Protein AF-0000000074450959 (afdb_homodimer)

InterPro domains:
  IPR026508 Transmembrane protein 164 [PTHR20948] (7-266)
  IPR059250 TMEM164-like [PF14808] (59-256)

Nearest PDB structures (foldseek):
  8gka-assembly1_A  TM=1.812E-01  e=6.141E+00  Homo sapiens
  8gka-assembly1_A  TM=1.912E-01  e=5.404E+00  Homo sapiens
  9bru-assembly1_k  TM=1.824E-01  e=9.037E+00  Mus musculus

Structure (mmCIF, N/CA/C/O backbone):
data_AF-0000000074450959-model_v1
#
loop_
_entity.id
_entity.type
_entity.pdbx_description
1 polymer 'Transmembrane protein 164'
#
loop_
_atom_site.group_PDB
_atom_site.id
_atom_site.type_symbol
_atom_site.label_atom_id
_atom_site.label_alt_id
_atom_site.label_comp_id
_atom_site.label_asym_id
_atom_site.label_entity_id
_atom_site.label_seq_id
_atom_site.pdbx_PDB_ins_code
_atom_site.Cartn_x
_atom_site.Cartn_y
_atom_site.Cartn_z
_atom_site.occupancy
_atom_site.B_iso_or_equiv
_atom_site.auth_seq_id
_atom_site.auth_comp_id
_atom_site.auth_asym_id
_atom_site.auth_atom_id
_atom_site.pdbx_PDB_model_num
ATOM 1 N N . MET A 1 1 ? -13.405 -15.545 24.612 1 40.08 1 MET A N 1
ATOM 2 C CA . MET A 1 1 ? -12.708 -14.474 23.904 1 40.08 1 MET A CA 1
ATOM 3 C C . MET A 1 1 ? -11.838 -15.037 22.785 1 40.08 1 MET A C 1
ATOM 5 O O . MET A 1 1 ? -11.848 -14.522 21.666 1 40.08 1 MET A O 1
ATOM 9 N N . ARG A 1 2 ? -11.188 -16.207 23.104 1 47.59 2 ARG A N 1
ATOM 10 C CA . ARG A 1 2 ? -10.334 -16.856 22.115 1 47.59 2 ARG A CA 1
ATOM 11 C C . ARG A 1 2 ? -11.163 -17.441 20.976 1 47.59 2 ARG A C 1
ATOM 13 O O . ARG A 1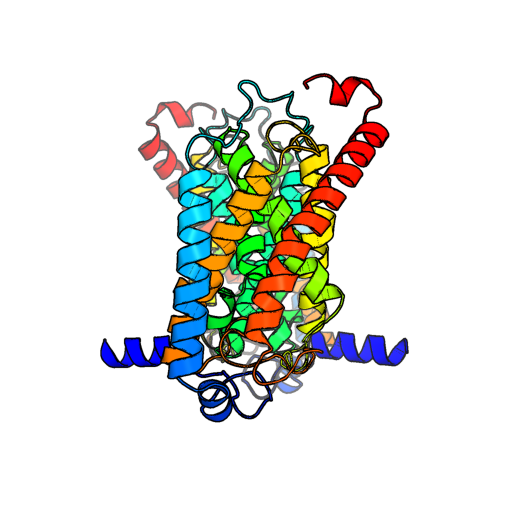 2 ? -10.798 -17.311 19.806 1 47.59 2 ARG A O 1
ATOM 20 N N . THR A 1 3 ? -12.193 -18.106 21.33 1 54.82 3 THR A N 1
ATOM 21 C CA . THR A 1 3 ? -13.045 -18.7 20.307 1 54.82 3 THR A CA 1
ATOM 22 C C . THR A 1 3 ? -13.685 -17.618 19.442 1 54.82 3 THR A C 1
ATOM 24 O O . THR A 1 3 ? -13.849 -17.798 18.233 1 54.82 3 THR A O 1
ATOM 27 N N . MET A 1 4 ? -14.139 -16.534 20.018 1 55.94 4 MET A N 1
ATOM 28 C CA . MET A 1 4 ? -14.673 -15.383 19.296 1 55.94 4 MET A CA 1
ATOM 29 C C . MET A 1 4 ? -13.623 -14.792 18.361 1 55.94 4 MET A C 1
ATOM 31 O O . MET A 1 4 ? -13.937 -14.399 17.236 1 55.94 4 MET A O 1
ATOM 35 N N . ASP A 1 5 ? -12.393 -15.114 18.815 1 76.28 5 ASP A N 1
ATOM 36 C CA . ASP A 1 5 ? -11.268 -14.566 18.064 1 76.28 5 ASP A CA 1
ATOM 37 C C . ASP A 1 5 ? -10.969 -15.411 16.828 1 76.28 5 ASP A C 1
ATOM 39 O O . ASP A 1 5 ? -10.797 -14.877 15.731 1 76.28 5 ASP A O 1
ATOM 43 N N . MET A 1 6 ? -11.225 -16.771 17.031 1 79.12 6 MET A N 1
ATOM 44 C CA . MET A 1 6 ? -10.917 -17.626 15.888 1 79.12 6 MET A CA 1
ATOM 45 C C . MET A 1 6 ? -12.031 -17.566 14.848 1 79.12 6 MET A C 1
ATOM 47 O O . MET A 1 6 ? -11.766 -17.606 13.645 1 79.12 6 MET A O 1
ATOM 51 N N . ASN A 1 7 ? -13.221 -17.429 15.314 1 85 7 ASN A N 1
ATOM 52 C CA . ASN A 1 7 ? -14.356 -17.323 14.404 1 85 7 ASN A CA 1
ATOM 53 C C . ASN A 1 7 ? -14.292 -16.042 13.576 1 85 7 ASN A C 1
ATOM 55 O O . ASN A 1 7 ? -14.625 -16.047 12.39 1 85 7 ASN A O 1
ATOM 59 N N . TYR A 1 8 ? -13.852 -15.077 14.252 1 86.65 8 TYR A N 1
ATOM 60 C CA . TYR A 1 8 ? -13.721 -13.81 13.541 1 86.65 8 TYR A CA 1
ATOM 61 C C . TYR A 1 8 ? -12.634 -13.892 12.476 1 86.65 8 TYR A C 1
ATOM 63 O O . TYR A 1 8 ? -12.831 -13.448 11.343 1 86.65 8 TYR A O 1
ATOM 71 N N . ILE A 1 9 ? -11.615 -14.541 12.848 1 85.76 9 ILE A N 1
ATOM 72 C CA . ILE A 1 9 ? -10.49 -14.665 11.927 1 85.76 9 ILE A CA 1
ATOM 73 C C . ILE A 1 9 ? -10.9 -15.509 10.722 1 85.76 9 ILE A C 1
ATOM 75 O O . ILE A 1 9 ? -10.63 -15.139 9.577 1 85.76 9 ILE A O 1
ATOM 79 N N . THR A 1 10 ? -11.512 -16.544 10.987 1 90 10 THR A N 1
ATOM 80 C CA . THR A 1 10 ? -11.964 -17.414 9.906 1 90 10 THR A CA 1
ATOM 81 C C . THR A 1 10 ? -12.976 -16.695 9.02 1 90 10 THR A C 1
ATOM 83 O O . THR A 1 10 ? -12.964 -16.856 7.798 1 90 10 THR A O 1
ATOM 86 N N . ASP A 1 11 ? -13.738 -15.952 9.619 1 93.22 11 ASP A N 1
ATOM 87 C CA . ASP A 1 11 ? -14.737 -15.198 8.868 1 93.22 11 ASP A CA 1
ATOM 88 C C . ASP A 1 11 ? -14.075 -14.181 7.942 1 93.22 11 ASP A C 1
ATOM 90 O O . ASP A 1 11 ? -14.465 -14.045 6.78 1 93.22 11 ASP A O 1
ATOM 94 N N . VAL A 1 12 ? -13.095 -13.54 8.413 1 91.02 12 VAL A N 1
ATOM 95 C CA . VAL A 1 12 ? -12.391 -12.535 7.623 1 91.02 12 VAL A CA 1
ATOM 96 C C . VAL A 1 12 ? -11.598 -13.216 6.51 1 91.02 12 VAL A C 1
ATOM 98 O O . VAL A 1 12 ? -11.487 -12.683 5.403 1 91.02 12 VAL A O 1
ATOM 101 N N . LEU A 1 13 ? -11.163 -14.37 6.799 1 93.05 13 LEU A N 1
ATOM 102 C CA . LEU A 1 13 ? -10.307 -15.078 5.852 1 93.05 13 LEU A CA 1
ATOM 103 C C . LEU A 1 13 ? -11.105 -15.537 4.636 1 93.05 13 LEU A C 1
ATOM 105 O O . LEU A 1 13 ? -10.678 -15.338 3.497 1 93.05 13 LEU A O 1
ATOM 109 N N . TYR A 1 14 ? -12.273 -16.106 4.873 1 93.44 14 TYR A N 1
ATOM 110 C CA . TYR A 1 14 ? -12.949 -16.639 3.695 1 93.44 14 TYR A CA 1
ATOM 111 C C . TYR A 1 14 ? -14.462 -16.624 3.881 1 93.44 14 TYR A C 1
ATOM 113 O O . TYR A 1 14 ? -15.196 -17.228 3.096 1 93.44 14 TYR A O 1
ATOM 121 N N . GLY A 1 15 ? -14.971 -15.926 4.863 1 92.94 15 GLY A N 1
ATOM 122 C CA . GLY A 1 15 ? -16.399 -15.837 5.123 1 92.94 15 GLY A CA 1
ATOM 123 C C . GLY A 1 15 ? -17.158 -15.098 4.037 1 92.94 15 GLY A C 1
ATOM 124 O O . GLY A 1 15 ? -18.374 -15.254 3.907 1 92.94 15 GLY A O 1
ATOM 125 N N . GLY A 1 16 ? -16.446 -14.278 3.272 1 92.92 16 GLY A N 1
ATOM 126 C CA . GLY A 1 16 ? -17.09 -13.488 2.235 1 92.92 16 GLY A CA 1
ATOM 127 C C . GLY A 1 16 ? -17.056 -14.152 0.871 1 92.92 16 GLY A C 1
ATOM 128 O O . GLY A 1 16 ? -17.511 -13.574 -0.118 1 92.92 16 GLY A O 1
ATOM 129 N N . VAL A 1 17 ? -16.572 -15.336 0.808 1 93.14 17 VAL A N 1
ATOM 130 C CA . VAL A 1 17 ? -16.515 -16.047 -0.465 1 93.14 17 VAL A CA 1
ATOM 131 C C . VAL A 1 17 ? -17.923 -16.453 -0.894 1 93.14 17 VAL A C 1
ATOM 133 O O . VAL A 1 17 ? -18.607 -17.192 -0.182 1 93.14 17 VAL A O 1
ATOM 136 N N . ASP A 1 18 ? -18.358 -15.922 -1.973 1 92 18 ASP A N 1
ATOM 137 C CA . ASP A 1 18 ? -19.69 -16.192 -2.507 1 92 18 ASP A CA 1
ATOM 138 C C . ASP A 1 18 ? -19.694 -17.459 -3.359 1 92 18 ASP A C 1
ATOM 140 O O . ASP A 1 18 ? -19.29 -17.431 -4.524 1 92 18 ASP A O 1
ATOM 144 N N . PHE A 1 19 ? -20.245 -18.465 -2.895 1 91.87 19 PHE A N 1
ATOM 145 C CA . PHE A 1 19 ? -20.212 -19.772 -3.54 1 91.87 19 PHE A CA 1
ATOM 146 C C . PHE A 1 19 ? -21.299 -19.878 -4.603 1 91.87 19 PHE A C 1
ATOM 148 O O . PHE A 1 19 ? -21.342 -20.85 -5.361 1 91.87 19 PHE A O 1
ATOM 155 N N . THR A 1 20 ? -22.08 -18.837 -4.762 1 89.63 20 THR A N 1
ATOM 156 C CA . THR A 1 20 ? -23.093 -18.823 -5.811 1 89.63 20 THR A CA 1
ATOM 157 C C . THR A 1 20 ? -22.487 -18.394 -7.144 1 89.63 20 THR A C 1
ATOM 159 O O . THR A 1 20 ? -23.078 -18.619 -8.202 1 89.63 20 THR A O 1
ATOM 162 N N . LEU A 1 21 ? -21.397 -17.759 -7.024 1 88.23 21 LEU A N 1
ATOM 163 C CA . LEU A 1 21 ? -20.701 -17.362 -8.243 1 88.23 21 LEU A CA 1
ATOM 164 C C . LEU A 1 21 ? -19.955 -18.545 -8.852 1 88.23 21 LEU A C 1
ATOM 166 O O . LEU A 1 21 ? -19.182 -19.217 -8.166 1 88.23 21 LEU A O 1
ATOM 170 N N . PRO A 1 22 ? -20.185 -18.711 -10.021 1 85.76 22 PRO A N 1
ATOM 171 C CA . PRO A 1 22 ? -19.535 -19.853 -10.668 1 85.76 22 PRO A CA 1
ATOM 172 C C . PRO A 1 22 ? -18.012 -19.787 -10.589 1 85.76 22 PRO A C 1
ATOM 174 O O . PRO A 1 22 ? -17.423 -18.73 -10.828 1 85.76 22 PRO A O 1
ATOM 177 N N . GLY A 1 23 ? -17.383 -20.944 -10.149 1 87.04 23 GLY A N 1
ATOM 178 C CA . GLY A 1 23 ? -15.934 -21.058 -10.144 1 87.04 23 GLY A CA 1
ATOM 179 C C . GLY A 1 23 ? -15.294 -20.485 -8.893 1 87.04 23 GLY A C 1
ATOM 180 O O . GLY A 1 23 ? -14.074 -20.547 -8.729 1 87.04 23 GLY A O 1
ATOM 181 N N . ASN A 1 24 ? -16.101 -19.983 -8.043 1 90.6 24 ASN A N 1
ATOM 182 C CA . ASN A 1 24 ? -15.555 -19.325 -6.861 1 90.6 24 ASN A CA 1
ATOM 183 C C . ASN A 1 24 ? -15.294 -20.322 -5.735 1 90.6 24 ASN A C 1
ATOM 185 O O . ASN A 1 24 ? -14.434 -20.092 -4.883 1 90.6 24 ASN A O 1
ATOM 189 N N . GLY A 1 25 ? -16.034 -21.448 -5.757 1 93.25 25 GLY A N 1
ATOM 190 C CA . GLY A 1 25 ? -15.912 -22.459 -4.719 1 93.25 25 GLY A CA 1
ATOM 191 C C . GLY A 1 25 ? -17.227 -23.142 -4.394 1 93.25 25 GLY A C 1
ATOM 192 O O . GLY A 1 25 ? -18.112 -23.235 -5.247 1 93.25 25 GLY A O 1
ATOM 193 N N . GLY A 1 26 ? -17.229 -23.816 -3.202 1 94.32 26 GLY A N 1
ATOM 194 C CA . GLY A 1 26 ? -18.434 -24.508 -2.772 1 94.32 26 GLY A CA 1
ATOM 195 C C . GLY A 1 26 ? -18.38 -26.005 -3.012 1 94.32 26 GLY A C 1
ATOM 196 O O . GLY A 1 26 ? -17.373 -26.525 -3.498 1 94.32 26 GLY A O 1
ATOM 197 N N . LYS A 1 27 ? -19.495 -26.571 -2.667 1 93.84 27 LYS A N 1
ATOM 198 C CA . LYS A 1 27 ? -19.587 -28.026 -2.749 1 93.84 27 LYS A CA 1
ATOM 199 C C . LYS A 1 27 ? -19.516 -28.501 -4.197 1 93.84 27 LYS A C 1
ATOM 201 O O . LYS A 1 27 ? -18.825 -29.474 -4.504 1 93.84 27 LYS A O 1
ATOM 206 N N . GLU A 1 28 ? -20.207 -27.806 -5.063 1 92.98 28 GLU A N 1
ATOM 207 C CA . GLU A 1 28 ? -20.199 -28.176 -6.475 1 92.98 28 GLU A CA 1
ATOM 208 C C . GLU A 1 28 ? -18.792 -28.09 -7.06 1 92.98 28 GLU A C 1
ATOM 210 O O . GLU A 1 28 ? -18.388 -28.948 -7.848 1 92.98 28 GLU A O 1
ATOM 215 N N . CYS A 1 29 ? -18.157 -27.081 -6.634 1 93.66 29 CYS A N 1
ATOM 216 C CA . CYS A 1 29 ? -16.774 -26.904 -7.061 1 93.66 29 CYS A CA 1
ATOM 217 C C . CYS A 1 29 ? -15.885 -28.01 -6.506 1 93.66 29 CYS A C 1
ATOM 219 O O . CYS A 1 29 ? -15.067 -28.579 -7.232 1 93.66 29 CYS A O 1
ATOM 221 N N . ALA A 1 30 ? -16.018 -28.352 -5.262 1 94.03 30 ALA A N 1
ATOM 222 C CA . ALA A 1 30 ? -15.199 -29.357 -4.589 1 94.03 30 ALA A CA 1
ATOM 223 C C . ALA A 1 30 ? -15.464 -30.749 -5.156 1 94.03 30 ALA A C 1
ATOM 225 O O . ALA A 1 30 ? -14.567 -31.595 -5.185 1 94.03 30 ALA A O 1
ATOM 226 N N . GLU A 1 31 ? -16.657 -30.904 -5.659 1 95.05 31 GLU A N 1
ATOM 227 C CA . GLU A 1 31 ? -17.046 -32.219 -6.161 1 95.05 31 GLU A CA 1
ATOM 228 C C . GLU A 1 31 ? -16.942 -32.282 -7.682 1 95.05 31 GLU A C 1
ATOM 230 O O . GLU A 1 31 ? -17.406 -33.242 -8.302 1 95.05 31 GLU A O 1
ATOM 235 N N . PHE A 1 32 ? -16.447 -31.31 -8.21 1 95.17 32 PHE A N 1
ATOM 236 C CA . PHE A 1 32 ? -16.327 -31.268 -9.662 1 95.17 32 PHE A CA 1
ATOM 237 C C . PHE A 1 32 ? -15.569 -32.485 -10.179 1 95.17 32 PHE A C 1
ATOM 239 O O . PHE A 1 32 ? -15.936 -33.062 -11.204 1 95.17 32 PHE A O 1
ATOM 246 N N . LEU A 1 33 ? -14.485 -32.858 -9.513 1 95.41 33 LEU A N 1
ATOM 247 C CA . LEU A 1 33 ? -13.73 -34.072 -9.801 1 95.41 33 LEU A CA 1
ATOM 248 C C . LEU A 1 33 ? -13.894 -35.093 -8.68 1 95.41 33 LEU A C 1
ATOM 250 O O . LEU A 1 33 ? -14.064 -34.722 -7.517 1 95.41 33 LEU A O 1
ATOM 254 N N . THR A 1 34 ? -13.773 -36.326 -9.05 1 95.74 34 THR A N 1
ATOM 255 C CA . THR A 1 34 ? -13.807 -37.36 -8.022 1 95.74 34 THR A CA 1
ATOM 256 C C . THR A 1 34 ? -12.528 -37.338 -7.191 1 95.74 34 THR A C 1
ATOM 258 O O . THR A 1 34 ? -11.455 -37.008 -7.701 1 95.74 34 THR A O 1
ATOM 261 N N . PRO A 1 35 ? -12.659 -37.626 -5.912 1 95.13 35 PRO A N 1
ATOM 262 C CA . PRO A 1 35 ? -11.466 -37.66 -5.062 1 95.13 35 PRO A CA 1
ATOM 263 C C . PRO A 1 35 ? -10.384 -38.594 -5.6 1 95.13 35 PRO A C 1
ATOM 265 O O . PRO A 1 35 ? -9.193 -38.296 -5.484 1 95.13 35 PRO A O 1
ATOM 268 N N . LYS A 1 36 ? -10.782 -39.668 -6.164 1 96.95 36 LYS A N 1
ATOM 269 C CA . LYS A 1 36 ? -9.824 -40.615 -6.726 1 96.95 36 LYS A CA 1
ATOM 270 C C . LYS A 1 36 ? -9.046 -39.991 -7.881 1 96.95 36 LYS A C 1
ATOM 272 O O . LYS A 1 36 ? -7.819 -40.094 -7.936 1 96.95 36 LYS A O 1
ATOM 277 N N . GLN A 1 37 ? -9.76 -39.386 -8.752 1 96.94 37 GLN A N 1
ATOM 278 C CA . GLN A 1 37 ? -9.105 -38.745 -9.888 1 96.94 37 GLN A CA 1
ATOM 279 C C . GLN A 1 37 ? -8.148 -37.651 -9.424 1 96.94 37 GLN A C 1
ATOM 281 O O . GLN A 1 37 ? -7.01 -37.574 -9.893 1 96.94 37 GLN A O 1
ATOM 286 N N . ARG A 1 38 ? -8.588 -36.873 -8.482 1 96.67 38 ARG A N 1
ATOM 287 C CA . ARG A 1 38 ? -7.778 -35.771 -7.973 1 96.67 38 ARG A CA 1
ATOM 288 C C . ARG A 1 38 ? -6.489 -36.286 -7.341 1 96.67 38 ARG A C 1
ATOM 290 O O . ARG A 1 38 ? -5.412 -35.736 -7.577 1 96.67 38 ARG A O 1
ATOM 297 N N . VAL A 1 39 ? -6.603 -37.286 -6.543 1 97.27 39 VAL A N 1
ATOM 298 C CA . VAL A 1 39 ? -5.451 -37.838 -5.837 1 97.27 39 VAL A CA 1
ATOM 299 C C . VAL A 1 39 ? -4.484 -38.466 -6.838 1 97.27 39 VAL A C 1
ATOM 301 O O . VAL A 1 39 ? -3.271 -38.257 -6.753 1 97.27 39 VAL A O 1
ATOM 304 N N . VAL A 1 40 ? -5.018 -39.181 -7.81 1 97.67 40 VAL A N 1
ATOM 305 C CA . VAL A 1 40 ? -4.177 -39.851 -8.797 1 97.67 40 VAL A CA 1
ATOM 306 C C . VAL A 1 40 ? -3.442 -38.812 -9.64 1 97.67 40 VAL A C 1
ATOM 308 O O . VAL A 1 40 ? -2.233 -38.924 -9.859 1 97.67 40 VAL A O 1
ATOM 311 N N . GLU A 1 41 ? -4.215 -37.844 -10.114 1 97.36 41 GLU A N 1
ATOM 312 C CA . GLU A 1 41 ? -3.593 -36.786 -10.905 1 97.36 41 GLU A CA 1
ATOM 313 C C . GLU A 1 41 ? -2.496 -36.079 -10.114 1 97.36 41 GLU A C 1
ATOM 315 O O . GLU A 1 41 ? -1.415 -35.812 -10.643 1 97.36 41 GLU A O 1
ATOM 320 N N . THR A 1 42 ? -2.714 -35.808 -8.825 1 97.94 42 THR A N 1
ATOM 321 C CA . THR A 1 42 ? -1.761 -35.093 -7.982 1 97.94 42 THR A CA 1
ATOM 322 C C . THR A 1 42 ? -0.521 -35.944 -7.725 1 97.94 42 THR A C 1
ATOM 324 O O . THR A 1 42 ? 0.606 -35.471 -7.881 1 97.94 42 THR A O 1
ATOM 327 N N . VAL A 1 43 ? -0.707 -37.177 -7.386 1 98.31 43 VAL A N 1
ATOM 328 C CA . VAL A 1 43 ? 0.399 -38.056 -7.021 1 98.31 43 VAL A CA 1
ATOM 329 C C . VAL A 1 43 ? 1.282 -38.309 -8.241 1 98.31 43 VAL A C 1
ATOM 331 O O . VAL A 1 43 ? 2.508 -38.207 -8.16 1 98.31 43 VAL A O 1
ATOM 334 N N . VAL A 1 44 ? 0.66 -38.61 -9.402 1 98.12 44 VAL A N 1
ATOM 335 C CA . VAL A 1 44 ? 1.42 -38.898 -10.614 1 98.12 44 VAL A CA 1
ATOM 336 C C . VAL A 1 44 ? 2.212 -37.662 -11.034 1 98.12 44 VAL A C 1
ATOM 338 O O . VAL A 1 44 ? 3.411 -37.749 -11.309 1 98.12 44 VAL A O 1
ATOM 341 N N . TYR A 1 45 ? 1.553 -36.589 -11.054 1 98.02 45 TYR A N 1
ATOM 342 C CA . TYR A 1 45 ? 2.199 -35.358 -11.495 1 98.02 45 TYR A CA 1
ATOM 343 C C . TYR A 1 45 ? 3.278 -34.925 -10.509 1 98.02 45 TYR A C 1
ATOM 345 O O . TYR A 1 45 ? 4.359 -34.492 -10.914 1 98.02 45 TYR A O 1
ATOM 353 N N . GLU A 1 46 ? 3.075 -35.055 -9.225 1 98.23 46 GLU A N 1
ATOM 354 C CA . GLU A 1 46 ? 4.032 -34.585 -8.228 1 98.23 46 GLU A CA 1
ATOM 355 C C . GLU A 1 46 ? 5.22 -35.535 -8.113 1 98.23 46 GLU A C 1
ATOM 357 O O . GLU A 1 46 ? 6.342 -35.104 -7.839 1 98.23 46 GLU A O 1
ATOM 362 N N . LEU A 1 47 ? 5.007 -36.788 -8.323 1 98.3 47 LEU A N 1
ATOM 363 C CA . LEU A 1 47 ? 6.143 -37.702 -8.383 1 98.3 47 LEU A CA 1
ATOM 364 C C . LEU A 1 47 ? 7.074 -37.336 -9.534 1 98.3 47 LEU A C 1
ATOM 366 O O . LEU A 1 47 ? 8.296 -37.338 -9.374 1 98.3 47 LEU A O 1
ATOM 370 N N . PHE A 1 48 ? 6.412 -37.031 -10.629 1 97.88 48 PHE A N 1
ATOM 371 C CA . PHE A 1 48 ? 7.181 -36.588 -11.786 1 97.88 48 PHE A CA 1
ATOM 372 C C . PHE A 1 48 ? 7.96 -35.319 -11.465 1 97.88 48 PHE A C 1
ATOM 374 O O . PHE A 1 48 ? 9.161 -35.237 -11.732 1 97.88 48 PHE A O 1
ATOM 381 N N . THR A 1 49 ? 7.336 -34.319 -10.885 1 97.73 49 THR A N 1
ATOM 382 C CA . THR A 1 49 ? 7.975 -33.033 -10.629 1 97.73 49 THR A CA 1
ATOM 383 C C . THR A 1 49 ? 9.045 -33.166 -9.55 1 97.73 49 THR A C 1
ATOM 385 O O . THR A 1 49 ? 10.067 -32.478 -9.593 1 97.73 49 THR A O 1
ATOM 388 N N . ILE A 1 50 ? 8.816 -34.036 -8.553 1 98.11 50 ILE A N 1
ATOM 389 C CA . ILE A 1 50 ? 9.807 -34.285 -7.512 1 98.11 50 ILE A CA 1
ATOM 390 C C . ILE A 1 50 ? 11.051 -34.924 -8.125 1 98.11 50 ILE A C 1
ATOM 392 O O . ILE A 1 50 ? 12.178 -34.573 -7.768 1 98.11 50 ILE A O 1
ATOM 396 N N . LEU A 1 51 ? 10.875 -35.806 -9.039 1 97.94 51 LEU A N 1
ATOM 397 C CA . LEU A 1 51 ? 11.998 -36.432 -9.728 1 97.94 51 LEU A CA 1
ATOM 398 C C . LEU A 1 51 ? 12.769 -35.407 -10.553 1 97.94 51 LEU A C 1
ATOM 400 O O . LEU A 1 51 ? 14.002 -35.401 -10.549 1 97.94 51 LEU A O 1
ATOM 404 N N . VAL A 1 52 ? 11.988 -34.605 -11.238 1 97.16 52 VAL A N 1
ATOM 405 C CA . VAL A 1 52 ? 12.622 -33.556 -12.029 1 97.16 52 VAL A CA 1
ATOM 406 C C . VAL A 1 52 ? 13.416 -32.627 -11.113 1 97.16 52 VAL A C 1
ATOM 408 O O . VAL A 1 52 ? 14.552 -32.262 -11.422 1 97.16 52 VAL A O 1
ATOM 411 N N . PHE A 1 53 ? 12.841 -32.242 -9.99 1 96.96 53 PHE A N 1
ATOM 412 C CA . PHE A 1 53 ? 13.499 -31.377 -9.018 1 96.96 53 PHE A CA 1
ATOM 413 C C . PHE A 1 53 ? 14.778 -32.022 -8.498 1 96.96 53 PHE A C 1
ATOM 415 O O . PHE A 1 53 ? 15.816 -31.364 -8.4 1 96.96 53 PHE A O 1
ATOM 422 N N . TRP A 1 54 ? 14.711 -33.267 -8.217 1 96.53 54 TRP A N 1
ATOM 423 C CA . TRP A 1 54 ? 15.858 -34.009 -7.703 1 96.53 54 TRP A CA 1
ATOM 424 C C . TRP A 1 54 ? 16.993 -34.03 -8.721 1 96.53 54 TRP A C 1
ATOM 426 O O . TRP A 1 54 ? 18.163 -33.885 -8.359 1 96.53 54 TRP A O 1
ATOM 436 N N . LYS A 1 55 ? 16.669 -34.138 -9.951 1 95.19 55 LYS A N 1
ATOM 437 C CA . LYS A 1 55 ? 17.671 -34.19 -11.011 1 95.19 55 LYS A CA 1
ATOM 438 C C . LYS A 1 55 ? 18.281 -32.813 -11.259 1 95.19 55 LYS A C 1
ATOM 440 O O . LYS A 1 55 ? 19.394 -32.706 -11.777 1 95.19 55 LYS A O 1
ATOM 445 N N . LEU A 1 56 ? 17.51 -31.797 -10.918 1 93.94 56 LEU A N 1
ATOM 446 C CA . LEU A 1 56 ? 17.942 -30.424 -11.154 1 93.94 56 LEU A CA 1
ATOM 447 C C . LEU A 1 56 ? 18.871 -29.948 -10.042 1 93.94 56 LEU A C 1
ATOM 449 O O . LEU A 1 56 ? 19.66 -29.021 -10.241 1 93.94 56 LEU A O 1
ATOM 453 N N . LEU A 1 57 ? 18.797 -30.583 -8.886 1 87.74 57 LEU A N 1
ATOM 454 C CA . LEU A 1 57 ? 19.583 -30.173 -7.727 1 87.74 57 LEU A CA 1
ATOM 455 C C . LEU A 1 57 ? 21.069 -30.134 -8.065 1 87.74 57 LEU A C 1
ATOM 457 O O . LEU A 1 57 ? 21.622 -31.115 -8.569 1 87.74 57 LEU A O 1
ATOM 461 N N . GLY A 1 58 ? 21.738 -29.033 -7.915 1 86.75 58 GLY A N 1
ATOM 462 C CA . GLY A 1 58 ? 23.168 -28.881 -8.128 1 86.75 58 GLY A CA 1
ATOM 463 C C . GLY A 1 58 ? 23.518 -28.442 -9.537 1 86.75 58 GLY A C 1
ATOM 464 O O . GLY A 1 58 ? 24.692 -28.25 -9.86 1 86.75 58 GLY A O 1
ATOM 465 N N . LYS A 1 59 ? 22.496 -28.282 -10.354 1 91.11 59 LYS A N 1
ATOM 466 C CA . LYS A 1 59 ? 22.779 -27.954 -11.749 1 91.11 59 LYS A CA 1
ATOM 467 C C . LYS A 1 59 ? 22.409 -26.506 -12.059 1 91.11 59 LYS A C 1
ATOM 469 O O . LYS A 1 59 ? 22.705 -26.004 -13.145 1 91.11 59 LYS A O 1
ATOM 474 N N . VAL A 1 60 ? 21.82 -25.821 -11.09 1 89.41 60 VAL A N 1
ATOM 475 C CA . VAL A 1 60 ? 21.405 -24.441 -11.322 1 89.41 60 VAL A CA 1
ATOM 476 C C . VAL A 1 60 ? 22.631 -23.531 -11.357 1 89.41 60 VAL A C 1
ATOM 478 O O . VAL A 1 60 ? 23.468 -23.574 -10.453 1 89.41 60 VAL A O 1
ATOM 481 N N . SER A 1 61 ? 22.711 -22.808 -12.377 1 84.18 61 SER A N 1
ATOM 482 C CA . SER A 1 61 ? 23.89 -21.977 -12.6 1 84.18 61 SER A CA 1
ATOM 483 C C . SER A 1 61 ? 23.694 -20.576 -12.032 1 84.18 61 SER A C 1
ATOM 485 O O . SER A 1 61 ? 22.734 -19.886 -12.383 1 84.18 61 SER A O 1
ATOM 487 N N . VAL A 1 62 ? 24.574 -20.155 -11.174 1 88.5 62 VAL A N 1
ATOM 488 C CA . VAL A 1 62 ? 24.626 -18.795 -10.648 1 88.5 62 VAL A CA 1
ATOM 489 C C . VAL A 1 62 ? 25.97 -18.158 -10.995 1 88.5 62 VAL A C 1
ATOM 491 O O . VAL A 1 62 ? 27.026 -18.744 -10.741 1 88.5 62 VAL A O 1
ATOM 494 N N . PRO A 1 63 ? 25.825 -17.146 -11.641 1 87.8 63 PRO A N 1
ATOM 495 C CA . PRO A 1 63 ? 27.095 -16.521 -12.018 1 87.8 63 PRO A CA 1
ATOM 496 C C . PRO A 1 63 ? 27.953 -16.153 -10.81 1 87.8 63 PRO A C 1
ATOM 498 O O . PRO A 1 63 ? 27.421 -15.832 -9.744 1 87.8 63 PRO A O 1
ATOM 501 N N . GLU A 1 64 ? 29.159 -16.186 -10.975 1 87.97 64 GLU A N 1
ATOM 502 C CA . GLU A 1 64 ? 30.098 -15.859 -9.906 1 87.97 64 GLU A CA 1
ATOM 503 C C . GLU A 1 64 ? 30.097 -14.363 -9.608 1 87.97 64 GLU A C 1
ATOM 505 O O . GLU A 1 64 ? 30.09 -13.955 -8.445 1 87.97 64 GLU A O 1
ATOM 510 N N . ASP A 1 65 ? 30.101 -13.618 -10.679 1 91.17 65 ASP A N 1
ATOM 511 C CA . ASP A 1 65 ? 30.128 -12.169 -10.503 1 91.17 65 ASP A CA 1
ATOM 512 C C . ASP A 1 65 ? 28.894 -11.518 -11.124 1 91.17 65 ASP A C 1
ATOM 514 O O . ASP A 1 65 ? 28.416 -11.956 -12.173 1 91.17 65 ASP A O 1
ATOM 518 N N . LEU A 1 66 ? 28.452 -10.551 -10.436 1 90.4 66 LEU A N 1
ATOM 519 C CA . LEU A 1 66 ? 27.331 -9.774 -10.952 1 90.4 66 LEU A CA 1
ATOM 520 C C . LEU A 1 66 ? 27.824 -8.579 -11.762 1 90.4 66 LEU A C 1
ATOM 522 O O . LEU A 1 66 ? 28.823 -7.952 -11.405 1 90.4 66 LEU A O 1
ATOM 526 N N . PRO A 1 67 ? 27.152 -8.429 -12.839 1 88.91 67 PRO A N 1
ATOM 527 C CA . PRO A 1 67 ? 27.51 -7.211 -13.57 1 88.91 67 PRO A CA 1
ATOM 528 C C . PRO A 1 67 ? 27.281 -5.942 -12.751 1 88.91 67 PRO A C 1
ATOM 530 O O . PRO A 1 67 ? 26.756 -6.009 -11.637 1 88.91 67 PRO A O 1
ATOM 533 N N . ALA A 1 68 ? 27.672 -4.878 -13.361 1 91.7 68 ALA A N 1
ATOM 534 C CA . ALA A 1 68 ? 27.526 -3.587 -12.694 1 91.7 68 ALA A CA 1
ATOM 535 C C . ALA A 1 68 ? 26.055 -3.229 -12.505 1 91.7 68 ALA A C 1
ATOM 537 O O . ALA A 1 68 ? 25.246 -3.399 -13.421 1 91.7 68 ALA A O 1
ATOM 538 N N . TYR A 1 69 ? 25.725 -2.831 -11.289 1 93.46 69 TYR A N 1
ATOM 539 C CA . TYR A 1 69 ? 24.38 -2.387 -10.939 1 93.46 69 TYR A CA 1
ATOM 540 C C . TYR A 1 69 ? 24.159 -0.937 -11.355 1 93.46 69 TYR A C 1
ATOM 542 O O . TYR A 1 69 ? 24.904 -0.046 -10.942 1 93.46 69 TYR A O 1
ATOM 550 N N . ARG A 1 70 ? 23.186 -0.623 -12.171 1 92.43 70 ARG A N 1
ATOM 551 C CA . ARG A 1 70 ? 22.939 0.701 -12.733 1 92.43 70 ARG A CA 1
ATOM 552 C C . ARG A 1 70 ? 21.682 1.324 -12.135 1 92.43 70 ARG A C 1
ATOM 554 O O . ARG A 1 70 ? 20.696 1.545 -12.842 1 92.43 70 ARG A O 1
ATOM 561 N N . GLU A 1 71 ? 21.643 1.701 -11.008 1 91.79 71 GLU A N 1
ATOM 562 C CA . GLU A 1 71 ? 20.458 2.232 -10.34 1 91.79 71 GLU A CA 1
ATOM 563 C C . GLU A 1 71 ? 20.424 3.756 -10.406 1 91.79 71 GLU A C 1
ATOM 565 O O . GLU A 1 71 ? 19.384 4.371 -10.158 1 91.79 71 GLU A O 1
ATOM 570 N N . GLY A 1 72 ? 21.529 4.459 -10.787 1 88.85 72 GLY A N 1
ATOM 571 C CA . GLY A 1 72 ? 21.55 5.913 -10.804 1 88.85 72 GLY A CA 1
ATOM 572 C C . GLY A 1 72 ? 21.191 6.53 -9.465 1 88.85 72 GLY A C 1
ATOM 573 O O . GLY A 1 72 ? 21.789 6.195 -8.441 1 88.85 72 GLY A O 1
ATOM 574 N N . ARG A 1 73 ? 20.202 7.493 -9.483 1 86.69 73 ARG A N 1
ATOM 575 C CA . ARG A 1 73 ? 19.754 8.15 -8.259 1 86.69 73 ARG A CA 1
ATOM 576 C C . ARG A 1 73 ? 18.757 7.278 -7.503 1 86.69 73 ARG A C 1
ATOM 578 O O . ARG A 1 73 ? 18.376 7.597 -6.375 1 86.69 73 ARG A O 1
ATOM 585 N N . GLY A 1 74 ? 18.367 6.315 -8.128 1 91.9 74 GLY A N 1
ATOM 586 C CA . GLY A 1 74 ? 17.482 5.358 -7.482 1 91.9 74 GLY A CA 1
ATOM 587 C C . GLY A 1 74 ? 16.056 5.858 -7.354 1 91.9 74 GLY A C 1
ATOM 588 O O . GLY A 1 74 ? 15.239 5.247 -6.662 1 91.9 74 GLY A O 1
ATOM 589 N N . VAL A 1 75 ? 15.779 6.994 -7.906 1 93.65 75 VAL A N 1
ATOM 590 C CA . VAL A 1 75 ? 14.467 7.619 -7.781 1 93.65 75 VAL A CA 1
ATOM 591 C C . VAL A 1 75 ? 13.4 6.708 -8.384 1 93.65 75 VAL A C 1
ATOM 593 O O . VAL A 1 75 ? 12.324 6.534 -7.807 1 93.65 75 VAL A O 1
ATOM 596 N N . GLY A 1 76 ? 13.743 6.148 -9.544 1 95.55 76 GLY A N 1
ATOM 597 C CA . GLY A 1 76 ? 12.797 5.261 -10.2 1 95.55 76 GLY A CA 1
ATOM 598 C C . GLY A 1 76 ? 12.451 4.039 -9.371 1 95.55 76 GLY A C 1
ATOM 599 O O . GLY A 1 76 ? 11.282 3.661 -9.268 1 95.55 76 GLY A O 1
ATOM 600 N N . LYS A 1 77 ? 13.427 3.489 -8.792 1 96.6 77 LYS A N 1
ATOM 601 C CA . LYS A 1 77 ? 13.226 2.295 -7.977 1 96.6 77 LYS A CA 1
ATOM 602 C C . LYS A 1 77 ? 12.367 2.602 -6.754 1 96.6 77 LYS A C 1
ATOM 604 O O . LYS A 1 77 ? 11.457 1.84 -6.42 1 96.6 77 LYS A O 1
ATOM 609 N N . ARG A 1 78 ? 12.576 3.661 -6.1 1 96.44 78 ARG A N 1
ATOM 610 C CA . ARG A 1 78 ? 11.824 4.059 -4.915 1 96.44 78 ARG A CA 1
ATOM 611 C C . ARG A 1 78 ? 10.371 4.361 -5.264 1 96.44 78 ARG A C 1
ATOM 613 O O . ARG A 1 78 ? 9.456 3.954 -4.545 1 96.44 78 ARG A O 1
ATOM 620 N N . LEU A 1 79 ? 10.23 5.067 -6.352 1 97.26 79 LEU A N 1
ATOM 621 C CA . LEU A 1 79 ? 8.88 5.423 -6.777 1 97.26 79 LEU A CA 1
ATOM 622 C C . LEU A 1 79 ? 8.082 4.178 -7.152 1 97.26 79 LEU A C 1
ATOM 624 O O . LEU A 1 79 ? 6.91 4.055 -6.788 1 97.26 79 LEU A O 1
ATOM 628 N N . LEU A 1 80 ? 8.761 3.351 -7.87 1 98.2 80 LEU A N 1
ATOM 629 C CA . LEU A 1 80 ? 8.09 2.12 -8.275 1 98.2 80 LEU A CA 1
ATOM 630 C C . LEU A 1 80 ? 7.735 1.271 -7.059 1 98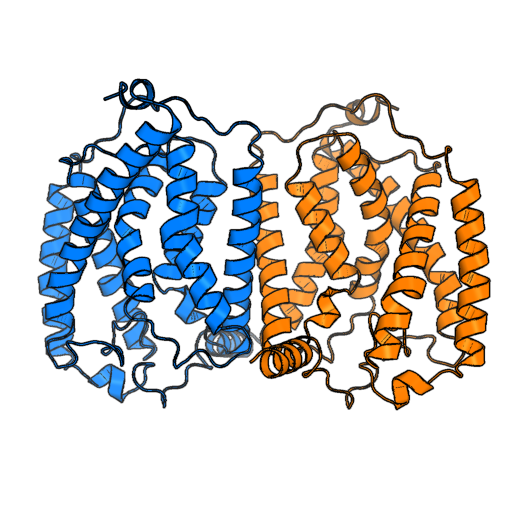.2 80 LEU A C 1
ATOM 632 O O . LEU A 1 80 ? 6.675 0.641 -7.025 1 98.2 80 LEU A O 1
ATOM 636 N N . LEU A 1 81 ? 8.643 1.247 -6.098 1 98.47 81 LEU A N 1
ATOM 637 C CA . LEU A 1 81 ? 8.372 0.533 -4.856 1 98.47 81 LEU A CA 1
ATOM 638 C C . LEU A 1 81 ? 7.127 1.086 -4.171 1 98.47 81 LEU A C 1
ATOM 640 O O . LEU A 1 81 ? 6.251 0.324 -3.756 1 98.47 81 LEU A O 1
ATOM 644 N N . VAL A 1 82 ? 6.977 2.367 -4.085 1 98.62 82 VAL A N 1
ATOM 645 C CA . VAL A 1 82 ? 5.847 3.014 -3.428 1 98.62 82 VAL A CA 1
ATOM 646 C C . VAL A 1 82 ? 4.556 2.681 -4.172 1 98.62 82 VAL A C 1
ATOM 648 O O . VAL A 1 82 ? 3.574 2.25 -3.563 1 98.62 82 VAL A O 1
ATOM 651 N N . VAL A 1 83 ? 4.615 2.809 -5.447 1 98.66 83 VAL A N 1
ATOM 652 C CA . VAL A 1 83 ? 3.427 2.566 -6.259 1 98.66 83 VAL A CA 1
ATOM 653 C C . VAL A 1 83 ? 3 1.106 -6.124 1 98.66 83 VAL A C 1
ATOM 655 O O . VAL A 1 83 ? 1.818 0.814 -5.924 1 98.66 83 VAL A O 1
ATOM 658 N N . HIS A 1 84 ? 3.943 0.258 -6.229 1 98.75 84 HIS A N 1
ATOM 659 C CA . HIS A 1 84 ? 3.661 -1.172 -6.175 1 98.75 84 HIS A CA 1
ATOM 660 C C . HIS A 1 84 ? 3.089 -1.57 -4.819 1 98.75 84 HIS A C 1
ATOM 662 O O . HIS A 1 84 ? 2.135 -2.348 -4.747 1 98.75 84 HIS A O 1
ATOM 668 N N . CYS A 1 85 ? 3.604 -1.015 -3.756 1 98.73 85 CYS A N 1
ATOM 669 C CA . CYS A 1 85 ? 3.107 -1.291 -2.413 1 98.73 85 CYS A CA 1
ATOM 670 C C . CYS A 1 85 ? 1.705 -0.725 -2.223 1 98.73 85 CYS A C 1
ATOM 672 O O . CYS A 1 85 ? 0.853 -1.362 -1.6 1 98.73 85 CYS A O 1
ATOM 674 N N . LEU A 1 86 ? 1.474 0.418 -2.761 1 98.76 86 LEU A N 1
ATOM 675 C CA . LEU A 1 86 ? 0.158 1.029 -2.615 1 98.76 86 LEU A CA 1
ATOM 676 C C . LEU A 1 86 ? -0.899 0.23 -3.37 1 98.76 86 LEU A C 1
ATOM 678 O O . LEU A 1 86 ? -1.981 -0.032 -2.84 1 98.76 86 LEU A O 1
ATOM 682 N N . VAL A 1 87 ? -0.543 -0.167 -4.558 1 98.72 87 VAL A N 1
ATOM 683 C CA . VAL A 1 87 ? -1.485 -0.941 -5.359 1 98.72 87 VAL A CA 1
ATOM 684 C C . VAL A 1 87 ? -1.778 -2.272 -4.67 1 98.72 87 VAL A C 1
ATOM 686 O O . VAL A 1 87 ? -2.933 -2.694 -4.586 1 98.72 87 VAL A O 1
ATOM 689 N N . PHE A 1 88 ? -0.73 -2.876 -4.204 1 98.72 88 PHE A N 1
ATOM 690 C CA . PHE A 1 88 ? -0.911 -4.133 -3.488 1 98.72 88 PHE A CA 1
ATOM 691 C C . PHE A 1 88 ? -1.706 -3.916 -2.206 1 98.72 88 PHE A C 1
ATOM 693 O O . PHE A 1 88 ? -2.55 -4.739 -1.847 1 98.72 88 PHE A O 1
ATOM 700 N N . GLY A 1 89 ? -1.468 -2.855 -1.515 1 98.68 89 GLY A N 1
ATOM 701 C CA . GLY A 1 89 ? -2.241 -2.514 -0.331 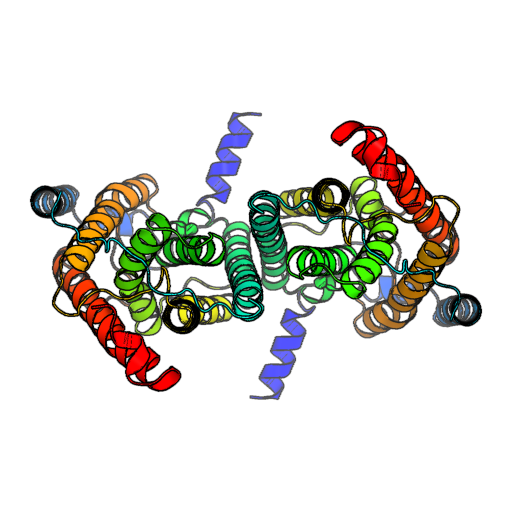1 98.68 89 GLY A CA 1
ATOM 702 C C . GLY A 1 89 ? -3.717 -2.314 -0.619 1 98.68 89 GLY A C 1
ATOM 703 O O . GLY A 1 89 ? -4.571 -2.754 0.153 1 98.68 89 GLY A O 1
ATOM 704 N N . ILE A 1 90 ? -3.98 -1.637 -1.666 1 98.61 90 ILE A N 1
ATOM 705 C CA . ILE A 1 90 ? -5.365 -1.442 -2.079 1 98.61 90 ILE A CA 1
ATOM 706 C C . ILE A 1 90 ? -6.04 -2.797 -2.279 1 98.61 90 ILE A C 1
ATOM 708 O O . ILE A 1 90 ? -7.162 -3.014 -1.814 1 98.61 90 ILE A O 1
ATOM 712 N N . GLU A 1 91 ? -5.334 -3.682 -2.928 1 98.14 91 GLU A N 1
ATOM 713 C CA . GLU A 1 91 ? -5.859 -5.026 -3.145 1 98.14 91 GLU A CA 1
ATOM 714 C C . GLU A 1 91 ? -6.124 -5.736 -1.821 1 98.14 91 GLU A C 1
ATOM 716 O O . GLU A 1 91 ? -7.16 -6.384 -1.654 1 98.14 91 GLU A O 1
ATOM 721 N N . ILE A 1 92 ? -5.233 -5.611 -0.948 1 98.24 92 ILE A N 1
ATOM 722 C CA . ILE A 1 92 ? -5.41 -6.211 0.37 1 98.24 92 ILE A CA 1
ATOM 723 C C . ILE A 1 92 ? -6.635 -5.605 1.052 1 98.24 92 ILE A C 1
ATOM 725 O O . ILE A 1 92 ? -7.423 -6.32 1.676 1 98.24 92 ILE A O 1
ATOM 729 N N . GLY A 1 93 ? -6.815 -4.313 0.895 1 98 93 GLY A N 1
ATOM 730 C CA . GLY A 1 93 ? -7.991 -3.654 1.441 1 98 93 GLY A CA 1
ATOM 731 C C . GLY A 1 93 ? -9.293 -4.205 0.891 1 98 93 GLY A C 1
ATOM 732 O O . GLY A 1 93 ? -10.254 -4.402 1.637 1 98 93 GLY A O 1
ATOM 733 N N . PHE A 1 94 ? -9.303 -4.422 -0.362 1 97.74 94 PHE A N 1
ATOM 734 C CA . PHE A 1 94 ? -10.492 -4.993 -0.982 1 97.74 94 PHE A CA 1
ATOM 735 C C . PHE A 1 94 ? -10.787 -6.377 -0.416 1 97.74 94 PHE A C 1
ATOM 737 O O . PHE A 1 94 ? -11.944 -6.717 -0.162 1 97.74 94 PHE A O 1
ATOM 744 N N . LYS A 1 95 ? -9.751 -7.163 -0.202 1 97.25 95 LYS A N 1
ATOM 745 C CA . LYS A 1 95 ? -9.939 -8.523 0.294 1 97.25 95 LYS A CA 1
ATOM 746 C C . LYS A 1 95 ? -10.415 -8.519 1.744 1 97.25 95 LYS A C 1
ATOM 748 O O . LYS A 1 95 ? -11.181 -9.394 2.154 1 97.25 95 LYS A O 1
ATOM 753 N N . PHE A 1 96 ? -9.99 -7.55 2.461 1 96.9 96 PHE A N 1
ATOM 754 C CA . PHE A 1 96 ? -10.509 -7.405 3.816 1 96.9 96 PHE A CA 1
ATOM 755 C C . PHE A 1 96 ? -11.966 -6.957 3.793 1 96.9 96 PHE A C 1
ATOM 757 O O . PHE A 1 96 ? -12.798 -7.494 4.527 1 96.9 96 PHE A O 1
ATOM 764 N N . ALA A 1 97 ? -12.213 -6.021 2.94 1 95.84 97 ALA A N 1
ATOM 765 C CA . ALA A 1 97 ? -13.552 -5.441 2.873 1 95.84 97 ALA A CA 1
ATOM 766 C C . ALA A 1 97 ? -14.591 -6.501 2.514 1 95.84 97 ALA A C 1
ATOM 768 O O . ALA A 1 97 ? -15.732 -6.442 2.977 1 95.84 97 ALA A O 1
ATOM 769 N N . THR A 1 98 ? -14.191 -7.468 1.722 1 95.78 98 THR A N 1
ATOM 770 C CA . THR A 1 98 ? -15.134 -8.474 1.248 1 95.78 98 THR A CA 1
ATOM 771 C C . THR A 1 98 ? -14.964 -9.781 2.018 1 95.78 98 THR A C 1
ATOM 773 O O . THR A 1 98 ? -15.598 -10.787 1.693 1 95.78 98 THR A O 1
ATOM 776 N N . LYS A 1 99 ? -14.038 -9.836 2.938 1 95.95 99 LYS A N 1
ATOM 777 C CA . LYS A 1 99 ? -13.762 -11.019 3.749 1 95.95 99 LYS A CA 1
ATOM 778 C C . LYS A 1 99 ? -13.304 -12.187 2.88 1 95.95 99 LYS A C 1
ATOM 780 O O . LYS A 1 99 ? -13.808 -13.303 3.017 1 95.95 99 LYS A O 1
ATOM 785 N N . GLN A 1 100 ? -12.392 -11.902 1.983 1 96.64 100 GLN A N 1
ATOM 786 C CA . GLN A 1 100 ? -11.838 -12.889 1.062 1 96.64 100 GLN A CA 1
ATOM 787 C C . GLN A 1 100 ? -10.313 -12.854 1.07 1 96.64 100 GLN A C 1
ATOM 789 O O . GLN A 1 100 ? -9.679 -12.912 0.014 1 96.64 100 GLN A O 1
ATOM 794 N N . VAL A 1 101 ? -9.814 -12.751 2.215 1 96.87 101 VAL A N 1
ATOM 795 C CA . VAL A 1 101 ? -8.381 -12.544 2.393 1 96.87 101 VAL A CA 1
ATOM 796 C C . VAL A 1 101 ? -7.615 -13.766 1.891 1 96.87 101 VAL A C 1
ATOM 798 O O . VAL A 1 101 ? -6.482 -13.646 1.42 1 96.87 101 VAL A O 1
ATOM 801 N N . ILE A 1 102 ? -8.207 -14.894 1.864 1 96.44 102 ILE A N 1
ATOM 802 C CA . ILE A 1 102 ? -7.565 -16.15 1.489 1 96.44 102 ILE A CA 1
ATOM 803 C C . ILE A 1 102 ? -7.093 -16.076 0.039 1 96.44 102 ILE A C 1
ATOM 805 O O . ILE A 1 102 ? -6.119 -16.731 -0.337 1 96.44 102 ILE A O 1
ATOM 809 N N . PHE A 1 103 ? -7.702 -15.263 -0.764 1 96.48 103 PHE A N 1
ATOM 810 C CA . PHE A 1 103 ? -7.363 -15.169 -2.179 1 96.48 103 PHE A CA 1
ATOM 811 C C . PHE A 1 103 ? -6.046 -14.427 -2.372 1 96.48 103 PHE A C 1
ATOM 813 O O . PHE A 1 103 ? -5.511 -14.38 -3.481 1 96.48 103 PHE A O 1
ATOM 820 N N . LEU A 1 104 ? -5.514 -13.881 -1.305 1 97.31 104 LEU A N 1
ATOM 821 C CA . LEU A 1 104 ? -4.188 -13.278 -1.382 1 97.31 104 LEU A CA 1
ATOM 822 C C . LEU A 1 104 ? -3.127 -14.333 -1.673 1 97.31 104 LEU A C 1
ATOM 824 O O . LEU A 1 104 ? -2.005 -14.001 -2.062 1 97.31 104 LEU A O 1
ATOM 828 N N . LEU A 1 105 ? -3.473 -15.556 -1.539 1 97.39 105 LEU A N 1
ATOM 829 C CA . LEU A 1 105 ? -2.54 -16.65 -1.785 1 97.39 105 LEU A CA 1
ATOM 830 C C . LEU A 1 105 ? -2.465 -16.976 -3.273 1 97.39 105 LEU A C 1
ATOM 832 O O . LEU A 1 105 ? -1.621 -17.769 -3.697 1 97.39 105 LEU A O 1
ATOM 836 N N . ASN A 1 106 ? -3.285 -16.302 -4.065 1 96.33 106 ASN A N 1
ATOM 837 C CA . ASN A 1 106 ? -3.186 -16.51 -5.506 1 96.33 106 ASN A CA 1
ATOM 838 C C . ASN A 1 106 ? -1.821 -16.088 -6.041 1 96.33 106 ASN A C 1
ATOM 840 O O . ASN A 1 106 ? -1.231 -15.121 -5.555 1 96.33 106 ASN A O 1
ATOM 844 N N . PRO A 1 107 ? -1.355 -16.725 -6.995 1 96.3 107 PRO A N 1
ATOM 845 C CA . PRO A 1 107 ? 0.026 -16.566 -7.455 1 96.3 107 PRO A CA 1
ATOM 846 C C . PRO A 1 107 ? 0.357 -15.127 -7.844 1 96.3 107 PRO A C 1
ATOM 848 O O . PRO A 1 107 ? 1.481 -14.668 -7.625 1 96.3 107 PRO A O 1
ATOM 851 N N . CYS A 1 108 ? -0.566 -14.36 -8.398 1 97.05 108 CYS A N 1
ATOM 852 C CA . CYS A 1 108 ? -0.249 -13.003 -8.831 1 97.05 108 CYS A CA 1
ATOM 853 C C . CYS A 1 108 ? 0.03 -12.1 -7.635 1 97.05 108 CYS A C 1
ATOM 855 O O . CYS A 1 108 ? 0.839 -11.176 -7.725 1 97.05 108 CYS A O 1
ATOM 857 N N . HIS A 1 109 ? -0.643 -12.372 -6.562 1 97.99 109 HIS A N 1
ATOM 858 C CA . HIS A 1 109 ? -0.34 -11.623 -5.347 1 97.99 109 HIS A CA 1
ATOM 859 C C . HIS A 1 109 ? 1.001 -12.046 -4.758 1 97.99 109 HIS A C 1
ATOM 861 O O . HIS A 1 109 ? 1.749 -11.212 -4.243 1 97.99 109 HIS A O 1
ATOM 867 N N . VAL A 1 110 ? 1.293 -13.292 -4.842 1 98.05 110 VAL A N 1
ATOM 868 C CA . VAL A 1 110 ? 2.585 -13.801 -4.394 1 98.05 110 VAL A CA 1
ATOM 869 C C . VAL A 1 110 ? 3.701 -13.192 -5.239 1 98.05 110 VAL A C 1
ATOM 871 O O . VAL A 1 110 ? 4.731 -12.77 -4.708 1 98.05 110 VAL A O 1
ATOM 874 N N . VAL A 1 111 ? 3.483 -13.127 -6.484 1 98.54 111 VAL A N 1
ATOM 875 C CA . VAL A 1 111 ? 4.469 -12.537 -7.383 1 98.54 111 VAL A CA 1
ATOM 876 C C . VAL A 1 111 ? 4.638 -11.054 -7.062 1 98.54 111 VAL A C 1
ATOM 878 O O . VAL A 1 111 ? 5.747 -10.518 -7.139 1 98.54 111 VAL A O 1
ATOM 881 N N . THR A 1 112 ? 3.573 -10.347 -6.714 1 98.71 112 THR A N 1
ATOM 882 C CA . THR A 1 112 ? 3.665 -8.954 -6.29 1 98.71 112 THR A CA 1
ATOM 883 C C . THR A 1 112 ? 4.557 -8.821 -5.059 1 98.71 112 THR A C 1
ATOM 885 O O . THR A 1 112 ? 5.409 -7.931 -4.996 1 98.71 112 THR A O 1
ATOM 888 N N . ALA A 1 113 ? 4.37 -9.692 -4.136 1 98.6 113 ALA A N 1
ATOM 889 C CA . ALA A 1 113 ? 5.204 -9.672 -2.937 1 98.6 113 ALA A CA 1
ATOM 890 C C . ALA A 1 113 ? 6.671 -9.911 -3.285 1 98.6 113 ALA A C 1
ATOM 892 O O . ALA A 1 113 ? 7.561 -9.269 -2.722 1 98.6 113 ALA A O 1
ATOM 893 N N . ILE A 1 114 ? 6.908 -10.821 -4.174 1 98.75 114 ILE A N 1
ATOM 894 C CA . ILE A 1 114 ? 8.267 -11.099 -4.623 1 98.75 114 ILE A CA 1
ATOM 895 C C . ILE A 1 114 ? 8.863 -9.85 -5.268 1 98.75 114 ILE A C 1
ATOM 897 O O . ILE A 1 114 ? 10.026 -9.516 -5.032 1 98.75 114 ILE A O 1
ATOM 901 N N . GLN A 1 115 ? 8.047 -9.208 -6.046 1 98.85 115 GLN A N 1
ATOM 902 C CA . GLN A 1 115 ? 8.539 -8.013 -6.723 1 98.85 115 GLN A CA 1
ATOM 903 C C . GLN A 1 115 ? 8.828 -6.895 -5.725 1 98.85 115 GLN A C 1
ATOM 905 O O . GLN A 1 115 ? 9.774 -6.126 -5.904 1 98.85 115 GLN A O 1
ATOM 910 N N . ILE A 1 116 ? 8.024 -6.765 -4.744 1 98.75 116 ILE A N 1
ATOM 911 C CA . ILE A 1 116 ? 8.309 -5.8 -3.688 1 98.75 116 ILE A CA 1
ATOM 912 C C . ILE A 1 116 ? 9.64 -6.143 -3.021 1 98.75 116 ILE A C 1
ATOM 914 O O . ILE A 1 116 ? 10.466 -5.26 -2.78 1 98.75 116 ILE A O 1
ATOM 918 N N . TYR A 1 117 ? 9.885 -7.404 -2.753 1 98.52 117 TYR A N 1
ATOM 919 C CA . TYR A 1 117 ? 11.155 -7.863 -2.2 1 98.52 117 TYR A CA 1
ATOM 920 C C . TYR A 1 117 ? 12.316 -7.482 -3.111 1 98.52 117 TYR A C 1
ATOM 922 O O . TYR A 1 117 ? 13.349 -7 -2.642 1 98.52 117 TYR A O 1
ATOM 930 N N . LEU A 1 118 ? 12.105 -7.656 -4.393 1 98.43 118 LEU A N 1
ATOM 931 C CA . LEU A 1 118 ? 13.16 -7.369 -5.359 1 98.43 118 LEU A CA 1
ATOM 932 C C . LEU A 1 118 ? 13.45 -5.874 -5.418 1 98.43 118 LEU A C 1
ATOM 934 O O . LEU A 1 118 ? 14.583 -5.467 -5.686 1 98.43 118 LEU A O 1
ATOM 938 N N . LEU A 1 119 ? 12.458 -5.076 -5.136 1 97.84 119 LEU A N 1
ATOM 939 C CA . LEU A 1 119 ? 12.625 -3.628 -5.194 1 97.84 119 LEU A CA 1
ATOM 940 C C . LEU A 1 119 ? 13.227 -3.098 -3.897 1 97.84 119 LEU A C 1
ATOM 942 O O . LEU A 1 119 ? 13.816 -2.014 -3.878 1 97.84 119 LEU A O 1
ATOM 946 N N . VAL A 1 120 ? 13.073 -3.86 -2.867 1 96.58 120 VAL A N 1
ATOM 947 C CA . VAL A 1 120 ? 13.475 -3.367 -1.553 1 96.58 120 VAL A CA 1
ATOM 948 C C . VAL A 1 120 ? 14.899 -3.823 -1.244 1 96.58 120 VAL A C 1
ATOM 950 O O . VAL A 1 120 ? 15.67 -3.092 -0.618 1 96.58 120 VAL A O 1
ATOM 953 N N . GLU A 1 121 ? 15.335 -4.985 -1.676 1 95.56 121 GLU A N 1
ATOM 954 C CA . GLU A 1 121 ? 16.578 -5.626 -1.256 1 95.56 121 GLU A CA 1
ATOM 955 C C . GLU A 1 121 ? 17.76 -5.137 -2.089 1 95.56 121 GLU A C 1
ATOM 957 O O . GLU A 1 121 ? 17.634 -4.941 -3.299 1 95.56 121 GLU A O 1
ATOM 962 N N . PRO A 1 122 ? 18.839 -4.869 -1.422 1 93.89 122 PRO A N 1
ATOM 963 C CA . PRO A 1 122 ? 20.049 -4.51 -2.164 1 93.89 122 PRO A CA 1
ATOM 964 C C . PRO A 1 122 ? 20.562 -5.649 -3.042 1 93.89 122 PRO A C 1
ATOM 966 O O . PRO A 1 122 ? 20.194 -6.808 -2.834 1 93.89 122 PRO A O 1
ATOM 969 N N . PRO A 1 123 ? 21.41 -5.295 -3.959 1 94.27 123 PRO A N 1
ATOM 970 C CA . PRO A 1 123 ? 21.929 -6.3 -4.89 1 94.27 123 PRO A CA 1
ATOM 971 C C . PRO A 1 123 ? 22.689 -7.421 -4.184 1 94.27 123 PRO A C 1
ATOM 973 O O . PRO A 1 123 ? 23.523 -7.154 -3.315 1 94.27 123 PRO A O 1
ATOM 976 N N . SER A 1 124 ? 22.402 -8.592 -4.484 1 95.51 124 SER A N 1
ATOM 977 C CA . SER A 1 124 ? 23.047 -9.788 -3.952 1 95.51 124 SER A CA 1
ATOM 978 C C . SER A 1 124 ? 22.742 -11.009 -4.813 1 95.51 124 SER A C 1
ATOM 980 O O . SER A 1 124 ? 21.906 -10.945 -5.717 1 95.51 124 SER A O 1
ATOM 982 N N . LYS A 1 125 ? 23.348 -12.107 -4.588 1 95.53 125 LYS A N 1
ATOM 983 C CA . LYS A 1 125 ? 23.107 -13.346 -5.324 1 95.53 125 LYS A CA 1
ATOM 984 C C . LYS A 1 125 ? 21.727 -13.914 -5.008 1 95.53 125 LYS A C 1
ATOM 986 O O . LYS A 1 125 ? 21.087 -14.52 -5.87 1 95.53 125 LYS A O 1
ATOM 991 N N . ARG A 1 126 ? 21.301 -13.7 -3.758 1 96.3 126 ARG A N 1
ATOM 992 C CA . ARG A 1 126 ? 19.955 -14.129 -3.393 1 96.3 126 ARG A CA 1
ATOM 993 C C . ARG A 1 126 ? 18.904 -13.404 -4.227 1 96.3 126 ARG A C 1
ATOM 995 O O . ARG A 1 126 ? 17.943 -14.018 -4.694 1 96.3 126 ARG A O 1
ATOM 1002 N N . VAL A 1 127 ? 19.155 -12.128 -4.361 1 97.74 127 VAL A N 1
ATOM 1003 C CA . VAL A 1 127 ? 18.233 -11.326 -5.157 1 97.74 127 VAL A CA 1
ATOM 1004 C C . VAL A 1 127 ? 18.234 -11.817 -6.602 1 97.74 127 VAL A C 1
ATOM 1006 O O . VAL A 1 127 ? 17.181 -11.894 -7.24 1 97.74 127 VAL A O 1
ATOM 1009 N N . LEU A 1 128 ? 19.372 -12.2 -7.104 1 97.73 128 LEU A N 1
ATOM 1010 C CA . LEU A 1 128 ? 19.477 -12.75 -8.452 1 97.73 128 LEU A CA 1
ATOM 1011 C C . LEU A 1 128 ? 18.642 -14.019 -8.588 1 97.73 128 LEU A C 1
ATOM 1013 O O . LEU A 1 128 ? 17.897 -14.175 -9.558 1 97.73 128 LEU A O 1
ATOM 1017 N N . CYS A 1 129 ? 18.736 -14.878 -7.618 1 96.64 129 CYS A N 1
ATOM 1018 C CA . CYS A 1 129 ? 18.017 -16.146 -7.668 1 96.64 129 CYS A CA 1
ATOM 1019 C C . CYS A 1 129 ? 16.51 -15.919 -7.665 1 96.64 129 CYS A C 1
ATOM 1021 O O . CYS A 1 129 ? 15.783 -16.537 -8.446 1 96.64 129 CYS A O 1
ATOM 1023 N N . VAL A 1 130 ? 16.075 -15.056 -6.789 1 98.13 130 VAL A N 1
ATOM 1024 C CA . VAL A 1 130 ? 14.649 -14.76 -6.697 1 98.13 130 VAL A CA 1
ATOM 1025 C C . VAL A 1 130 ? 14.173 -14.105 -7.991 1 98.13 130 VAL A C 1
ATOM 1027 O O . VAL A 1 130 ? 13.072 -14.39 -8.469 1 98.13 130 VAL A O 1
ATOM 1030 N N . PHE A 1 131 ? 15.043 -13.29 -8.535 1 98.3 131 PHE A N 1
ATOM 1031 C CA . PHE A 1 131 ? 14.71 -12.6 -9.776 1 98.3 131 PHE A CA 1
ATOM 1032 C C . PHE A 1 131 ? 14.547 -13.593 -10.921 1 98.3 131 PHE A C 1
ATOM 1034 O O . PHE A 1 131 ? 13.621 -13.473 -11.726 1 98.3 131 PHE A O 1
ATOM 1041 N N . ARG A 1 132 ? 15.352 -14.537 -11.033 1 96.74 132 ARG A N 1
ATOM 1042 C CA . ARG A 1 132 ? 15.291 -15.525 -12.105 1 96.74 132 ARG A CA 1
ATOM 1043 C C . ARG A 1 132 ? 14.036 -16.383 -11.988 1 96.74 132 ARG A C 1
ATOM 1045 O O . ARG A 1 132 ? 13.397 -16.699 -12.994 1 96.74 132 ARG A O 1
ATOM 1052 N N . ILE A 1 133 ? 13.717 -16.724 -10.788 1 97.47 133 ILE A N 1
ATOM 1053 C CA . ILE A 1 133 ? 12.482 -17.47 -10.574 1 97.47 133 ILE A CA 1
ATOM 1054 C C . ILE A 1 133 ? 11.283 -16.599 -10.941 1 97.47 133 ILE A C 1
ATOM 1056 O O . ILE A 1 133 ? 10.372 -17.048 -11.641 1 97.47 133 ILE A O 1
ATOM 1060 N N . HIS A 1 134 ? 11.302 -15.416 -10.502 1 98.29 134 HIS A N 1
ATOM 1061 C CA . HIS A 1 134 ? 10.262 -14.429 -10.767 1 98.29 134 HIS A CA 1
ATOM 1062 C C . HIS A 1 134 ? 10.004 -14.288 -12.263 1 98.29 134 HIS A C 1
ATOM 1064 O O . HIS A 1 134 ? 8.853 -14.174 -12.691 1 98.29 134 HIS A O 1
ATOM 1070 N N . ASN A 1 135 ? 11.009 -14.309 -13.067 1 97.69 135 ASN A N 1
ATOM 1071 C CA . ASN A 1 135 ? 10.885 -14.117 -14.508 1 97.69 135 ASN A CA 1
ATOM 1072 C C . ASN A 1 135 ? 10.004 -15.189 -15.143 1 97.69 135 ASN A C 1
ATOM 1074 O O . ASN A 1 135 ? 9.264 -14.911 -16.088 1 97.69 135 ASN A O 1
ATOM 1078 N N . TYR A 1 136 ? 10.055 -16.319 -14.604 1 97.91 136 TYR A N 1
ATOM 1079 C CA . TYR A 1 136 ? 9.318 -17.429 -15.198 1 97.91 136 TYR A CA 1
ATOM 1080 C C . TYR A 1 136 ? 7.917 -17.532 -14.607 1 97.91 136 TYR A C 1
ATOM 1082 O O . TYR A 1 136 ? 7.084 -18.299 -15.097 1 97.91 136 TYR A O 1
ATOM 1090 N N . LEU A 1 137 ? 7.676 -16.773 -13.588 1 98.17 137 LEU A N 1
ATOM 1091 C CA . LEU A 1 137 ? 6.336 -16.733 -13.012 1 98.17 137 LEU A CA 1
ATOM 1092 C C . LEU A 1 137 ? 5.49 -15.653 -13.679 1 98.17 137 LEU A C 1
ATOM 1094 O O . LEU A 1 137 ? 4.286 -15.56 -13.43 1 98.17 137 LEU A O 1
ATOM 1098 N N . LEU A 1 138 ? 6.068 -14.906 -14.572 1 97.97 138 LEU A N 1
ATOM 1099 C CA . LEU A 1 138 ? 5.377 -13.806 -15.236 1 97.97 138 LEU A CA 1
ATOM 1100 C C . LEU A 1 138 ? 4.276 -14.329 -16.152 1 97.97 138 LEU A C 1
ATOM 1102 O O . LEU A 1 138 ? 3.375 -13.581 -16.538 1 97.97 138 LEU A O 1
ATOM 1106 N N . PHE A 1 139 ? 4.347 -15.593 -16.509 1 97.39 139 PHE A N 1
ATOM 1107 C CA . PHE A 1 139 ? 3.346 -16.175 -17.396 1 97.39 139 PHE A CA 1
ATOM 1108 C C . PHE A 1 139 ? 1.952 -16.056 -16.79 1 97.39 139 PHE A C 1
ATOM 1110 O O . PHE A 1 139 ? 0.965 -15.915 -17.515 1 97.39 139 PHE A O 1
ATOM 1117 N N . GLY A 1 140 ? 1.895 -16.133 -15.5 1 95.48 140 GLY A N 1
ATOM 1118 C CA . GLY A 1 140 ? 0.611 -16.023 -14.825 1 95.48 140 GLY A CA 1
ATOM 1119 C C . GLY A 1 140 ? -0.071 -14.688 -15.057 1 95.48 140 GLY A C 1
ATOM 1120 O O . GLY A 1 140 ? -1.279 -14.636 -15.299 1 95.48 140 GLY A O 1
ATOM 1121 N N . ALA A 1 141 ? 0.716 -13.658 -14.908 1 95.89 141 ALA A N 1
ATOM 1122 C CA . ALA A 1 141 ? 0.165 -12.324 -15.129 1 95.89 141 ALA A CA 1
ATOM 1123 C C . ALA A 1 141 ? -0.268 -12.143 -16.582 1 95.89 141 ALA A C 1
ATOM 1125 O O . ALA A 1 141 ? -1.28 -11.495 -16.858 1 95.89 141 ALA A O 1
ATOM 1126 N N . LEU A 1 142 ? 0.505 -12.733 -17.455 1 94.78 142 LEU A N 1
ATOM 1127 C CA . LEU A 1 142 ? 0.135 -12.669 -18.865 1 94.78 142 LEU A CA 1
ATOM 1128 C C . LEU A 1 142 ? -1.171 -13.414 -19.119 1 94.78 142 LEU A C 1
ATOM 1130 O O . LEU A 1 142 ? -2.047 -12.916 -19.83 1 94.78 142 LEU A O 1
ATOM 1134 N N . GLN A 1 143 ? -1.288 -14.518 -18.539 1 93.38 143 GLN A N 1
ATOM 1135 C CA . GLN A 1 143 ? -2.516 -15.295 -18.675 1 93.38 143 GLN A CA 1
ATOM 1136 C C . GLN A 1 143 ? -3.71 -14.539 -18.099 1 93.38 143 GLN A C 1
ATOM 1138 O O . GLN A 1 143 ? -4.812 -14.597 -18.651 1 93.38 143 GLN A O 1
ATOM 1143 N N . ALA A 1 144 ? -3.483 -13.914 -17.014 1 92.98 144 ALA A N 1
ATOM 1144 C CA . ALA A 1 144 ? -4.557 -13.151 -16.384 1 92.98 144 ALA A CA 1
ATOM 1145 C C . ALA A 1 144 ? -4.997 -11.989 -17.269 1 92.98 144 ALA A C 1
ATOM 1147 O O . ALA A 1 144 ? -6.175 -11.624 -17.285 1 92.98 144 ALA A O 1
ATOM 1148 N N . ILE A 1 145 ? -4.086 -11.417 -17.989 1 93.98 145 ILE A N 1
ATOM 1149 C CA . ILE A 1 145 ? -4.398 -10.315 -18.892 1 93.98 145 ILE A CA 1
ATOM 1150 C C . ILE A 1 145 ? -5.163 -10.842 -20.105 1 93.98 145 ILE A C 1
ATOM 1152 O O . ILE A 1 145 ? -6.108 -10.205 -20.576 1 93.98 145 ILE A O 1
ATOM 1156 N N . LEU A 1 146 ? -4.85 -12.021 -20.549 1 91.62 146 LEU A N 1
ATOM 1157 C CA . LEU A 1 146 ? -5.456 -12.594 -21.746 1 91.62 146 LEU A CA 1
ATOM 1158 C C . LEU A 1 146 ? -6.818 -13.201 -21.427 1 91.62 146 LEU A C 1
ATOM 1160 O O . LEU A 1 146 ? -7.738 -13.138 -22.247 1 91.62 146 LEU A O 1
ATOM 1164 N N . LEU A 1 147 ? -6.894 -13.792 -20.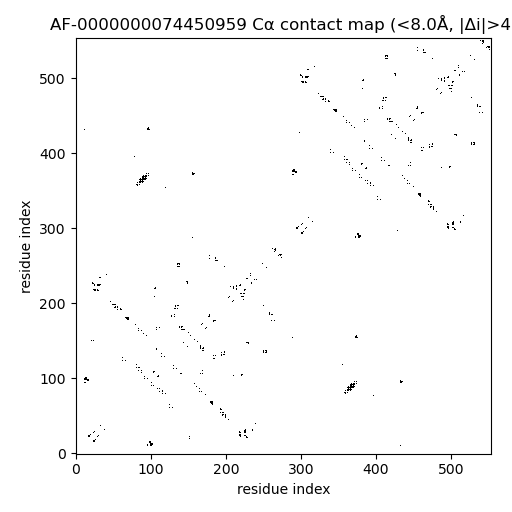24 1 90.17 147 LEU A N 1
ATOM 1165 C CA . LEU A 1 147 ? -8.127 -14.438 -19.805 1 90.17 147 LEU A CA 1
ATOM 1166 C C . LEU A 1 147 ? -8.549 -13.934 -18.429 1 90.17 147 LEU A C 1
ATOM 1168 O O . LEU A 1 147 ? -8.546 -14.693 -17.457 1 90.17 147 LEU A O 1
ATOM 1172 N N . PRO A 1 148 ? -8.978 -12.7 -18.41 1 88.77 148 PRO A N 1
ATOM 1173 C CA . PRO A 1 148 ? -9.277 -12.087 -17.114 1 88.77 148 PRO A CA 1
ATOM 1174 C C . PRO A 1 148 ? -10.516 -12.684 -16.45 1 88.77 148 PRO A C 1
ATOM 1176 O O . PRO A 1 148 ? -11.486 -13.02 -17.134 1 88.77 148 PRO A O 1
ATOM 1179 N N . VAL A 1 149 ? -10.417 -12.932 -15.223 1 86.09 149 VAL A N 1
ATOM 1180 C CA . VAL A 1 149 ? -11.553 -13.32 -14.394 1 86.09 149 VAL A CA 1
ATOM 1181 C C . VAL A 1 149 ? -11.906 -12.184 -13.437 1 86.09 149 VAL A C 1
ATOM 1183 O O . VAL A 1 149 ? -11.297 -12.048 -12.373 1 86.09 149 VAL A O 1
ATOM 1186 N N . VAL A 1 150 ? -12.888 -11.325 -13.799 1 88.04 150 VAL A N 1
ATOM 1187 C CA . VAL A 1 150 ? -13.179 -10.141 -12.997 1 88.04 150 VAL A CA 1
ATOM 1188 C C . VAL A 1 150 ? -14.638 -10.167 -12.547 1 88.04 150 VAL A C 1
ATOM 1190 O O . VAL A 1 150 ? -15.143 -9.183 -12.002 1 88.04 150 VAL A O 1
ATOM 1193 N N . ASN A 1 151 ? -15.282 -11.344 -12.709 1 86.13 151 ASN A N 1
ATOM 1194 C CA . ASN A 1 151 ? -16.703 -11.453 -12.395 1 86.13 151 ASN A CA 1
ATOM 1195 C C . ASN A 1 151 ? -16.955 -11.351 -10.894 1 86.13 151 ASN A C 1
ATOM 1197 O O . ASN A 1 151 ? -18.072 -11.053 -10.466 1 86.13 151 ASN A O 1
ATOM 1201 N N . THR A 1 152 ? -15.933 -11.576 -10.097 1 85.92 152 THR A N 1
ATOM 1202 C CA . THR A 1 152 ? -16.108 -11.549 -8.649 1 85.92 152 THR A CA 1
ATOM 1203 C C . THR A 1 152 ? -15.666 -10.206 -8.075 1 85.92 152 THR A C 1
ATOM 1205 O O . THR A 1 152 ? -15.712 -9.999 -6.861 1 85.92 152 THR A O 1
ATOM 1208 N N . ARG A 1 153 ? -15.191 -9.358 -8.888 1 90.12 153 ARG A N 1
ATOM 1209 C CA . ARG A 1 153 ? -14.754 -8.033 -8.458 1 90.12 153 ARG A CA 1
ATOM 1210 C C . ARG A 1 153 ? -15.89 -7.021 -8.567 1 90.12 153 ARG A C 1
ATOM 1212 O O . ARG A 1 153 ? -16.146 -6.481 -9.645 1 90.12 153 ARG A O 1
ATOM 1219 N N . LEU A 1 154 ? -16.492 -6.697 -7.47 1 90.66 154 LEU A N 1
ATOM 1220 C CA . LEU A 1 154 ? -17.744 -5.948 -7.501 1 90.66 154 LEU A CA 1
ATOM 1221 C C . LEU A 1 154 ? -17.582 -4.591 -6.824 1 90.66 154 LEU A C 1
ATOM 1223 O O . LEU A 1 154 ? -18.447 -3.721 -6.954 1 90.66 154 LEU A O 1
ATOM 1227 N N . LEU A 1 155 ? -16.486 -4.378 -6.139 1 93.27 155 LEU A N 1
ATOM 1228 C CA . LEU A 1 155 ? -16.278 -3.101 -5.465 1 93.27 155 LEU A CA 1
ATOM 1229 C C . LEU A 1 155 ? -15.83 -2.031 -6.454 1 93.27 155 LEU A C 1
ATOM 1231 O O . LEU A 1 155 ? -15.209 -2.341 -7.473 1 93.27 155 LEU A O 1
ATOM 1235 N N . PRO A 1 156 ? -16.153 -0.799 -6.131 1 93.03 156 PRO A N 1
ATOM 1236 C CA . PRO A 1 156 ? -15.671 0.287 -6.989 1 93.03 156 PRO A CA 1
ATOM 1237 C C . PRO A 1 156 ? -14.149 0.309 -7.113 1 93.03 156 PRO A C 1
ATOM 1239 O O . PRO A 1 156 ? -13.443 0.25 -6.103 1 93.03 156 PRO A O 1
ATOM 1242 N N . PHE A 1 157 ? -13.676 0.321 -8.314 1 93.83 157 PHE A N 1
ATOM 1243 C CA . PHE A 1 157 ? -12.261 0.468 -8.633 1 93.83 157 PHE A CA 1
ATOM 1244 C C . PHE A 1 157 ? -11.528 -0.858 -8.468 1 93.83 157 PHE A C 1
ATOM 1246 O O . PHE A 1 157 ? -10.302 -0.913 -8.58 1 93.83 157 PHE A O 1
ATOM 1253 N N . GLU A 1 158 ? -12.248 -1.831 -8.203 1 95.15 158 GLU A N 1
ATOM 1254 C CA . GLU A 1 158 ? -11.609 -3.13 -8.012 1 95.15 158 GLU A CA 1
ATOM 1255 C C . GLU A 1 158 ? -11.084 -3.686 -9.333 1 95.15 158 GLU A C 1
ATOM 1257 O O . GLU A 1 158 ? -9.975 -4.221 -9.39 1 95.15 158 GLU A O 1
ATOM 1262 N N . VAL A 1 159 ? -11.849 -3.577 -10.367 1 95.69 159 VAL A N 1
ATOM 1263 C CA . VAL A 1 159 ? -11.435 -4.061 -11.68 1 95.69 159 VAL A CA 1
ATOM 1264 C C . VAL A 1 159 ? -10.255 -3.235 -12.188 1 95.69 159 VAL A C 1
ATOM 1266 O O . VAL A 1 159 ? -9.318 -3.777 -12.778 1 95.69 159 VAL A O 1
ATOM 1269 N N . ALA A 1 160 ? -10.299 -1.932 -11.941 1 95.48 160 ALA A N 1
ATOM 1270 C CA . ALA A 1 160 ? -9.175 -1.084 -12.33 1 95.48 160 ALA A CA 1
ATOM 1271 C C . ALA A 1 160 ? -7.891 -1.519 -11.629 1 95.48 160 ALA A C 1
ATOM 1273 O O . ALA A 1 160 ? -6.825 -1.568 -12.247 1 95.48 160 ALA A O 1
ATOM 1274 N N . THR A 1 161 ? -8.014 -1.827 -10.399 1 96.72 161 THR A N 1
ATOM 1275 C CA . THR A 1 161 ? -6.853 -2.276 -9.638 1 96.72 161 THR A CA 1
ATOM 1276 C C . THR A 1 161 ? -6.312 -3.587 -10.201 1 96.72 161 THR A C 1
ATOM 1278 O O . THR A 1 161 ? -5.099 -3.807 -10.218 1 96.72 161 THR A O 1
ATOM 1281 N N . TYR A 1 162 ? -7.232 -4.476 -10.628 1 96.43 162 TYR A N 1
ATOM 1282 C CA . TYR A 1 162 ? -6.843 -5.721 -11.28 1 96.43 162 TYR A CA 1
ATOM 1283 C C . TYR A 1 162 ? -5.94 -5.45 -12.478 1 96.43 162 TYR A C 1
ATOM 1285 O O . TYR A 1 162 ? -4.847 -6.013 -12.579 1 96.43 162 TYR A O 1
ATOM 1293 N N . TRP A 1 163 ? -6.286 -4.559 -13.269 1 97.33 163 TRP A N 1
ATOM 1294 C CA . TRP A 1 163 ? -5.535 -4.262 -14.484 1 97.33 163 TRP A CA 1
ATOM 1295 C C . TRP A 1 163 ? -4.218 -3.568 -14.155 1 97.33 163 TRP A C 1
ATOM 1297 O O . TRP A 1 163 ? -3.172 -3.913 -14.71 1 97.33 163 TRP A O 1
ATOM 1307 N N . ILE A 1 164 ? -4.267 -2.64 -13.255 1 98.07 164 ILE A N 1
ATOM 1308 C CA . ILE A 1 164 ? -3.065 -1.902 -12.884 1 98.07 164 ILE A CA 1
ATOM 1309 C C . ILE A 1 164 ? -2.03 -2.861 -12.301 1 98.07 164 ILE A C 1
ATOM 1311 O O . ILE A 1 164 ? -0.862 -2.839 -12.695 1 98.07 164 ILE A O 1
ATOM 1315 N N . GLN A 1 165 ? -2.528 -3.678 -11.434 1 98.2 165 GLN A N 1
ATOM 1316 C CA . GLN A 1 165 ? -1.614 -4.611 -10.784 1 98.2 165 GLN A CA 1
ATOM 1317 C C . GLN A 1 165 ? -0.994 -5.569 -11.797 1 98.2 165 GLN A C 1
ATOM 1319 O O . GLN A 1 165 ? 0.212 -5.824 -11.762 1 98.2 165 GLN A O 1
ATOM 1324 N N . HIS A 1 166 ? -1.736 -6.103 -12.744 1 98.18 166 HIS A N 1
ATOM 1325 C CA . HIS A 1 166 ? -1.217 -7.086 -13.689 1 98.18 166 HIS A CA 1
ATOM 1326 C C . HIS A 1 166 ? -0.293 -6.434 -14.711 1 98.18 166 HIS A C 1
ATOM 1328 O O . HIS A 1 166 ? 0.675 -7.051 -15.163 1 98.18 166 HIS A O 1
ATOM 1334 N N . ILE A 1 167 ? -0.514 -5.216 -15.016 1 98.08 167 ILE A N 1
ATOM 1335 C CA . ILE A 1 167 ? 0.391 -4.482 -15.895 1 98.08 167 ILE A CA 1
ATOM 1336 C C . ILE A 1 167 ? 1.712 -4.223 -15.175 1 98.08 167 ILE A C 1
ATOM 1338 O O . ILE A 1 167 ? 2.786 -4.373 -15.762 1 98.08 167 ILE A O 1
ATOM 1342 N N . LEU A 1 168 ? 1.615 -3.848 -13.928 1 98.56 168 LEU A N 1
ATOM 1343 C CA . LEU A 1 168 ? 2.824 -3.648 -13.136 1 98.56 168 LEU A CA 1
ATOM 1344 C C . LEU A 1 168 ? 3.646 -4.931 -13.066 1 98.56 168 LEU A C 1
ATOM 1346 O O . LEU A 1 168 ? 4.862 -4.907 -13.274 1 98.56 168 LEU A O 1
ATOM 1350 N N . ILE A 1 169 ? 2.953 -6.043 -12.85 1 98.6 169 ILE A N 1
ATOM 1351 C CA . ILE A 1 169 ? 3.622 -7.327 -12.663 1 98.6 169 ILE A CA 1
ATOM 1352 C C . ILE A 1 169 ? 4.235 -7.787 -13.983 1 98.6 169 ILE A C 1
ATOM 1354 O O . ILE A 1 169 ? 5.385 -8.231 -14.02 1 98.6 169 ILE A O 1
ATOM 1358 N N . ALA A 1 170 ? 3.528 -7.644 -15.069 1 97.89 170 ALA A N 1
ATOM 1359 C CA . ALA A 1 170 ? 3.895 -8.295 -16.323 1 97.89 170 ALA A CA 1
ATOM 1360 C C . ALA A 1 170 ? 4.866 -7.433 -17.126 1 97.89 170 ALA A C 1
ATOM 1362 O O . ALA A 1 170 ? 5.697 -7.955 -17.873 1 97.89 170 ALA A O 1
ATOM 1363 N N . ILE A 1 171 ? 4.765 -6.125 -16.886 1 97.73 171 ILE A N 1
ATOM 1364 C CA . ILE A 1 171 ? 5.47 -5.273 -17.838 1 97.73 171 ILE A CA 1
ATOM 1365 C C . ILE A 1 171 ? 6.364 -4.29 -17.087 1 97.73 171 ILE A C 1
ATOM 1367 O O . ILE A 1 171 ? 7.592 -4.369 -17.17 1 97.73 171 ILE A O 1
ATOM 1371 N N . VAL A 1 172 ? 5.895 -3.496 -16.249 1 98.43 172 VAL A N 1
ATOM 1372 C CA . VAL A 1 172 ? 6.591 -2.321 -15.734 1 98.43 172 VAL A CA 1
ATOM 1373 C C . VAL A 1 172 ? 7.747 -2.758 -14.837 1 98.43 172 VAL A C 1
ATOM 1375 O O . VAL A 1 172 ? 8.899 -2.383 -15.071 1 98.43 172 VAL A O 1
ATOM 1378 N N . VAL A 1 173 ? 7.416 -3.574 -13.842 1 98.61 173 VAL A N 1
ATOM 1379 C CA . VAL A 1 173 ? 8.419 -3.914 -12.838 1 98.61 173 VAL A CA 1
ATOM 1380 C C . VAL A 1 173 ? 9.508 -4.779 -13.467 1 98.61 173 VAL A C 1
ATOM 1382 O O . VAL A 1 173 ? 10.699 -4.5 -13.31 1 98.61 173 VAL A O 1
ATOM 1385 N N . PRO A 1 174 ? 9.173 -5.774 -14.254 1 98.35 174 PRO A N 1
ATOM 1386 C CA . PRO A 1 174 ? 10.228 -6.629 -14.804 1 98.35 174 PRO A CA 1
ATOM 1387 C C . PRO A 1 174 ? 11.181 -5.871 -15.725 1 98.35 174 PRO A C 1
ATOM 1389 O O . PRO A 1 174 ? 12.4 -6.031 -15.625 1 98.35 174 PRO A O 1
ATOM 1392 N N . PHE A 1 175 ? 10.69 -5.037 -16.547 1 97.99 175 PHE A N 1
ATOM 1393 C CA . PHE A 1 175 ? 11.564 -4.329 -17.475 1 97.99 175 PHE A CA 1
ATOM 1394 C C . PHE A 1 175 ? 12.357 -3.246 -16.752 1 97.99 175 PHE A C 1
ATOM 1396 O O . PHE A 1 175 ? 13.494 -2.949 -17.124 1 97.99 175 PHE A O 1
ATOM 1403 N N . PHE A 1 176 ? 11.765 -2.664 -15.792 1 98.29 176 PHE A N 1
ATOM 1404 C CA . PHE A 1 176 ? 12.523 -1.724 -14.975 1 98.29 176 PHE A CA 1
ATOM 1405 C C . PHE A 1 176 ? 13.7 -2.42 -14.3 1 98.29 176 PHE A C 1
ATOM 1407 O O . PHE A 1 176 ? 14.82 -1.905 -14.309 1 98.29 176 PHE A O 1
ATOM 1414 N N . LEU A 1 177 ? 13.419 -3.614 -13.717 1 98.15 177 LEU A N 1
ATOM 1415 C CA . LEU A 1 177 ? 14.472 -4.354 -13.03 1 98.15 177 LEU A CA 1
ATOM 1416 C C . LEU A 1 177 ? 15.575 -4.759 -14.002 1 98.15 177 LEU A C 1
ATOM 1418 O O . LEU A 1 177 ? 16.76 -4.585 -13.709 1 98.15 177 LEU A O 1
ATOM 1422 N N . VAL A 1 178 ? 15.162 -5.203 -15.118 1 97.64 178 VAL A N 1
ATOM 1423 C CA . VAL A 1 178 ? 16.134 -5.615 -16.126 1 97.64 178 VAL A CA 1
ATOM 1424 C C . VAL A 1 178 ? 16.998 -4.422 -16.529 1 97.64 178 VAL A C 1
ATOM 1426 O O . VAL A 1 178 ? 18.196 -4.571 -16.778 1 97.64 178 VAL A O 1
ATOM 1429 N N . SER A 1 179 ? 16.446 -3.255 -16.569 1 96.67 179 SER A N 1
ATOM 1430 C CA . SER A 1 179 ? 17.171 -2.051 -16.964 1 96.67 179 SER A CA 1
ATOM 1431 C C . SER A 1 179 ? 18.237 -1.686 -15.936 1 96.67 179 SER A C 1
ATOM 1433 O O . SER A 1 179 ? 19.192 -0.974 -16.252 1 96.67 179 SER A O 1
ATOM 1435 N N . LEU A 1 180 ? 18.103 -2.181 -14.74 1 96.53 180 LEU A N 1
ATOM 1436 C CA . LEU A 1 180 ? 19.032 -1.835 -13.669 1 96.53 180 LEU A CA 1
ATOM 1437 C C . LEU A 1 180 ? 20.279 -2.71 -13.727 1 96.53 180 LEU A C 1
ATOM 1439 O O . LEU A 1 180 ? 21.291 -2.399 -13.095 1 96.53 180 LEU A O 1
ATOM 1443 N N . GLN A 1 181 ? 20.214 -3.884 -14.395 1 94.87 181 GLN A N 1
ATOM 1444 C CA . GLN A 1 181 ? 21.318 -4.833 -14.479 1 94.87 181 GLN A CA 1
ATOM 1445 C C . GLN A 1 181 ? 21.738 -5.314 -13.092 1 94.87 181 GLN A C 1
ATOM 1447 O O . GLN A 1 181 ? 20.89 -5.557 -12.231 1 94.87 181 GLN A O 1
ATOM 1452 N N . GLY A 1 182 ? 22.963 -5.68 -12.836 1 95.04 182 GLY A N 1
ATOM 1453 C CA . GLY A 1 182 ? 23.354 -6.214 -11.541 1 95.04 182 GLY A CA 1
ATOM 1454 C C . GLY A 1 182 ? 22.745 -7.572 -11.248 1 95.04 182 GLY A C 1
ATOM 1455 O O . GLY A 1 182 ? 22.961 -8.529 -11.994 1 95.04 182 GLY A O 1
ATOM 1456 N N . PRO A 1 183 ? 21.917 -7.549 -10.186 1 95.86 183 PRO A N 1
ATOM 1457 C CA . PRO A 1 183 ? 21.31 -8.844 -9.872 1 95.86 183 PRO A CA 1
ATOM 1458 C C . PRO A 1 183 ? 20.156 -9.197 -10.807 1 95.86 183 PRO A C 1
ATOM 1460 O O . PRO A 1 183 ? 19.646 -10.32 -10.769 1 95.86 183 PRO A O 1
ATOM 1463 N N . PHE A 1 184 ? 19.797 -8.256 -11.585 1 97.36 184 PHE A N 1
ATOM 1464 C CA . PHE A 1 184 ? 18.659 -8.447 -12.476 1 97.36 184 PHE A CA 1
ATOM 1465 C C . PHE A 1 184 ? 19.128 -8.77 -13.89 1 97.36 184 PHE A C 1
ATOM 1467 O O . PHE A 1 184 ? 18.622 -8.203 -14.862 1 97.36 184 PHE A O 1
ATOM 1474 N N . VAL A 1 185 ? 20.067 -9.613 -13.947 1 94.73 185 VAL A N 1
ATOM 1475 C CA . VAL A 1 185 ? 20.58 -10.053 -15.24 1 94.73 185 VAL A CA 1
ATOM 1476 C C . VAL A 1 185 ? 19.874 -11.339 -15.665 1 94.73 185 VAL A C 1
ATOM 1478 O O . VAL A 1 185 ? 19.615 -12.215 -14.837 1 94.73 185 VAL A O 1
ATOM 1481 N N . LEU A 1 186 ? 19.611 -11.469 -16.893 1 94.35 186 LEU A N 1
ATOM 1482 C CA . LEU A 1 186 ? 18.893 -12.608 -17.456 1 94.35 186 LEU A CA 1
ATOM 1483 C C . LEU A 1 186 ? 19.849 -13.757 -17.758 1 94.35 186 LEU A C 1
ATOM 1485 O O . LEU A 1 186 ? 21.027 -13.531 -18.044 1 94.35 186 LEU A O 1
ATOM 1489 N N . GLU A 1 187 ? 19.427 -14.906 -17.625 1 93 187 GLU A N 1
ATOM 1490 C CA . GLU A 1 187 ? 20.225 -16.087 -17.943 1 93 187 GLU A CA 1
ATOM 1491 C C . GLU A 1 187 ? 20.352 -16.276 -19.451 1 93 187 GLU A C 1
ATOM 1493 O O . GLU A 1 187 ? 19.577 -15.707 -20.222 1 93 187 GLU A O 1
ATOM 1498 N N . PRO A 1 188 ? 21.356 -17.094 -19.799 1 91.6 188 PRO A N 1
ATOM 1499 C CA . PRO A 1 188 ? 21.427 -17.432 -21.222 1 91.6 188 PRO A CA 1
ATOM 1500 C C . PRO A 1 188 ? 20.152 -18.098 -21.735 1 91.6 188 PRO A C 1
ATOM 1502 O O . PRO A 1 188 ? 19.54 -18.899 -21.023 1 91.6 188 PRO A O 1
ATOM 1505 N N . VAL A 1 189 ? 19.781 -17.792 -22.927 1 92.06 189 VAL A N 1
ATOM 1506 C CA . VAL A 1 189 ? 18.509 -18.212 -23.506 1 92.06 189 VAL A CA 1
ATOM 1507 C C . VAL A 1 189 ? 18.426 -19.736 -23.52 1 92.06 189 VAL A C 1
ATOM 1509 O O . VAL A 1 189 ? 17.348 -20.307 -23.338 1 92.06 189 VAL A O 1
ATOM 1512 N N . TRP A 1 190 ? 19.537 -20.418 -23.555 1 92.87 190 TRP A N 1
ATOM 1513 C CA . TRP A 1 190 ? 19.508 -21.868 -23.721 1 92.87 190 TRP A CA 1
ATOM 1514 C C . TRP A 1 190 ? 19.686 -22.573 -22.381 1 92.87 190 TRP A C 1
ATOM 1516 O O . TRP A 1 190 ? 19.719 -23.804 -22.32 1 92.87 190 TRP A O 1
ATOM 1526 N N . ASP A 1 191 ? 19.821 -21.78 -21.375 1 93.03 191 ASP A N 1
ATOM 1527 C CA . ASP A 1 191 ? 19.817 -22.356 -20.034 1 93.03 191 ASP A CA 1
ATOM 1528 C C . ASP A 1 191 ? 18.391 -22.584 -19.538 1 93.03 191 ASP A C 1
ATOM 1530 O O . ASP A 1 191 ? 17.681 -21.63 -19.213 1 93.03 191 ASP A O 1
ATOM 1534 N N . PHE A 1 192 ? 18.014 -23.808 -19.383 1 94.05 192 PHE A N 1
ATOM 1535 C CA . PHE A 1 192 ? 16.639 -24.124 -19.015 1 94.05 192 PHE A CA 1
ATOM 1536 C C . PHE A 1 192 ? 16.551 -24.533 -17.55 1 94.05 192 PHE A C 1
ATOM 1538 O O . PHE A 1 192 ? 15.499 -24.977 -17.086 1 94.05 192 PHE A O 1
ATOM 1545 N N . THR A 1 193 ? 17.594 -24.41 -16.789 1 95.52 193 THR A N 1
ATOM 1546 C CA . THR A 1 193 ? 17.625 -24.864 -15.404 1 95.52 193 THR A CA 1
ATOM 1547 C C . THR A 1 193 ? 16.699 -24.017 -14.536 1 95.52 193 THR A C 1
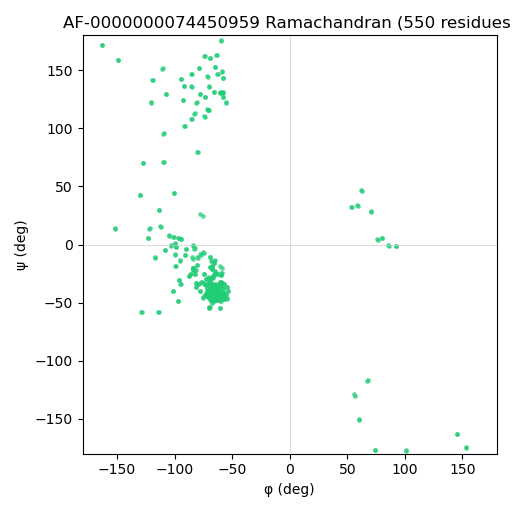ATOM 1549 O O . THR A 1 193 ? 15.965 -24.547 -13.699 1 95.52 193 THR A O 1
ATOM 1552 N N . TRP A 1 194 ? 16.688 -22.769 -14.772 1 95.66 194 TRP A N 1
ATOM 1553 C CA . TRP A 1 194 ? 15.844 -21.878 -13.983 1 95.66 194 TRP A CA 1
ATOM 1554 C C . TRP A 1 194 ? 14.371 -22.082 -14.322 1 95.66 194 TRP A C 1
ATOM 1556 O O . TRP A 1 194 ? 13.512 -22.036 -13.439 1 95.66 194 TRP A O 1
ATOM 1566 N N . ALA A 1 195 ? 14.115 -22.266 -15.596 1 95.89 195 ALA A N 1
ATOM 1567 C CA . ALA A 1 195 ? 12.745 -22.557 -16.011 1 95.89 195 ALA A CA 1
ATOM 1568 C C . ALA A 1 195 ? 12.233 -23.836 -15.354 1 95.89 195 ALA A C 1
ATOM 1570 O O . ALA A 1 195 ? 11.105 -23.877 -14.857 1 95.89 195 ALA A O 1
ATOM 1571 N N . THR A 1 196 ? 13.101 -24.834 -15.394 1 96.85 196 THR A N 1
ATOM 1572 C CA . THR A 1 196 ? 12.736 -26.123 -14.817 1 96.85 196 THR A CA 1
ATOM 1573 C C . THR A 1 196 ? 12.562 -26.009 -13.305 1 96.85 196 THR A C 1
ATOM 1575 O O . THR A 1 196 ? 11.629 -26.581 -12.738 1 96.85 196 THR A O 1
ATOM 1578 N N . LEU A 1 197 ? 13.417 -25.309 -12.714 1 96.87 197 LEU A N 1
ATOM 1579 C CA . LEU A 1 197 ? 13.31 -25.086 -11.276 1 96.87 197 LEU A CA 1
ATOM 1580 C C . LEU A 1 197 ? 12.004 -24.379 -10.931 1 96.87 197 LEU A C 1
ATOM 1582 O O . LEU A 1 197 ? 11.294 -24.791 -10.011 1 96.87 197 LEU A O 1
ATOM 1586 N N . THR A 1 198 ? 11.665 -23.362 -11.67 1 97.07 198 THR A N 1
ATOM 1587 C CA . THR A 1 198 ? 10.454 -22.591 -11.413 1 97.07 198 THR A CA 1
ATOM 1588 C C . THR A 1 198 ? 9.21 -23.449 -11.63 1 97.07 198 THR A C 1
ATOM 1590 O O . THR A 1 198 ? 8.254 -23.371 -10.856 1 97.07 198 THR A O 1
ATOM 1593 N N . PHE A 1 199 ? 9.313 -24.214 -12.644 1 96.89 199 PHE A N 1
ATOM 1594 C CA . PHE A 1 199 ? 8.221 -25.13 -12.949 1 96.89 199 PHE A CA 1
ATOM 1595 C C . PHE A 1 199 ? 7.952 -26.062 -11.773 1 96.89 199 PHE A C 1
ATOM 1597 O O . PHE A 1 199 ? 6.798 -26.28 -11.398 1 96.89 199 PHE A O 1
ATOM 1604 N N . THR A 1 200 ? 8.961 -26.613 -11.193 1 97.75 200 THR A N 1
ATOM 1605 C CA . THR A 1 200 ? 8.793 -27.541 -10.081 1 97.75 200 THR A CA 1
ATOM 1606 C C . THR A 1 200 ? 8.271 -26.815 -8.844 1 97.75 200 THR A C 1
ATOM 1608 O O . THR A 1 200 ? 7.354 -27.296 -8.176 1 97.75 200 THR A O 1
ATOM 1611 N N . PHE A 1 201 ? 8.766 -25.598 -8.574 1 97.75 201 PHE A N 1
ATOM 1612 C CA . PHE A 1 201 ? 8.297 -24.815 -7.437 1 97.75 201 PHE A CA 1
ATOM 1613 C C . PHE A 1 201 ? 6.832 -24.432 -7.611 1 97.75 201 PHE A C 1
ATOM 1615 O O . PHE A 1 201 ? 6.06 -24.459 -6.651 1 97.75 201 PHE A O 1
ATOM 1622 N N . PHE A 1 202 ? 6.526 -24.086 -8.816 1 98.11 202 PHE A N 1
ATOM 1623 C CA . PHE A 1 202 ? 5.153 -23.697 -9.117 1 98.11 202 PHE A CA 1
ATOM 1624 C C . PHE A 1 202 ? 4.202 -24.87 -8.916 1 98.11 202 PHE A C 1
ATOM 1626 O O . PHE A 1 202 ? 3.117 -24.707 -8.353 1 98.11 202 PHE A O 1
ATOM 1633 N N . SER A 1 203 ? 4.637 -26.047 -9.359 1 97.9 203 SER A N 1
ATOM 1634 C CA . SER A 1 203 ? 3.828 -27.247 -9.178 1 97.9 203 SER A CA 1
ATOM 1635 C C . SER A 1 203 ? 3.62 -27.555 -7.699 1 97.9 203 SER A C 1
ATOM 1637 O O . SER A 1 203 ? 2.503 -27.86 -7.274 1 97.9 203 SER A O 1
ATOM 1639 N N . PHE A 1 204 ? 4.684 -27.455 -6.918 1 98.34 204 PHE A N 1
ATOM 1640 C CA . PHE A 1 204 ? 4.581 -27.693 -5.483 1 98.34 204 PHE A CA 1
ATOM 1641 C C . PHE A 1 204 ? 3.606 -26.714 -4.84 1 98.34 204 PHE A C 1
ATOM 1643 O O . PHE A 1 204 ? 2.778 -27.106 -4.016 1 98.34 204 PHE A O 1
ATOM 1650 N N . TYR A 1 205 ? 3.701 -25.515 -5.273 1 98.28 205 TYR A N 1
ATOM 1651 C CA . TYR A 1 205 ? 2.849 -24.475 -4.706 1 98.28 205 TYR A CA 1
ATOM 1652 C C . TYR A 1 205 ? 1.386 -24.72 -5.054 1 98.28 205 TYR A C 1
ATOM 1654 O O . TYR A 1 205 ? 0.513 -24.635 -4.186 1 98.28 205 TYR A O 1
ATOM 1662 N N . MET A 1 206 ? 1.092 -25.097 -6.285 1 97.69 206 MET A N 1
ATOM 1663 C CA . MET A 1 206 ? -0.278 -25.255 -6.765 1 97.69 206 MET A CA 1
ATOM 1664 C C . MET A 1 206 ? -0.905 -26.53 -6.212 1 97.69 206 MET A C 1
ATOM 1666 O O . MET A 1 206 ? -1.994 -26.492 -5.636 1 97.69 206 MET A O 1
ATOM 1670 N N . LEU A 1 207 ? -0.177 -27.593 -6.257 1 97.88 207 LEU A N 1
ATOM 1671 C CA . LEU A 1 207 ? -0.801 -28.888 -6.008 1 97.88 207 LEU A CA 1
ATOM 1672 C C . LEU A 1 207 ? -0.615 -29.31 -4.554 1 97.88 207 LEU A C 1
ATOM 1674 O O . LEU A 1 207 ? -1.48 -29.976 -3.981 1 97.88 207 LEU A O 1
ATOM 1678 N N . LEU A 1 208 ? 0.458 -28.897 -3.951 1 98.01 208 LEU A N 1
ATOM 1679 C CA . LEU A 1 208 ? 0.73 -29.371 -2.599 1 98.01 208 LEU A CA 1
ATOM 1680 C C . LEU A 1 208 ? 0.311 -28.332 -1.564 1 98.01 208 LEU A C 1
ATOM 1682 O O . LEU A 1 208 ? 0.147 -28.654 -0.385 1 98.01 208 LEU A O 1
ATOM 1686 N N . PHE A 1 209 ? 0.159 -27.183 -1.996 1 98.29 209 PHE A N 1
ATOM 1687 C CA . PHE A 1 209 ? -0.197 -26.15 -1.031 1 98.29 209 PHE A CA 1
ATOM 1688 C C . PHE A 1 209 ? -1.597 -25.614 -1.302 1 98.29 209 PHE A C 1
ATOM 1690 O O . PHE A 1 209 ? -2.494 -25.755 -0.468 1 98.29 209 PHE A O 1
ATOM 1697 N N . LEU A 1 210 ? -1.9 -25.072 -2.492 1 98.16 210 LEU A N 1
ATOM 1698 C CA . LEU A 1 210 ? -3.165 -24.409 -2.788 1 98.16 210 LEU A CA 1
ATOM 1699 C C . LEU A 1 210 ? -4.296 -25.425 -2.91 1 98.16 210 LEU A C 1
ATOM 1701 O O . LEU A 1 210 ? -5.405 -25.186 -2.427 1 98.16 210 LEU A O 1
ATOM 1705 N N . GLN A 1 211 ? -4.029 -26.53 -3.566 1 97.61 211 GLN A N 1
ATOM 1706 C CA . GLN A 1 211 ? -5.069 -27.532 -3.775 1 97.61 211 GLN A CA 1
ATOM 1707 C C . GLN A 1 211 ? -5.604 -28.056 -2.445 1 97.61 211 GLN A C 1
ATOM 1709 O O . GLN A 1 211 ? -6.809 -28.005 -2.191 1 97.61 211 GLN A O 1
ATOM 1714 N N . PRO A 1 212 ? -4.766 -28.564 -1.522 1 97.46 212 PRO A N 1
ATOM 1715 C CA . PRO A 1 212 ? -5.323 -29.051 -0.258 1 97.46 212 PRO A CA 1
ATOM 1716 C C . PRO A 1 212 ? -6.025 -27.954 0.54 1 97.46 212 PRO A C 1
ATOM 1718 O O . PRO A 1 212 ? -7.077 -28.197 1.137 1 97.46 212 PRO A O 1
ATOM 1721 N N . LEU A 1 213 ? -5.452 -26.818 0.515 1 97.23 213 LEU A N 1
ATOM 1722 C CA . LEU A 1 213 ? -6.076 -25.707 1.226 1 97.23 213 LEU A CA 1
ATOM 1723 C C . LEU A 1 213 ? -7.433 -25.368 0.62 1 97.23 213 LEU A C 1
ATOM 1725 O O . LEU A 1 213 ? -8.412 -25.18 1.347 1 97.23 213 LEU A O 1
ATOM 1729 N N . GLY A 1 214 ? -7.47 -25.272 -0.681 1 96.92 214 GLY A N 1
ATOM 1730 C CA . GLY A 1 214 ? -8.723 -25.017 -1.373 1 96.92 214 GLY A CA 1
ATOM 1731 C C . GLY A 1 214 ? -9.768 -26.089 -1.129 1 96.92 214 GLY A C 1
ATOM 1732 O O . GLY A 1 214 ? -10.952 -25.784 -0.97 1 96.92 214 GLY A O 1
ATOM 1733 N N . MET A 1 215 ? -9.339 -27.318 -1.019 1 96.5 215 MET A N 1
ATOM 1734 C CA . MET A 1 215 ? -10.254 -28.436 -0.806 1 96.5 215 MET A CA 1
ATOM 1735 C C . MET A 1 215 ? -10.819 -28.413 0.61 1 96.5 215 MET A C 1
ATOM 1737 O O . MET A 1 215 ? -12.009 -28.662 0.812 1 96.5 215 MET A O 1
ATOM 1741 N N . ILE A 1 216 ? -9.981 -28.098 1.554 1 95.75 216 ILE A N 1
ATOM 1742 C CA . ILE A 1 216 ? -10.393 -28.083 2.953 1 95.75 216 ILE A CA 1
ATOM 1743 C C . ILE A 1 216 ? -11.398 -26.957 3.184 1 95.75 216 ILE A C 1
ATOM 1745 O O . ILE A 1 216 ? -12.412 -27.149 3.859 1 95.75 216 ILE A O 1
ATOM 1749 N N . LEU A 1 217 ? -11.205 -25.847 2.497 1 95.21 217 LEU A N 1
ATOM 1750 C CA . LEU A 1 217 ? -12.028 -24.667 2.737 1 95.21 217 LEU A CA 1
ATOM 1751 C C . LEU A 1 217 ? -13.129 -24.549 1.688 1 95.21 217 LEU A C 1
ATOM 1753 O O . LEU A 1 217 ? -13.989 -23.671 1.781 1 95.21 217 LEU A O 1
ATOM 1757 N N . GLN A 1 218 ? -13.045 -25.378 0.692 1 95.56 218 GLN A N 1
ATOM 1758 C CA . GLN A 1 218 ? -13.96 -25.352 -0.445 1 95.56 218 GLN A CA 1
ATOM 1759 C C . GLN A 1 218 ? -13.918 -24.002 -1.154 1 95.56 218 GLN A C 1
ATOM 1761 O O . GLN A 1 218 ? -14.96 -23.456 -1.523 1 95.56 218 GLN A O 1
ATOM 1766 N N . VAL A 1 219 ? -12.782 -23.441 -1.145 1 96.29 219 VAL A N 1
ATOM 1767 C CA . VAL A 1 219 ? -12.52 -22.2 -1.867 1 96.29 219 VAL A CA 1
ATOM 1768 C C . VAL A 1 219 ? -11.653 -22.487 -3.091 1 96.29 219 VAL A C 1
ATOM 1770 O O . VAL A 1 219 ? -10.632 -23.17 -2.989 1 96.29 219 VAL A O 1
ATOM 1773 N N . ASN A 1 220 ? -12.065 -22.026 -4.192 1 96.22 220 ASN A N 1
ATOM 1774 C CA . ASN A 1 220 ? -11.348 -22.303 -5.432 1 96.22 220 ASN A CA 1
ATOM 1775 C C . ASN A 1 220 ? -10.128 -21.401 -5.588 1 96.22 220 ASN A C 1
ATOM 1777 O O . ASN A 1 220 ? -10.131 -20.481 -6.408 1 96.22 220 ASN A O 1
ATOM 1781 N N . LEU A 1 221 ? -9.099 -21.744 -4.932 1 95.98 221 LEU A N 1
ATOM 1782 C CA . LEU A 1 221 ? -7.859 -20.979 -5.004 1 95.98 221 LEU A CA 1
ATOM 1783 C C . LEU A 1 221 ? -7.15 -21.217 -6.333 1 95.98 221 LEU A C 1
ATOM 1785 O O . LEU A 1 221 ? -6.655 -22.317 -6.589 1 95.98 221 LEU A O 1
ATOM 1789 N N . ASN A 1 222 ? -7.123 -20.248 -7.141 1 94.39 222 ASN A N 1
ATOM 1790 C CA . ASN A 1 222 ? -6.474 -20.275 -8.448 1 94.39 222 ASN A CA 1
ATOM 1791 C C . ASN A 1 222 ? -6.953 -21.456 -9.288 1 94.39 222 ASN A C 1
ATOM 1793 O O . ASN A 1 222 ? -6.145 -22.15 -9.907 1 94.39 222 ASN A O 1
ATOM 1797 N N . ASN A 1 223 ? -8.185 -21.827 -9.104 1 93.56 223 ASN A N 1
ATOM 1798 C CA . ASN A 1 223 ? -8.857 -22.824 -9.93 1 93.56 223 ASN A CA 1
ATOM 1799 C C . ASN A 1 223 ? -8.304 -24.224 -9.679 1 93.56 223 ASN A C 1
ATOM 1801 O O . ASN A 1 223 ? -8.277 -25.057 -10.587 1 93.56 223 ASN A O 1
ATOM 1805 N N . MET A 1 224 ? -7.836 -24.433 -8.523 1 95.16 224 MET A N 1
ATOM 1806 C CA . MET A 1 224 ? -7.271 -25.734 -8.173 1 95.16 224 MET A CA 1
ATOM 1807 C C . MET A 1 224 ? -8.372 -26.726 -7.814 1 95.16 224 MET A C 1
ATOM 1809 O O . MET A 1 224 ? -8.152 -27.938 -7.835 1 95.16 224 MET A O 1
ATOM 1813 N N . VAL A 1 225 ? -9.558 -26.148 -7.525 1 95.77 225 VAL A N 1
ATOM 1814 C CA . VAL A 1 225 ? -10.637 -27.005 -7.047 1 95.77 225 VAL A CA 1
ATOM 1815 C C . VAL A 1 225 ? -11.61 -27.295 -8.188 1 95.77 225 VAL A C 1
ATOM 1817 O O . VAL A 1 225 ? -12.054 -28.433 -8.36 1 95.77 225 VAL A O 1
ATOM 1820 N N . CYS A 1 226 ? -11.899 -26.333 -8.984 1 95.34 226 CYS A N 1
ATOM 1821 C CA . CYS A 1 226 ? -12.736 -26.451 -10.174 1 95.34 226 CYS A CA 1
ATOM 1822 C C . CYS A 1 226 ? -12.301 -25.46 -11.246 1 95.34 226 CYS A C 1
ATOM 1824 O O . CYS A 1 226 ? -11.519 -24.547 -10.974 1 95.34 226 CYS A O 1
ATOM 1826 N N . PRO A 1 227 ? -12.63 -25.695 -12.445 1 93.67 227 PRO A N 1
ATOM 1827 C CA . PRO A 1 227 ? -12.174 -24.809 -13.519 1 93.67 227 PRO A CA 1
ATOM 1828 C C . PRO A 1 227 ? -12.756 -23.401 -13.409 1 93.67 227 PRO A C 1
ATOM 1830 O O . PRO A 1 227 ? -13.866 -23.226 -12.9 1 93.67 227 PRO A O 1
ATOM 1833 N N . ALA A 1 228 ? -12.006 -22.493 -13.941 1 88.73 228 ALA A N 1
ATOM 1834 C CA . ALA A 1 228 ? -12.499 -21.12 -14.021 1 88.73 228 ALA A CA 1
ATOM 1835 C C . ALA A 1 228 ? -13.642 -21.005 -15.025 1 88.73 228 ALA A C 1
ATOM 1837 O O . ALA A 1 228 ? -13.765 -21.832 -15.932 1 88.73 228 ALA A O 1
ATOM 1838 N N . VAL A 1 229 ? -14.378 -19.986 -14.897 1 86.8 229 VAL A N 1
ATOM 1839 C CA . VAL A 1 229 ? -15.5 -19.752 -15.801 1 86.8 229 VAL A CA 1
ATOM 1840 C C . VAL A 1 229 ? -14.979 -19.465 -17.208 1 86.8 229 VAL A C 1
ATOM 1842 O O . VAL A 1 229 ? -15.621 -19.82 -18.199 1 86.8 229 VAL A O 1
ATOM 1845 N N . SER A 1 230 ? -13.817 -18.921 -17.3 1 85.3 230 SER A N 1
ATOM 1846 C CA . SER A 1 230 ? -13.245 -18.548 -18.59 1 85.3 230 SER A CA 1
ATOM 1847 C C . SER A 1 230 ? -12.304 -19.629 -19.111 1 85.3 230 SER A C 1
ATOM 1849 O O . SER A 1 230 ? -11.645 -19.444 -20.137 1 85.3 230 SER A O 1
ATOM 1851 N N . ASP A 1 231 ? -12.232 -20.724 -18.447 1 87.87 231 ASP A N 1
ATOM 1852 C CA . ASP A 1 231 ? -11.316 -21.787 -18.847 1 87.87 231 ASP A CA 1
ATOM 1853 C C . ASP A 1 231 ? -11.786 -22.462 -20.133 1 87.87 231 ASP A C 1
ATOM 1855 O O . ASP A 1 231 ? -12.853 -23.079 -20.163 1 87.87 231 ASP A O 1
ATOM 1859 N N . PRO A 1 232 ? -11.063 -22.378 -21.192 1 89.88 232 PRO A N 1
ATOM 1860 C CA . PRO A 1 232 ? -11.467 -23.003 -22.454 1 89.88 232 PRO A CA 1
ATOM 1861 C C . PRO A 1 232 ? -11.422 -24.528 -22.398 1 89.88 232 PRO A C 1
ATOM 1863 O O . PRO A 1 232 ? -11.989 -25.198 -23.265 1 89.88 232 PRO A O 1
ATOM 1866 N N . PHE A 1 233 ? -10.845 -25.08 -21.373 1 91.27 233 PHE A N 1
ATOM 1867 C CA . PHE A 1 233 ? -10.715 -26.528 -21.265 1 91.27 233 PHE A CA 1
ATOM 1868 C C . PHE A 1 233 ? -11.554 -27.063 -20.111 1 91.27 233 PHE A C 1
ATOM 1870 O O . PHE A 1 233 ? -11.193 -28.061 -19.484 1 91.27 233 PHE A O 1
ATOM 1877 N N . SER A 1 234 ? -12.578 -26.34 -19.903 1 90.89 234 SER A N 1
ATOM 1878 C CA . SER A 1 234 ? -13.452 -26.765 -18.815 1 90.89 234 SER A CA 1
ATOM 1879 C C . SER A 1 234 ? -13.963 -28.185 -19.038 1 90.89 234 SER A C 1
ATOM 1881 O O . SER A 1 234 ? -14.291 -28.562 -20.165 1 90.89 234 SER A O 1
ATOM 1883 N N . GLY A 1 235 ? -13.859 -29.017 -18.049 1 92.18 235 GLY A N 1
ATOM 1884 C CA . GLY A 1 235 ? -14.245 -30.418 -18.1 1 92.18 235 GLY A CA 1
ATOM 1885 C C . GLY A 1 235 ? -13.467 -31.288 -17.131 1 92.18 235 GLY A C 1
ATOM 1886 O O . GLY A 1 235 ? -12.685 -30.78 -16.324 1 92.18 235 GLY A O 1
ATOM 1887 N N . PRO A 1 236 ? -13.672 -32.497 -17.187 1 92.67 236 PRO A N 1
ATOM 1888 C CA . PRO A 1 236 ? -13.061 -33.405 -16.214 1 92.67 236 PRO A CA 1
ATOM 1889 C C . PRO A 1 236 ? -11.543 -33.488 -16.356 1 92.67 236 PRO A C 1
ATOM 1891 O O . PRO A 1 236 ? -10.857 -33.939 -15.435 1 92.67 236 PRO A O 1
ATOM 1894 N N . TYR A 1 237 ? -11.031 -32.98 -17.506 1 94.99 237 TYR A N 1
ATOM 1895 C CA . TYR A 1 237 ? -9.596 -33.109 -17.735 1 94.99 237 TYR A CA 1
ATOM 1896 C C . TYR A 1 237 ? -8.913 -31.747 -17.693 1 94.99 237 TYR A C 1
ATOM 1898 O O . TYR A 1 237 ? -7.774 -31.603 -18.144 1 94.99 237 TYR A O 1
ATOM 1906 N N . TYR A 1 238 ? -9.602 -30.77 -17.174 1 95.52 238 TYR A N 1
ATOM 1907 C CA . TYR A 1 238 ? -9.059 -29.416 -17.189 1 95.52 238 TYR A CA 1
ATOM 1908 C C . TYR A 1 238 ? -7.727 -29.354 -16.451 1 95.52 238 TYR A C 1
ATOM 1910 O O . TYR A 1 238 ? -6.81 -28.644 -16.87 1 95.52 238 TYR A O 1
ATOM 1918 N N . ARG A 1 239 ? -7.584 -30.169 -15.415 1 94.91 239 ARG A N 1
ATOM 1919 C CA . ARG A 1 239 ? -6.362 -30.166 -14.617 1 94.91 239 ARG A CA 1
ATOM 1920 C C . ARG A 1 239 ? -5.212 -30.823 -15.373 1 94.91 239 ARG A C 1
ATOM 1922 O O . ARG A 1 239 ? -4.079 -30.34 -15.332 1 94.91 239 ARG A O 1
ATOM 1929 N N . ILE A 1 240 ? -5.53 -31.921 -15.994 1 95.36 240 ILE A N 1
ATOM 1930 C CA . ILE A 1 240 ? -4.519 -32.627 -16.773 1 95.36 240 ILE A CA 1
ATOM 1931 C C . ILE A 1 240 ? -4.012 -31.726 -17.897 1 95.36 240 ILE A C 1
ATOM 1933 O O . ILE A 1 240 ? -2.806 -31.649 -18.144 1 95.36 240 ILE A O 1
ATOM 1937 N N . ILE A 1 241 ? -4.924 -31.109 -18.502 1 96.29 241 ILE A N 1
ATOM 1938 C CA . ILE A 1 241 ? -4.558 -30.193 -19.577 1 96.29 241 ILE A CA 1
ATOM 1939 C C . ILE A 1 241 ? -3.723 -29.045 -19.015 1 96.29 241 ILE A C 1
ATOM 1941 O O . ILE A 1 241 ? -2.739 -28.626 -19.629 1 96.29 241 ILE A O 1
ATOM 1945 N N . ALA A 1 242 ? -4.059 -28.553 -17.866 1 94.67 242 ALA A N 1
ATOM 1946 C CA . ALA A 1 242 ? -3.299 -27.487 -17.219 1 94.67 242 ALA A CA 1
ATOM 1947 C C . ALA A 1 242 ? -1.884 -27.95 -16.881 1 94.67 242 ALA A C 1
ATOM 1949 O O . ALA A 1 242 ? -0.926 -27.185 -17.014 1 94.67 242 ALA A O 1
ATOM 1950 N N . CYS A 1 243 ? -1.762 -29.162 -16.472 1 95.17 243 CYS A N 1
ATOM 1951 C CA . CYS A 1 243 ? -0.461 -29.722 -16.126 1 95.17 243 CYS A CA 1
ATOM 1952 C C . CYS A 1 243 ? 0.436 -29.817 -17.355 1 95.17 243 CYS A C 1
ATOM 1954 O O . CYS A 1 243 ? 1.655 -29.945 -17.23 1 95.17 243 CYS A O 1
ATOM 1956 N N . CYS A 1 244 ? -0.187 -29.714 -18.477 1 94.79 244 CYS A N 1
ATOM 1957 C CA . CYS A 1 244 ? 0.579 -29.747 -19.718 1 94.79 244 CYS A CA 1
ATOM 1958 C C . CYS A 1 244 ? 0.86 -28.336 -20.223 1 94.79 244 CYS A C 1
ATOM 1960 O O . CYS A 1 244 ? 2.016 -27.973 -20.45 1 94.79 244 CYS A O 1
ATOM 1962 N N . HIS A 1 245 ? -0.127 -27.496 -20.277 1 94.49 245 HIS A N 1
ATOM 1963 C CA . HIS A 1 245 ? 0.085 -26.211 -20.934 1 94.49 245 HIS A CA 1
ATOM 1964 C C . HIS A 1 245 ? 0.748 -25.213 -19.99 1 94.49 245 HIS A C 1
ATOM 1966 O O . HIS A 1 245 ? 1.435 -24.291 -20.437 1 94.49 245 HIS A O 1
ATOM 1972 N N . GLN A 1 246 ? 0.588 -25.366 -18.69 1 94.93 246 GLN A N 1
ATOM 1973 C CA . GLN A 1 246 ? 1.178 -24.391 -17.779 1 94.93 246 GLN A CA 1
ATOM 1974 C C . GLN A 1 246 ? 2.702 -24.463 -17.806 1 94.93 246 GLN A C 1
ATOM 1976 O O . GLN A 1 246 ? 3.374 -23.44 -17.949 1 94.93 246 GLN A O 1
ATOM 1981 N N . PRO A 1 247 ? 3.315 -25.654 -17.671 1 96.11 247 PRO A N 1
ATOM 1982 C CA . PRO A 1 247 ? 4.771 -25.707 -17.822 1 96.11 247 PRO A CA 1
ATOM 1983 C C . PRO A 1 247 ? 5.242 -25.185 -19.178 1 96.11 247 PRO A C 1
ATOM 1985 O O . PRO A 1 247 ? 6.273 -24.512 -19.259 1 96.11 247 PRO A O 1
ATOM 1988 N N . LEU A 1 248 ? 4.506 -25.474 -20.174 1 96.66 248 LEU A N 1
ATOM 1989 C CA . LEU A 1 248 ? 4.849 -24.978 -21.502 1 96.66 248 LEU A CA 1
ATOM 1990 C C . LEU A 1 248 ? 4.853 -23.454 -21.529 1 96.66 248 LEU A C 1
ATOM 1992 O O . LEU A 1 248 ? 5.742 -22.841 -22.124 1 96.66 248 LEU A O 1
ATOM 1996 N N . LEU A 1 249 ? 3.904 -22.87 -20.906 1 96.61 249 LEU A N 1
ATOM 1997 C CA . LEU A 1 249 ? 3.811 -21.415 -20.859 1 96.61 249 LEU A CA 1
ATOM 1998 C C . LEU A 1 249 ? 4.926 -20.825 -20.003 1 96.61 249 LEU A C 1
ATOM 2000 O O . LEU A 1 249 ? 5.461 -19.76 -20.32 1 96.61 249 LEU A O 1
ATOM 2004 N N . ILE A 1 250 ? 5.226 -21.508 -18.923 1 97.81 250 ILE A N 1
ATOM 2005 C CA . ILE A 1 250 ? 6.325 -21.067 -18.071 1 97.81 250 ILE A CA 1
ATOM 2006 C C . ILE A 1 250 ? 7.612 -20.987 -18.889 1 97.81 250 ILE A C 1
ATOM 2008 O O . ILE A 1 250 ? 8.31 -19.97 -18.862 1 97.81 250 ILE A O 1
ATOM 2012 N N . PHE A 1 251 ? 7.906 -22.017 -19.679 1 97.46 251 PHE A N 1
ATOM 2013 C CA . PHE A 1 251 ? 9.11 -22.057 -20.501 1 97.46 251 PHE A CA 1
ATOM 2014 C C . PHE A 1 251 ? 9.031 -21.032 -21.627 1 97.46 251 PHE A C 1
ATOM 2016 O O . PHE A 1 251 ? 9.96 -20.245 -21.823 1 97.46 251 PHE A O 1
ATOM 2023 N N . LEU A 1 252 ? 7.925 -20.983 -22.234 1 97.1 252 LEU A N 1
ATOM 2024 C CA . LEU A 1 252 ? 7.782 -20.15 -23.423 1 97.1 252 LEU A CA 1
ATOM 2025 C C . LEU A 1 252 ? 7.815 -18.67 -23.057 1 97.1 252 LEU A C 1
ATOM 2027 O O . LEU A 1 252 ? 8.603 -17.905 -23.618 1 97.1 252 LEU A O 1
ATOM 2031 N N . VAL A 1 253 ? 6.971 -18.31 -22.141 1 96.81 253 VAL A N 1
ATOM 2032 C CA . VAL A 1 253 ? 6.882 -16.904 -21.76 1 96.81 253 VAL A CA 1
ATOM 2033 C C . VAL A 1 253 ? 8.184 -16.465 -21.095 1 96.81 253 VAL A C 1
ATOM 2035 O O . VAL A 1 253 ? 8.674 -15.361 -21.342 1 96.81 253 VAL A O 1
ATOM 2038 N N . GLY A 1 254 ? 8.691 -17.326 -20.287 1 96.94 254 GLY A N 1
ATOM 2039 C CA . GLY A 1 254 ? 9.96 -17.008 -19.651 1 96.94 254 GLY A CA 1
ATOM 2040 C C . GLY A 1 254 ? 11.086 -16.787 -20.643 1 96.94 254 GLY A C 1
ATOM 2041 O O . GLY A 1 254 ? 11.857 -15.834 -20.514 1 96.94 254 GLY A O 1
ATOM 2042 N N . LYS A 1 255 ? 11.209 -17.619 -21.648 1 97.19 255 LYS A N 1
ATOM 2043 C CA . LYS A 1 255 ? 12.275 -17.501 -22.638 1 97.19 255 LYS A CA 1
ATOM 2044 C C . LYS A 1 255 ? 12.034 -16.313 -23.566 1 97.19 255 LYS A C 1
ATOM 2046 O O . LYS A 1 255 ? 12.981 -15.646 -23.988 1 97.19 255 LYS A O 1
ATOM 2051 N N . ILE A 1 256 ? 10.812 -16.073 -23.85 1 97.2 256 ILE A N 1
ATOM 2052 C CA . ILE A 1 256 ? 10.496 -14.882 -24.631 1 97.2 256 ILE A CA 1
ATOM 2053 C C . ILE A 1 256 ? 10.913 -13.633 -23.858 1 97.2 256 ILE A C 1
ATOM 2055 O O . ILE A 1 256 ? 11.508 -12.714 -24.427 1 97.2 256 ILE A O 1
ATOM 2059 N N . PHE A 1 257 ? 10.579 -13.639 -22.63 1 97.1 257 PHE A N 1
ATOM 2060 C CA . PHE A 1 257 ? 10.976 -12.511 -21.795 1 97.1 257 PHE A CA 1
ATOM 2061 C C . PHE A 1 257 ? 12.493 -12.363 -21.771 1 97.1 257 PHE A C 1
ATOM 2063 O O . PHE A 1 257 ? 13.013 -11.246 -21.798 1 97.1 257 PHE A O 1
ATOM 2070 N N . CYS A 1 258 ? 13.179 -13.458 -21.684 1 96.04 258 CYS A N 1
ATOM 2071 C CA . CYS A 1 258 ? 14.637 -13.427 -21.697 1 96.04 258 CYS A CA 1
ATOM 2072 C C . CYS A 1 258 ? 15.158 -12.808 -22.989 1 96.04 258 CYS A C 1
ATOM 2074 O O . CYS A 1 258 ? 16.03 -11.938 -22.958 1 96.04 258 CYS A O 1
ATOM 2076 N N . ILE A 1 259 ? 14.575 -13.207 -24.067 1 96.98 259 ILE A N 1
ATOM 2077 C CA . ILE A 1 259 ? 15.01 -12.724 -25.374 1 96.98 259 ILE A CA 1
ATOM 2078 C C . ILE A 1 259 ? 14.692 -11.237 -25.507 1 96.98 259 ILE A C 1
ATOM 2080 O O . ILE A 1 259 ? 15.559 -10.44 -25.871 1 96.98 259 ILE A O 1
ATOM 2084 N N . VAL A 1 260 ? 13.5 -10.873 -25.173 1 96.99 260 VAL A N 1
ATOM 2085 C CA . VAL A 1 260 ? 13.062 -9.485 -25.284 1 96.99 260 VAL A CA 1
ATOM 2086 C C . VAL A 1 260 ? 13.842 -8.617 -24.299 1 96.99 260 VAL A C 1
ATOM 2088 O O . VAL A 1 260 ? 14.18 -7.471 -24.604 1 96.99 260 VAL A O 1
ATOM 2091 N N . GLY A 1 261 ? 14.038 -9.184 -23.126 1 95.38 261 GLY A N 1
ATOM 2092 C CA . GLY A 1 261 ? 14.819 -8.468 -22.131 1 95.38 261 GLY A CA 1
ATOM 2093 C C . GLY A 1 261 ? 16.232 -8.161 -22.589 1 95.38 261 GLY A C 1
ATOM 2094 O O . GLY A 1 261 ? 16.732 -7.054 -22.377 1 95.38 261 GLY A O 1
ATOM 2095 N N . HIS A 1 262 ? 16.895 -9.129 -23.228 1 94.25 262 HIS A N 1
ATOM 2096 C CA . HIS A 1 262 ? 18.232 -8.906 -23.767 1 94.25 262 HIS A CA 1
ATOM 2097 C C . HIS A 1 262 ? 18.223 -7.808 -24.825 1 94.25 262 HIS A C 1
ATOM 2099 O O . HIS A 1 262 ? 19.113 -6.955 -24.848 1 94.25 262 HIS A O 1
ATOM 2105 N N . GLN A 1 263 ? 17.26 -7.845 -25.674 1 95.5 263 GLN A N 1
ATOM 2106 C CA . GLN A 1 263 ? 17.142 -6.828 -26.714 1 95.5 263 GLN A CA 1
ATOM 2107 C C . GLN A 1 263 ? 16.873 -5.452 -26.111 1 95.5 263 GLN A C 1
ATOM 2109 O O . GLN A 1 263 ? 17.367 -4.441 -26.613 1 95.5 263 GLN A O 1
ATOM 2114 N N . PHE A 1 264 ? 16.081 -5.498 -25.098 1 94.99 264 PHE A N 1
ATOM 2115 C CA . PHE A 1 264 ? 15.746 -4.263 -24.4 1 94.99 264 PHE A CA 1
ATOM 2116 C C . PHE A 1 264 ? 16.993 -3.626 -23.798 1 94.99 264 PHE A C 1
ATOM 2118 O O . PHE A 1 264 ? 17.204 -2.418 -23.927 1 94.99 264 PHE A O 1
ATOM 2125 N N . VAL A 1 265 ? 17.816 -4.377 -23.202 1 93.01 265 VAL A N 1
ATOM 2126 C CA . VAL A 1 265 ? 19.05 -3.894 -22.591 1 93.01 265 VAL A CA 1
ATOM 2127 C C . VAL A 1 265 ? 20.005 -3.4 -23.676 1 93.01 265 VAL A C 1
ATOM 2129 O O . VAL A 1 265 ? 20.648 -2.36 -23.518 1 93.01 265 VAL A O 1
ATOM 2132 N N . LYS A 1 266 ? 20.046 -4.147 -24.733 1 92.92 266 LYS A N 1
ATOM 2133 C CA . LYS A 1 266 ? 20.891 -3.754 -25.858 1 92.92 266 LYS A CA 1
ATOM 2134 C C . LYS A 1 266 ? 20.439 -2.419 -26.444 1 92.92 266 LYS A C 1
ATOM 2136 O O . LYS A 1 266 ? 21.269 -1.59 -26.825 1 92.92 266 LYS A O 1
ATOM 2141 N N . ALA A 1 267 ? 19.24 -2.292 -26.533 1 94.51 267 ALA A N 1
ATOM 2142 C CA . ALA A 1 267 ? 18.686 -1.052 -27.071 1 94.51 267 ALA A CA 1
ATOM 2143 C C . ALA A 1 267 ? 18.975 0.125 -26.145 1 94.51 267 ALA A C 1
ATOM 2145 O O . ALA A 1 267 ? 19.182 1.25 -26.606 1 94.51 267 ALA A O 1
ATOM 2146 N N . LEU A 1 268 ? 18.974 -0.087 -24.873 1 91.66 268 LEU A N 1
ATOM 2147 C CA . LEU A 1 268 ? 19.166 0.972 -23.889 1 91.66 268 LEU A CA 1
ATOM 2148 C C . LEU A 1 268 ? 20.638 1.356 -23.784 1 91.66 268 LEU A C 1
ATOM 2150 O O . LEU A 1 268 ? 20.968 2.537 -23.654 1 91.66 268 LEU A O 1
ATOM 2154 N N . TYR A 1 269 ? 21.502 0.364 -23.823 1 89.67 269 TYR A N 1
ATOM 2155 C CA . TYR A 1 269 ? 22.886 0.655 -23.467 1 89.67 269 TYR A CA 1
ATOM 2156 C C . TYR A 1 269 ? 23.833 0.264 -24.596 1 89.67 269 TYR A C 1
ATOM 2158 O O . TYR A 1 269 ? 25.045 0.463 -24.494 1 89.67 269 TYR A O 1
ATOM 2166 N N . GLY A 1 270 ? 23.421 -0.125 -25.661 1 82.64 270 GLY A N 1
ATOM 2167 C CA . GLY A 1 270 ? 24.279 -0.569 -26.749 1 82.64 270 GLY A CA 1
ATOM 2168 C C . GLY A 1 270 ? 24.897 -1.932 -26.503 1 82.64 270 GLY A C 1
ATOM 2169 O O . GLY A 1 270 ? 24.496 -2.644 -25.58 1 82.64 270 GLY A O 1
ATOM 2170 N N . GLU A 1 271 ? 25.789 -2.477 -27.417 1 67.64 271 GLU A N 1
ATOM 2171 C CA . GLU A 1 271 ? 26.385 -3.81 -27.407 1 67.64 271 GLU A CA 1
ATOM 2172 C C . GLU A 1 271 ? 27.305 -3.994 -26.204 1 67.64 271 GLU A C 1
ATOM 2174 O O . GLU A 1 271 ? 27.528 -5.119 -25.752 1 67.64 271 GLU A O 1
ATOM 2179 N N . GLU A 1 272 ? 27.839 -3.099 -25.592 1 57.05 272 GLU A N 1
ATOM 2180 C CA . GLU A 1 272 ? 28.742 -3.234 -24.453 1 57.05 272 GLU A CA 1
ATOM 2181 C C . GLU A 1 272 ? 28.02 -3.819 -23.242 1 57.05 272 GLU A C 1
ATOM 2183 O O . GLU A 1 272 ? 28.654 -4.377 -22.344 1 57.05 272 GLU A O 1
ATOM 2188 N N . GLY A 1 273 ? 26.961 -3.716 -23.084 1 50.71 273 GLY A N 1
ATOM 2189 C CA . GLY A 1 273 ? 26.215 -4.152 -21.915 1 50.71 273 GLY A CA 1
ATOM 2190 C C . GLY A 1 273 ? 26.116 -5.661 -21.799 1 50.71 273 GLY A C 1
ATOM 2191 O O . GLY A 1 273 ? 25.68 -6.183 -20.771 1 50.71 273 GLY A O 1
ATOM 2192 N N . GLN A 1 274 ? 26.143 -6.451 -22.962 1 50.17 274 GLN A N 1
ATOM 2193 C CA . GLN A 1 274 ? 25.974 -7.9 -22.909 1 50.17 274 GLN A CA 1
ATOM 2194 C C . GLN A 1 274 ? 27.296 -8.596 -22.598 1 50.17 274 GLN A C 1
ATOM 2196 O O . GLN A 1 274 ? 27.356 -9.826 -22.534 1 50.17 274 GLN A O 1
ATOM 2201 N N . LYS A 1 275 ? 28.487 -7.955 -22.645 1 47.39 275 LYS A N 1
ATOM 2202 C CA . LYS A 1 275 ? 29.725 -8.729 -22.663 1 47.39 275 LYS A CA 1
ATOM 2203 C C . LYS A 1 275 ? 29.838 -9.613 -21.424 1 47.39 275 LYS A C 1
ATOM 2205 O O . LYS A 1 275 ? 30.827 -10.329 -21.255 1 47.39 275 LYS A O 1
ATOM 2210 N N . VAL A 1 276 ? 29.182 -9.451 -20.292 1 45.84 276 VAL A N 1
ATOM 2211 C CA . VAL A 1 276 ? 29.669 -10.347 -19.248 1 45.84 276 VAL A CA 1
ATOM 2212 C C . VAL A 1 276 ? 29.16 -11.764 -19.504 1 45.84 276 VAL A C 1
ATOM 2214 O O . VAL A 1 276 ? 28.244 -12.234 -18.825 1 45.84 276 VAL A O 1
ATOM 2217 N N . GLU A 1 277 ? 28.821 -12.212 -20.674 1 37.18 277 GLU A N 1
ATOM 2218 C CA . GLU A 1 277 ? 28.631 -13.657 -20.763 1 37.18 277 GLU A CA 1
ATOM 2219 C C . GLU A 1 277 ? 29.967 -14.382 -20.896 1 37.18 277 GLU A C 1
ATOM 2221 O O . GLU A 1 277 ? 30.853 -13.933 -21.625 1 37.18 277 GLU A O 1
ATOM 2226 N N . MET B 1 1 ? -19.944 9.495 -23.071 1 39.48 1 MET B N 1
ATOM 2227 C CA . MET B 1 1 ? -18.867 8.737 -22.442 1 39.48 1 MET B CA 1
ATOM 2228 C C . MET B 1 1 ? -18.154 9.578 -21.388 1 39.48 1 MET B C 1
ATOM 2230 O O . MET B 1 1 ? -17.891 9.102 -20.282 1 39.48 1 MET B O 1
ATOM 2234 N N . ARG B 1 2 ? -17.971 10.878 -21.717 1 47.79 2 ARG B N 1
ATOM 2235 C CA . ARG B 1 2 ? -17.314 11.792 -20.788 1 47.79 2 ARG B CA 1
ATOM 2236 C C . ARG B 1 2 ? -18.192 12.057 -19.569 1 47.79 2 ARG B C 1
ATOM 2238 O O . ARG B 1 2 ? -17.704 12.064 -18.436 1 47.79 2 ARG B O 1
ATOM 2245 N N . THR B 1 3 ? -19.423 12.354 -19.84 1 55.56 3 THR B N 1
ATOM 2246 C CA . THR B 1 3 ? -20.331 12.633 -18.733 1 55.56 3 THR B CA 1
ATOM 2247 C C . THR B 1 3 ? -20.493 11.403 -17.844 1 55.56 3 THR B C 1
ATOM 2249 O O . THR B 1 3 ? -20.592 11.524 -16.621 1 55.56 3 THR B O 1
ATOM 2252 N N . MET B 1 4 ? -20.619 10.22 -18.407 1 55.64 4 MET B N 1
ATOM 2253 C CA . MET B 1 4 ? -20.669 8.962 -17.668 1 55.64 4 MET B CA 1
ATOM 2254 C C . MET B 1 4 ? -19.406 8.769 -16.835 1 55.64 4 MET B C 1
ATOM 2256 O O . MET B 1 4 ? -19.473 8.304 -15.696 1 55.64 4 MET B O 1
ATOM 2260 N N . ASP B 1 5 ? -18.399 9.469 -17.385 1 75.83 5 ASP B N 1
ATOM 2261 C CA . ASP B 1 5 ? -17.096 9.337 -16.741 1 75.83 5 ASP B CA 1
ATOM 2262 C C . ASP B 1 5 ? -16.99 10.25 -15.522 1 75.83 5 ASP B C 1
ATOM 2264 O O . ASP B 1 5 ? -16.553 9.819 -14.453 1 75.83 5 ASP B O 1
ATOM 2268 N N . MET B 1 6 ? -17.697 11.45 -15.677 1 78.52 6 MET B N 1
ATOM 2269 C CA . MET B 1 6 ? -17.596 12.373 -14.551 1 78.52 6 MET B CA 1
ATOM 2270 C C . MET B 1 6 ? -18.526 11.953 -13.418 1 78.52 6 MET B C 1
ATOM 2272 O O . MET B 1 6 ? -18.183 12.094 -12.243 1 78.52 6 MET B O 1
ATOM 2276 N N . ASN B 1 7 ? -19.641 11.412 -13.776 1 84.39 7 ASN B N 1
ATOM 2277 C CA . ASN B 1 7 ? -20.587 10.942 -12.769 1 84.39 7 ASN B CA 1
ATOM 2278 C C . ASN B 1 7 ? -20.021 9.769 -11.973 1 84.39 7 ASN B C 1
ATOM 2280 O O . ASN B 1 7 ? -20.225 9.68 -10.761 1 84.39 7 ASN B O 1
ATOM 2284 N N . TYR B 1 8 ? -19.335 9.007 -12.702 1 86.59 8 TYR B N 1
ATOM 2285 C CA . TYR B 1 8 ? -18.724 7.868 -12.026 1 86.59 8 TYR B CA 1
ATOM 2286 C C . TYR B 1 8 ? -17.637 8.326 -11.061 1 86.59 8 TYR B C 1
ATOM 2288 O O . TYR B 1 8 ? -17.571 7.855 -9.923 1 86.59 8 TYR B O 1
ATOM 2296 N N . ILE B 1 9 ? -16.928 9.274 -11.515 1 85.44 9 ILE B N 1
ATOM 2297 C CA . ILE B 1 9 ? -15.833 9.783 -10.695 1 85.44 9 ILE B CA 1
ATOM 2298 C C . ILE B 1 9 ? -16.395 10.457 -9.445 1 85.44 9 ILE B C 1
ATOM 2300 O O . ILE B 1 9 ? -15.912 10.22 -8.335 1 85.44 9 ILE B O 1
ATOM 2304 N N . THR B 1 10 ? -17.344 11.208 -9.638 1 89.81 10 THR B N 1
ATOM 2305 C CA . THR B 1 10 ? -17.967 11.891 -8.509 1 89.81 10 THR B CA 1
ATOM 2306 C C . THR B 1 10 ? -18.588 10.886 -7.544 1 89.81 10 THR B C 1
ATOM 2308 O O . THR B 1 10 ? -18.519 11.062 -6.326 1 89.81 10 THR B O 1
ATOM 2311 N N . ASP B 1 11 ? -19.107 9.919 -8.08 1 93.09 11 ASP B N 1
ATOM 2312 C CA . ASP B 1 11 ? -19.719 8.884 -7.252 1 93.09 11 ASP B CA 1
ATOM 2313 C C . ASP B 1 11 ? -18.669 8.165 -6.408 1 93.09 11 ASP B C 1
ATOM 2315 O O . ASP B 1 11 ? -18.882 7.92 -5.219 1 93.09 11 ASP B O 1
ATOM 2319 N N . VAL B 1 12 ? -17.574 7.888 -6.969 1 91 12 VAL B N 1
ATOM 2320 C CA . VAL B 1 12 ? -16.502 7.194 -6.263 1 91 12 VAL B CA 1
ATOM 2321 C C . VAL B 1 12 ? -15.889 8.119 -5.214 1 91 12 VAL B C 1
ATOM 2323 O O . VAL B 1 12 ? -15.506 7.672 -4.131 1 91 12 VAL B O 1
ATOM 2326 N N . LEU B 1 13 ? -15.899 9.358 -5.523 1 92.88 13 LEU B N 1
ATOM 2327 C CA . LEU B 1 13 ? -15.253 10.327 -4.645 1 92.88 13 LEU B CA 1
ATOM 2328 C C . LEU B 1 13 ? -16.047 10.507 -3.356 1 92.88 13 LEU B C 1
ATOM 2330 O O . LEU B 1 13 ? -15.478 10.479 -2.262 1 92.88 13 LEU B O 1
ATOM 2334 N N . TYR B 1 14 ? -17.358 10.634 -3.48 1 93.36 14 TYR B N 1
ATOM 2335 C CA . TYR B 1 14 ? -18.064 10.929 -2.238 1 93.36 14 TYR B CA 1
ATOM 2336 C C . TYR B 1 14 ? -19.491 10.395 -2.282 1 93.36 14 TYR B C 1
ATOM 2338 O O . TYR B 1 14 ? -20.31 10.725 -1.422 1 93.36 14 TYR B O 1
ATOM 2346 N N . GLY B 1 15 ? -19.814 9.546 -3.226 1 92.81 15 GLY B N 1
ATOM 2347 C CA . GLY B 1 15 ? -21.145 8.974 -3.353 1 92.81 15 GLY B CA 1
ATOM 2348 C C . GLY B 1 15 ? -21.503 8.039 -2.214 1 92.81 15 GLY B C 1
ATOM 2349 O O . GLY B 1 15 ? -22.682 7.776 -1.968 1 92.81 15 GLY B O 1
ATOM 2350 N N . GLY B 1 16 ? -20.493 7.525 -1.518 1 92.79 16 GLY B N 1
ATOM 2351 C CA . GLY B 1 16 ? -20.731 6.581 -0.438 1 92.79 16 GLY B CA 1
ATOM 2352 C C . GLY B 1 16 ? -20.799 7.24 0.926 1 92.79 16 GLY B C 1
ATOM 2353 O O . GLY B 1 16 ? -20.936 6.558 1.945 1 92.79 16 GLY B O 1
ATOM 2354 N N . VAL B 1 17 ? -20.742 8.517 0.95 1 92.87 17 VAL B N 1
ATOM 2355 C CA . VAL B 1 17 ? -20.81 9.225 2.224 1 92.87 17 VAL B CA 1
ATOM 2356 C C . VAL B 1 17 ? -22.227 9.14 2.787 1 92.87 17 VAL B C 1
ATOM 2358 O O . VAL B 1 17 ? -23.182 9.594 2.153 1 92.87 17 VAL B O 1
ATOM 2361 N N . ASP B 1 18 ? -22.364 8.521 3.899 1 91.85 18 ASP B N 1
ATOM 2362 C CA . ASP B 1 18 ? -23.654 8.339 4.557 1 91.85 18 ASP B CA 1
ATOM 2363 C C . ASP B 1 18 ? -24.005 9.547 5.423 1 91.85 18 ASP B C 1
ATOM 2365 O O . ASP B 1 18 ? -23.517 9.674 6.548 1 91.85 18 ASP B O 1
ATOM 2369 N N . PHE B 1 19 ? -24.902 10.289 5.028 1 91.64 19 PHE B N 1
ATOM 2370 C CA . PHE B 1 19 ? -25.253 11.542 5.686 1 91.64 19 PHE B CA 1
ATOM 2371 C C . PHE B 1 19 ? -26.209 11.296 6.846 1 91.64 19 PHE B C 1
ATOM 2373 O O . PHE B 1 19 ? -26.507 12.21 7.617 1 91.64 19 PHE B O 1
ATOM 2380 N N . THR B 1 20 ? -26.569 10.063 7.073 1 89.35 20 THR B N 1
ATOM 2381 C CA . THR B 1 20 ? -27.417 9.729 8.212 1 89.35 20 THR B CA 1
ATOM 2382 C C . THR B 1 20 ? -26.581 9.553 9.476 1 89.35 20 THR B C 1
ATOM 2384 O O . THR B 1 20 ? -27.113 9.583 10.588 1 89.35 20 THR B O 1
ATOM 2387 N N . LEU B 1 21 ? -25.365 9.317 9.246 1 87.82 21 LEU B N 1
ATOM 2388 C CA . LEU B 1 21 ? -24.466 9.198 10.389 1 87.82 21 LEU B CA 1
ATOM 2389 C C . LEU B 1 21 ? -24.105 10.572 10.943 1 87.82 21 LEU B C 1
ATOM 2391 O O . LEU B 1 21 ? -23.661 11.449 10.198 1 87.82 21 LEU B O 1
ATOM 2395 N N . PRO B 1 22 ? -24.264 10.682 12.138 1 85.4 22 PRO B N 1
ATOM 2396 C CA . PRO B 1 22 ? -23.976 11.988 12.736 1 85.4 22 PRO B CA 1
ATOM 2397 C C . PRO B 1 22 ? -22.532 12.432 12.515 1 85.4 22 PRO B C 1
ATOM 2399 O O . PRO B 1 22 ? -21.605 11.637 12.687 1 85.4 22 PRO B O 1
ATOM 2402 N N . GLY B 1 23 ? -22.37 13.729 12.023 1 86.52 23 GLY B N 1
ATOM 2403 C CA . GLY B 1 23 ? -21.048 14.319 11.884 1 86.52 23 GLY B CA 1
ATOM 2404 C C . GLY B 1 23 ? -20.376 13.975 10.568 1 86.52 23 GLY B C 1
ATOM 2405 O O . GLY B 1 23 ? -19.273 14.448 10.286 1 86.52 23 GLY B O 1
ATOM 2406 N N . ASN B 1 24 ? -21.043 13.206 9.794 1 90.31 24 ASN B N 1
ATOM 2407 C CA . ASN B 1 24 ? -20.422 12.751 8.554 1 90.31 24 ASN B CA 1
ATOM 2408 C C . ASN B 1 24 ? -20.617 13.76 7.426 1 90.31 24 ASN B C 1
ATOM 2410 O O . ASN B 1 24 ? -19.806 13.827 6.501 1 90.31 24 ASN B O 1
ATOM 2414 N N . GLY B 1 25 ? -21.692 14.564 7.528 1 93.02 25 GLY B N 1
ATOM 2415 C CA . GLY B 1 25 ? -22.017 15.541 6.501 1 93.02 25 GLY B CA 1
ATOM 2416 C C . GLY B 1 25 ? -23.509 15.735 6.312 1 93.02 25 GLY B C 1
ATOM 2417 O O . GLY B 1 25 ? -24.289 15.542 7.248 1 93.02 25 GLY B O 1
ATOM 2418 N N . GLY B 1 26 ? -23.851 16.34 5.139 1 94.18 26 GLY B N 1
ATOM 2419 C CA . GLY B 1 26 ? -25.253 16.576 4.835 1 94.18 26 GLY B CA 1
ATOM 2420 C C . GLY B 1 26 ? -25.687 18.007 5.092 1 94.18 26 GLY B C 1
ATOM 2421 O O . GLY B 1 26 ? -24.873 18.847 5.481 1 94.18 26 GLY B O 1
ATOM 2422 N N . LYS B 1 27 ? -26.961 18.157 4.869 1 93.72 27 LYS B N 1
ATOM 2423 C CA . LYS B 1 27 ? -27.533 19.495 4.982 1 93.72 27 LYS B CA 1
ATOM 2424 C C . LYS B 1 27 ? -27.489 19.992 6.424 1 93.72 27 LYS B C 1
ATOM 2426 O O . LYS B 1 27 ? -27.146 21.148 6.678 1 93.72 27 LYS B O 1
ATOM 2431 N N . GLU B 1 28 ? -27.802 19.118 7.336 1 92.88 28 GLU B N 1
ATOM 2432 C CA . GLU B 1 28 ? -27.787 19.494 8.747 1 92.88 28 GLU B CA 1
ATOM 2433 C C . GLU B 1 28 ? -26.386 19.903 9.194 1 92.88 28 GLU B C 1
ATOM 2435 O O . GLU B 1 28 ? -26.226 20.859 9.955 1 92.88 28 GLU B O 1
ATOM 2440 N N . CYS B 1 29 ? -25.495 19.168 8.7 1 93.53 29 CYS B N 1
ATOM 2441 C CA . CYS B 1 29 ? -24.1 19.48 8.992 1 93.53 29 CYS B CA 1
ATOM 2442 C C . CYS B 1 29 ? -23.697 20.812 8.369 1 93.53 29 CYS B C 1
ATOM 2444 O O . CYS B 1 29 ? -23.059 21.639 9.022 1 93.53 29 CYS B O 1
ATOM 2446 N N . ALA B 1 30 ? -24.051 21.059 7.141 1 93.94 30 ALA B N 1
ATOM 2447 C CA . ALA B 1 30 ? -23.688 22.268 6.407 1 93.94 30 ALA B CA 1
ATOM 2448 C C . ALA B 1 30 ? -24.354 23.5 7.014 1 93.94 30 ALA B C 1
ATOM 2450 O O . ALA B 1 30 ? -23.798 24.6 6.969 1 93.94 30 ALA B O 1
ATOM 2451 N N . GLU B 1 31 ? -25.47 23.251 7.633 1 94.95 31 GLU B N 1
ATOM 2452 C CA . GLU B 1 31 ? -26.233 24.365 8.188 1 94.95 31 GLU B CA 1
ATOM 2453 C C . GLU B 1 31 ? -26.017 24.487 9.693 1 94.95 31 GLU B C 1
ATOM 2455 O O . GLU B 1 31 ? -26.713 25.251 10.366 1 94.95 31 GLU B O 1
ATOM 2460 N N . PHE B 1 32 ? -25.175 23.742 10.162 1 95.11 32 PHE B N 1
ATOM 2461 C CA . PHE B 1 32 ? -24.914 23.768 11.596 1 95.11 32 PHE B CA 1
ATOM 2462 C C . PHE B 1 32 ? -24.566 25.178 12.058 1 95.11 32 PHE B C 1
ATOM 2464 O O . PHE B 1 32 ? -25.006 25.614 13.124 1 95.11 32 PHE B O 1
ATOM 2471 N N . LEU B 1 33 ? -23.743 25.896 11.289 1 95.39 33 LEU B N 1
ATOM 2472 C CA . LEU B 1 33 ? -23.416 27.298 11.525 1 95.39 33 LEU B CA 1
ATOM 2473 C C . LEU B 1 33 ? -24.017 28.186 10.44 1 95.39 33 LEU B C 1
ATOM 2475 O O . LEU B 1 33 ? -24.159 27.76 9.292 1 95.39 33 LEU B O 1
ATOM 2479 N N . THR B 1 34 ? -24.295 29.387 10.825 1 95.71 34 THR B N 1
ATOM 2480 C CA . THR B 1 34 ? -24.769 30.333 9.821 1 95.71 34 THR B CA 1
ATOM 2481 C C . THR B 1 34 ? -23.64 30.729 8.874 1 95.71 34 THR B C 1
ATOM 2483 O O . THR B 1 34 ? -22.477 30.79 9.278 1 95.71 34 THR B O 1
ATOM 2486 N N . PRO B 1 35 ? -23.978 30.933 7.614 1 95.12 35 PRO B N 1
ATOM 2487 C CA . PRO B 1 35 ? -22.949 31.348 6.656 1 95.12 35 PRO B CA 1
ATOM 2488 C C . PRO B 1 35 ? -22.2 32.602 7.102 1 95.12 35 PRO B C 1
ATOM 2490 O O . PRO B 1 35 ? -20.994 32.719 6.872 1 95.12 35 PRO B O 1
ATOM 2493 N N . LYS B 1 36 ? -22.886 33.491 7.712 1 96.93 36 LYS B N 1
ATOM 2494 C CA . LYS B 1 36 ? -22.255 34.716 8.193 1 96.93 36 LYS B CA 1
ATOM 2495 C C . LYS B 1 36 ? -21.212 34.413 9.265 1 96.93 36 LYS B C 1
ATOM 2497 O O . LYS B 1 36 ? -20.092 34.926 9.21 1 96.93 36 LYS B O 1
ATOM 2502 N N . GLN B 1 37 ? -21.598 33.615 10.19 1 96.93 37 GLN B N 1
ATOM 2503 C CA . GLN B 1 37 ? -20.666 33.254 11.253 1 96.93 37 GLN B CA 1
ATOM 2504 C C . GLN B 1 37 ? -19.443 32.535 10.692 1 96.93 37 GLN B C 1
ATOM 2506 O O . GLN B 1 37 ? -18.309 32.852 11.054 1 96.93 37 GLN B O 1
ATOM 2511 N N . ARG B 1 38 ? -19.674 31.64 9.783 1 96.67 38 ARG B N 1
ATOM 2512 C CA . ARG B 1 38 ? -18.59 30.864 9.189 1 96.67 38 ARG B CA 1
ATOM 2513 C C . ARG B 1 38 ? -17.613 31.768 8.446 1 96.67 38 ARG B C 1
ATOM 2515 O O . ARG B 1 38 ? -16.397 31.615 8.574 1 96.67 38 ARG B O 1
ATOM 2522 N N . VAL B 1 39 ? -18.131 32.66 7.676 1 97.25 39 VAL B N 1
ATOM 2523 C CA . VAL B 1 39 ? -17.302 33.553 6.873 1 97.25 39 VAL B CA 1
ATOM 2524 C C . VAL B 1 39 ? -16.514 34.488 7.787 1 97.25 39 VAL B C 1
ATOM 2526 O O . VAL B 1 39 ? -15.316 34.7 7.586 1 97.25 39 VAL B O 1
ATOM 2529 N N . VAL B 1 40 ? -17.169 35 8.814 1 97.67 40 VAL B N 1
ATOM 2530 C CA . VAL B 1 40 ? -16.517 35.933 9.727 1 97.67 40 VAL B CA 1
ATOM 2531 C C . VAL B 1 40 ? -15.403 35.218 10.488 1 97.67 40 VAL B C 1
ATOM 2533 O O . VAL B 1 40 ? -14.289 35.735 10.601 1 97.67 40 VAL B O 1
ATOM 2536 N N . GLU B 1 41 ? -15.752 34.051 11.018 1 97.33 41 GLU B N 1
ATOM 2537 C CA . GLU B 1 41 ? -14.741 33.28 11.735 1 97.33 41 GLU B CA 1
ATOM 2538 C C . GLU B 1 41 ? -13.547 32.967 10.837 1 97.33 41 GLU B C 1
ATOM 2540 O O . GLU B 1 41 ? -12.396 33.088 11.262 1 97.33 41 GLU B O 1
ATOM 2545 N N . THR B 1 42 ? -13.785 32.623 9.573 1 97.92 42 THR B N 1
ATOM 2546 C CA . THR B 1 42 ? -12.729 32.254 8.637 1 97.92 42 THR B CA 1
ATOM 2547 C C . THR B 1 42 ? -11.876 33.467 8.278 1 97.92 42 THR B C 1
ATOM 2549 O O . THR B 1 42 ? -10.646 33.402 8.321 1 97.92 42 THR B O 1
ATOM 2552 N N . VAL B 1 43 ? -12.486 34.565 7.979 1 98.3 43 VAL B N 1
ATOM 2553 C CA . VAL B 1 43 ? -11.776 35.758 7.528 1 98.3 43 VAL B CA 1
ATOM 2554 C C . VAL B 1 43 ? -10.922 36.313 8.665 1 98.3 43 VAL B C 1
ATOM 2556 O O . VAL B 1 43 ? -9.747 36.632 8.469 1 98.3 43 VAL B O 1
ATOM 2559 N N . VAL B 1 44 ? -11.503 36.392 9.877 1 98.11 44 VAL B N 1
ATOM 2560 C CA . VAL B 1 44 ? -10.779 36.941 11.019 1 98.11 44 VAL B CA 1
ATOM 2561 C C . VAL B 1 44 ? -9.583 36.05 11.35 1 98.11 44 VAL B C 1
ATOM 2563 O O . VAL B 1 44 ? -8.465 36.54 11.521 1 98.11 44 VAL B O 1
ATOM 2566 N N . TYR B 1 45 ? -9.845 34.818 11.415 1 98 45 TYR B N 1
ATOM 2567 C CA . TYR B 1 45 ? -8.784 33.885 11.777 1 98 45 TYR B CA 1
ATOM 2568 C C . TYR B 1 45 ? -7.72 33.819 10.688 1 98 45 TYR B C 1
ATOM 2570 O O . TYR B 1 45 ? -6.523 33.777 10.982 1 98 45 TYR B O 1
ATOM 2578 N N . GLU B 1 46 ? -8.075 33.847 9.429 1 98.21 46 GLU B N 1
ATOM 2579 C CA . GLU B 1 46 ? -7.114 33.709 8.338 1 98.21 46 GLU B CA 1
ATOM 2580 C C . GLU B 1 46 ? -6.328 35 8.129 1 98.21 46 GLU B C 1
ATOM 2582 O O . GLU B 1 46 ? -5.156 34.965 7.749 1 98.21 46 GLU B O 1
ATOM 2587 N N . LEU B 1 47 ? -6.928 36.119 8.37 1 98.28 47 LEU B N 1
ATOM 2588 C CA . LEU B 1 47 ? -6.165 37.362 8.336 1 98.28 47 LEU B CA 1
ATOM 2589 C C . LEU B 1 47 ? -5.064 37.353 9.391 1 98.28 47 LEU B C 1
ATOM 2591 O O . LEU B 1 47 ? -3.933 37.761 9.118 1 98.28 47 LEU B O 1
ATOM 2595 N N . PHE B 1 48 ? -5.477 36.878 10.54 1 97.83 48 PHE B N 1
ATOM 2596 C CA . PHE B 1 48 ? -4.502 36.742 11.615 1 97.83 48 PHE B CA 1
ATOM 2597 C C . PHE B 1 48 ? -3.374 35.802 11.206 1 97.83 48 PHE B C 1
ATOM 2599 O O . PHE B 1 48 ? -2.196 36.133 11.361 1 97.83 48 PHE B O 1
ATOM 2606 N N . THR B 1 49 ? -3.681 34.635 10.679 1 97.72 49 THR B N 1
ATOM 2607 C CA . THR B 1 49 ? -2.673 33.635 10.346 1 97.72 49 THR B CA 1
ATOM 2608 C C . THR B 1 49 ? -1.814 34.102 9.174 1 97.72 49 THR B C 1
ATOM 2610 O O . THR B 1 49 ? -0.622 33.794 9.109 1 97.72 49 THR B O 1
ATOM 2613 N N . ILE B 1 50 ? -2.404 34.822 8.21 1 98.07 50 ILE B N 1
ATOM 2614 C CA . ILE B 1 50 ? -1.655 35.37 7.085 1 98.07 50 ILE B CA 1
ATOM 2615 C C . ILE B 1 50 ? -0.65 36.403 7.588 1 98.07 50 ILE B C 1
ATOM 2617 O O . ILE B 1 50 ? 0.492 36.446 7.124 1 98.07 50 ILE B O 1
ATOM 2621 N N . LEU B 1 51 ? -1.034 37.198 8.531 1 97.91 51 LEU B N 1
ATOM 2622 C CA . LEU B 1 51 ? -0.13 38.18 9.119 1 97.91 51 LEU B CA 1
ATOM 2623 C C . LEU B 1 51 ? 1.015 37.494 9.856 1 97.91 51 LEU B C 1
ATOM 2625 O O . LEU B 1 51 ? 2.171 37.906 9.739 1 97.91 51 LEU B O 1
ATOM 2629 N N . VAL B 1 52 ? 0.62 36.487 10.6 1 97.12 52 VAL B N 1
ATOM 2630 C CA . VAL B 1 52 ? 1.643 35.729 11.313 1 97.12 52 VAL B CA 1
ATOM 2631 C C . VAL B 1 52 ? 2.616 35.107 10.313 1 97.12 52 VAL B C 1
ATOM 2633 O O . VAL B 1 52 ? 3.833 35.152 10.511 1 97.12 52 VAL B O 1
ATOM 2636 N N . PHE B 1 53 ? 2.104 34.529 9.24 1 96.9 53 PHE B N 1
ATOM 2637 C CA . PHE B 1 53 ? 2.922 33.921 8.198 1 96.9 53 PHE B CA 1
ATOM 2638 C C . PHE B 1 53 ? 3.856 34.951 7.572 1 96.9 53 PHE B C 1
ATOM 2640 O O . PHE B 1 53 ? 5.041 34.68 7.37 1 96.9 53 PHE B O 1
ATOM 2647 N N . TRP B 1 54 ? 3.346 36.097 7.321 1 96.49 54 TRP B N 1
ATOM 2648 C CA . TRP B 1 54 ? 4.122 37.172 6.713 1 96.49 54 TRP B CA 1
ATOM 2649 C C . TRP B 1 54 ? 5.27 37.596 7.623 1 96.49 54 TRP B C 1
ATOM 2651 O O . TRP B 1 54 ? 6.381 37.855 7.153 1 96.49 54 TRP B O 1
ATOM 2661 N N . LYS B 1 55 ? 5.038 37.605 8.869 1 95.11 55 LYS B N 1
ATOM 2662 C CA . LYS B 1 55 ? 6.056 38.012 9.833 1 95.11 55 LYS B CA 1
ATOM 2663 C C . LYS B 1 55 ? 7.118 36.929 10.002 1 95.11 55 LYS B C 1
ATOM 2665 O O . LYS B 1 55 ? 8.244 37.215 10.413 1 95.11 55 LYS B O 1
ATOM 2670 N N . LEU B 1 56 ? 6.705 35.711 9.729 1 93.83 56 LEU B N 1
ATOM 2671 C CA . LEU B 1 56 ? 7.598 34.57 9.903 1 93.83 56 LEU B CA 1
ATOM 2672 C C . LEU B 1 56 ? 8.526 34.418 8.703 1 93.83 56 LEU B C 1
ATOM 2674 O O . LEU B 1 56 ? 9.599 33.82 8.815 1 93.83 56 LEU B O 1
ATOM 2678 N N . LEU B 1 57 ? 8.131 34.965 7.569 1 87.68 57 LEU B N 1
ATOM 2679 C CA . LEU B 1 57 ? 8.9 34.827 6.337 1 87.68 57 LEU B CA 1
ATOM 2680 C C . LEU B 1 57 ? 10.334 35.307 6.535 1 87.68 57 LEU B C 1
ATOM 2682 O O . LEU B 1 57 ? 10.56 36.425 7.004 1 87.68 57 LEU B O 1
ATOM 2686 N N . GLY B 1 58 ? 11.323 34.508 6.298 1 86.67 58 GLY B N 1
ATOM 2687 C CA . GLY B 1 58 ? 12.732 34.86 6.375 1 86.67 58 GLY B CA 1
ATOM 2688 C C . GLY B 1 58 ? 13.344 34.579 7.734 1 86.67 58 GLY B C 1
ATOM 2689 O O . GLY B 1 58 ? 14.539 34.802 7.941 1 86.67 58 GLY B O 1
ATOM 2690 N N . LYS B 1 59 ? 12.519 34.092 8.644 1 90.99 59 LYS B N 1
ATOM 2691 C CA . LYS B 1 59 ? 13.026 33.894 9.998 1 90.99 59 LYS B CA 1
ATOM 2692 C C . LYS B 1 59 ? 13.201 32.41 10.308 1 90.99 59 LYS B C 1
ATOM 2694 O O . LYS B 1 59 ? 13.736 32.048 11.358 1 90.99 59 LYS B O 1
ATOM 2699 N N . VAL B 1 60 ? 12.799 31.555 9.383 1 89.19 60 VAL B N 1
ATOM 2700 C CA . VAL B 1 60 ? 12.9 30.12 9.622 1 89.19 60 VAL B CA 1
ATOM 2701 C C . VAL B 1 60 ? 14.36 29.681 9.53 1 89.19 60 VAL B C 1
ATOM 2703 O O . VAL B 1 60 ? 15.049 29.997 8.557 1 89.19 60 VAL B O 1
ATOM 2706 N N . SER B 1 61 ? 14.772 29.044 10.518 1 83.98 61 SER B N 1
ATOM 2707 C CA . SER B 1 61 ? 16.177 28.665 10.616 1 83.98 61 SER B CA 1
ATOM 2708 C C . SER B 1 61 ? 16.414 27.268 10.05 1 83.98 61 SER B C 1
ATOM 2710 O O . SER B 1 61 ? 15.785 26.302 10.486 1 83.98 61 SER B O 1
ATOM 2712 N N . VAL B 1 62 ? 17.292 27.145 9.118 1 88.43 62 VAL B N 1
ATOM 2713 C CA . VAL B 1 62 ? 17.751 25.873 8.57 1 88.43 62 VAL B CA 1
ATOM 2714 C C . VAL B 1 62 ? 19.257 25.732 8.781 1 88.43 62 VAL B C 1
ATOM 2716 O O . VAL B 1 62 ? 20.025 26.635 8.44 1 88.43 62 VAL B O 1
ATOM 2719 N N . PRO B 1 63 ? 19.516 24.746 9.407 1 87.63 63 PRO B N 1
ATOM 2720 C CA . PRO B 1 63 ? 20.951 24.589 9.653 1 87.63 63 PRO B CA 1
ATOM 2721 C C . PRO B 1 63 ? 21.766 24.514 8.364 1 87.63 63 PRO B C 1
ATOM 2723 O O . PRO B 1 63 ? 21.276 24.015 7.347 1 87.63 63 PRO B O 1
ATOM 2726 N N . GLU B 1 64 ? 22.894 24.961 8.418 1 87.73 64 GLU B N 1
ATOM 2727 C CA . GLU B 1 64 ? 23.782 24.957 7.26 1 87.73 64 GLU B CA 1
ATOM 2728 C C . GLU B 1 64 ? 24.272 23.546 6.945 1 87.73 64 GLU B C 1
ATOM 2730 O O . GLU B 1 64 ? 24.3 23.138 5.782 1 87.73 64 GLU B O 1
ATOM 2735 N N . ASP B 1 65 ? 24.63 22.864 7.999 1 91.09 65 ASP B N 1
ATOM 2736 C CA . ASP B 1 65 ? 25.139 21.51 7.804 1 91.09 65 ASP B CA 1
ATOM 2737 C C . ASP B 1 65 ? 24.26 20.485 8.517 1 91.09 65 ASP B C 1
ATOM 2739 O O . ASP B 1 65 ? 23.755 20.746 9.61 1 91.09 65 ASP B O 1
ATOM 2743 N N . LEU B 1 66 ? 24.113 19.421 7.863 1 90.27 66 LEU B N 1
ATOM 2744 C CA . LEU B 1 66 ? 23.368 18.317 8.46 1 90.27 66 LEU B CA 1
ATOM 2745 C C . LEU B 1 66 ? 24.303 17.369 9.203 1 90.27 66 LEU B C 1
ATOM 2747 O O . LEU B 1 66 ? 25.421 17.113 8.752 1 90.27 66 LEU B O 1
ATOM 2751 N N . PRO B 1 67 ? 23.818 17.02 10.326 1 88.74 67 PRO B N 1
ATOM 2752 C CA . PRO B 1 67 ? 24.628 16.006 11.005 1 88.74 67 PRO B CA 1
ATOM 2753 C C . PRO B 1 67 ? 24.769 14.721 10.193 1 88.74 67 PRO B C 1
ATOM 2755 O O . PRO B 1 67 ? 24.143 14.581 9.139 1 88.74 67 PRO B O 1
ATOM 2758 N N . ALA B 1 68 ? 25.575 13.858 10.746 1 91.75 68 ALA B N 1
ATOM 2759 C CA . ALA B 1 68 ? 25.815 12.582 10.076 1 91.75 68 ALA B CA 1
ATOM 2760 C C . ALA B 1 68 ? 24.543 11.741 10.026 1 91.75 68 ALA B C 1
ATOM 2762 O O . ALA B 1 68 ? 23.818 11.64 11.019 1 91.75 68 ALA B O 1
ATOM 2763 N N . TYR B 1 69 ? 24.255 11.246 8.842 1 93.47 69 TYR B N 1
ATOM 2764 C CA . TYR B 1 69 ? 23.11 10.37 8.618 1 93.47 69 TYR B CA 1
ATOM 2765 C C . TYR B 1 69 ? 23.429 8.939 9.035 1 93.47 69 TYR B C 1
ATOM 2767 O O . TYR B 1 69 ? 24.386 8.34 8.539 1 93.47 69 TYR B O 1
ATOM 2775 N N . ARG B 1 70 ? 22.699 8.327 9.938 1 92.34 70 ARG B N 1
ATOM 2776 C CA . ARG B 1 70 ? 22.962 7.005 10.497 1 92.34 70 ARG B CA 1
ATOM 2777 C C . ARG B 1 70 ? 21.937 5.988 10.007 1 92.34 70 ARG B C 1
ATOM 2779 O O . ARG B 1 70 ? 21.167 5.444 10.8 1 92.34 70 ARG B O 1
ATOM 2786 N N . GLU B 1 71 ? 21.927 5.593 8.882 1 91.48 71 GLU B N 1
ATOM 2787 C CA . GLU B 1 71 ? 20.933 4.681 8.323 1 91.48 71 GLU B CA 1
ATOM 2788 C C . GLU B 1 71 ? 21.416 3.235 8.381 1 91.48 71 GLU B C 1
ATOM 2790 O O . GLU B 1 71 ? 20.621 2.304 8.239 1 91.48 71 GLU B O 1
ATOM 2795 N N . GLY B 1 72 ? 22.73 2.979 8.625 1 88.28 72 GLY B N 1
ATOM 2796 C CA . GLY B 1 72 ? 23.236 1.615 8.613 1 88.28 72 GLY B CA 1
ATOM 2797 C C . GLY B 1 72 ? 22.972 0.892 7.307 1 88.28 72 GLY B C 1
ATOM 2798 O O . GLY B 1 72 ? 23.308 1.396 6.233 1 88.28 72 GLY B O 1
ATOM 2799 N N . ARG B 1 73 ? 22.407 -0.367 7.396 1 86.33 73 ARG B N 1
ATOM 2800 C CA . ARG B 1 73 ? 22.094 -1.161 6.212 1 86.33 73 ARG B CA 1
ATOM 2801 C C . ARG B 1 73 ? 20.792 -0.695 5.568 1 86.33 73 ARG B C 1
ATOM 2803 O O . ARG B 1 73 ? 20.445 -1.134 4.47 1 86.33 73 ARG B O 1
ATOM 2810 N N . GLY B 1 74 ? 20.154 0.08 6.264 1 91.75 74 GLY B N 1
ATOM 2811 C CA . GLY B 1 74 ? 18.943 0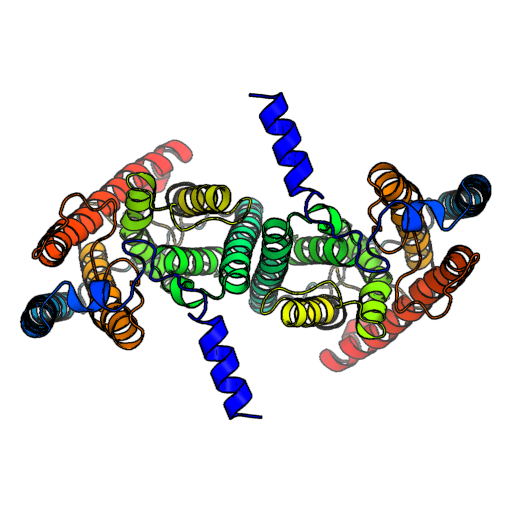.67 5.718 1 91.75 74 GLY B CA 1
ATOM 2812 C C . GLY B 1 74 ? 17.763 -0.283 5.716 1 91.75 74 GLY B C 1
ATOM 2813 O O . GLY B 1 74 ? 16.724 0.007 5.119 1 91.75 74 GLY B O 1
ATOM 2814 N N . VAL B 1 75 ? 17.936 -1.447 6.254 1 93.65 75 VAL B N 1
ATOM 2815 C CA . VAL B 1 75 ? 16.906 -2.481 6.243 1 93.65 75 VAL B CA 1
ATOM 2816 C C . VAL B 1 75 ? 15.656 -1.973 6.958 1 93.65 75 VAL B C 1
ATOM 2818 O O . VAL B 1 75 ? 14.535 -2.181 6.486 1 93.65 75 VAL B O 1
ATOM 2821 N N . GLY B 1 76 ? 15.885 -1.317 8.085 1 95.5 76 GLY B N 1
ATOM 2822 C CA . GLY B 1 76 ? 14.761 -0.79 8.842 1 95.5 76 GLY B CA 1
ATOM 2823 C C . GLY B 1 76 ? 13.947 0.23 8.07 1 95.5 76 GLY B C 1
ATOM 2824 O O . GLY B 1 76 ? 12.715 0.19 8.086 1 95.5 76 GLY B O 1
ATOM 2825 N N . LYS B 1 77 ? 14.629 1.063 7.412 1 96.57 77 LYS B N 1
ATOM 2826 C CA . LYS B 1 77 ? 13.96 2.106 6.64 1 96.57 77 LYS B CA 1
ATOM 2827 C C . LYS B 1 77 ? 13.148 1.508 5.496 1 96.57 77 LYS B C 1
ATOM 2829 O O . LYS B 1 77 ? 12.007 1.911 5.26 1 96.57 77 LYS B O 1
ATOM 2834 N N . ARG B 1 78 ? 13.642 0.576 4.8 1 96.42 78 ARG B N 1
ATOM 2835 C CA . ARG B 1 78 ? 12.964 -0.072 3.683 1 96.42 78 ARG B CA 1
ATOM 2836 C C . ARG B 1 78 ? 11.737 -0.843 4.16 1 96.42 78 ARG B C 1
ATOM 2838 O O . ARG B 1 78 ? 10.677 -0.781 3.534 1 96.42 78 ARG B O 1
ATOM 2845 N N . LEU B 1 79 ? 11.938 -1.534 5.25 1 97.23 79 LEU B N 1
ATOM 2846 C CA . LEU B 1 79 ? 10.834 -2.319 5.79 1 97.23 79 LEU B CA 1
ATOM 2847 C C . LEU B 1 79 ? 9.701 -1.412 6.258 1 97.23 79 LEU B C 1
ATOM 2849 O O . LEU B 1 79 ? 8.527 -1.698 6.009 1 97.23 79 LEU B O 1
ATOM 2853 N N . LEU B 1 80 ? 10.122 -0.388 6.925 1 98.19 80 LEU B N 1
ATOM 2854 C CA . LEU B 1 80 ? 9.116 0.551 7.41 1 98.19 80 LEU B CA 1
ATOM 2855 C C . LEU B 1 80 ? 8.383 1.211 6.247 1 98.19 80 LEU B C 1
ATOM 2857 O O . LEU B 1 80 ? 7.174 1.443 6.321 1 98.19 80 LEU B O 1
ATOM 2861 N N . LEU B 1 81 ? 9.132 1.524 5.209 1 98.46 81 LEU B N 1
ATOM 2862 C CA . LEU B 1 81 ? 8.52 2.086 4.01 1 98.46 81 LEU B CA 1
ATOM 2863 C C . LEU B 1 81 ? 7.48 1.133 3.431 1 98.46 81 LEU B C 1
ATOM 2865 O O . LEU B 1 81 ? 6.362 1.546 3.113 1 98.46 81 LEU B O 1
ATOM 2869 N N . VAL B 1 82 ? 7.77 -0.122 3.337 1 98.62 82 VAL B N 1
ATOM 2870 C CA . VAL B 1 82 ? 6.87 -1.124 2.775 1 98.62 82 VAL B CA 1
ATOM 2871 C C . VAL B 1 82 ? 5.616 -1.235 3.639 1 98.62 82 VAL B C 1
ATOM 2873 O O . VAL B 1 82 ? 4.495 -1.169 3.13 1 98.62 82 VAL B O 1
ATOM 2876 N N . VAL B 1 83 ? 5.83 -1.321 4.905 1 98.66 83 VAL B N 1
ATOM 2877 C CA . VAL B 1 83 ? 4.71 -1.479 5.827 1 98.66 83 VAL B CA 1
ATOM 2878 C C . VAL B 1 83 ? 3.806 -0.251 5.757 1 98.66 83 VAL B C 1
ATOM 2880 O O . VAL B 1 83 ? 2.582 -0.378 5.673 1 98.66 83 VAL B O 1
ATOM 2883 N N . HIS B 1 84 ? 4.408 0.866 5.787 1 98.74 84 HIS B N 1
ATOM 2884 C CA . HIS B 1 84 ? 3.657 2.116 5.784 1 98.74 84 HIS B CA 1
ATOM 2885 C C . HIS B 1 84 ? 2.863 2.278 4.492 1 98.74 84 HIS B C 1
ATOM 2887 O O . HIS B 1 84 ? 1.701 2.691 4.52 1 98.74 84 HIS B O 1
ATOM 2893 N N . CYS B 1 85 ? 3.438 1.91 3.382 1 98.73 85 CYS B N 1
ATOM 2894 C CA . CYS B 1 85 ? 2.756 1.982 2.095 1 98.73 85 CYS B CA 1
ATOM 2895 C C . CYS B 1 85 ? 1.615 0.974 2.024 1 98.73 85 CYS B C 1
ATOM 2897 O O . CYS B 1 85 ? 0.546 1.276 1.492 1 98.73 85 CYS B O 1
ATOM 2899 N N . LEU B 1 86 ? 1.833 -0.171 2.558 1 98.77 86 LEU B N 1
ATOM 2900 C CA . LEU B 1 86 ? 0.792 -1.191 2.524 1 98.77 86 LEU B CA 1
ATOM 2901 C C . LEU B 1 86 ? -0.397 -0.784 3.387 1 98.77 86 LEU B C 1
ATOM 2903 O O . LEU B 1 86 ? -1.549 -0.912 2.966 1 98.77 86 LEU B O 1
ATOM 2907 N N . VAL B 1 87 ? -0.091 -0.269 4.543 1 98.72 87 VAL B N 1
ATOM 2908 C CA . VAL B 1 87 ? -1.16 0.157 5.44 1 98.72 87 VAL B CA 1
ATOM 2909 C C . VAL B 1 87 ? -1.945 1.3 4.802 1 98.72 87 VAL B C 1
ATOM 2911 O O . VAL B 1 87 ? -3.178 1.306 4.83 1 98.72 87 VAL B O 1
ATOM 2914 N N . PHE B 1 88 ? -1.21 2.211 4.252 1 98.71 88 PHE B N 1
ATOM 2915 C CA . PHE B 1 88 ? -1.869 3.322 3.576 1 98.71 88 PHE B CA 1
ATOM 2916 C C . PHE B 1 88 ? -2.662 2.83 2.371 1 98.71 88 PHE B C 1
ATOM 2918 O O . PHE B 1 88 ? -3.764 3.314 2.107 1 98.71 88 PHE B O 1
ATOM 2925 N N . GLY B 1 89 ? -2.146 1.896 1.639 1 98.67 89 GLY B N 1
ATOM 2926 C CA . GLY B 1 89 ? -2.869 1.297 0.528 1 98.67 89 GLY B CA 1
ATOM 2927 C C . GLY B 1 89 ? -4.155 0.614 0.952 1 98.67 89 GLY B C 1
ATOM 2928 O O . GLY B 1 89 ? -5.177 0.725 0.27 1 98.67 89 GLY B O 1
ATOM 2929 N N . ILE B 1 90 ? -4.076 -0.088 2.012 1 98.61 90 ILE B N 1
ATOM 2930 C CA . ILE B 1 90 ? -5.268 -0.733 2.551 1 98.61 90 ILE B CA 1
ATOM 2931 C C . ILE B 1 90 ? -6.339 0.318 2.835 1 98.61 90 ILE B C 1
ATOM 2933 O O . ILE B 1 90 ? -7.506 0.135 2.482 1 98.61 90 ILE B O 1
ATOM 2937 N N . GLU B 1 91 ? -5.912 1.404 3.427 1 98.08 91 GLU B N 1
ATOM 2938 C CA . GLU B 1 91 ? -6.837 2.496 3.714 1 98.08 91 GLU B CA 1
ATOM 2939 C C . GLU B 1 91 ? -7.453 3.049 2.432 1 98.08 91 GLU B C 1
ATOM 2941 O O . GLU B 1 91 ? -8.656 3.313 2.379 1 98.08 91 GLU B O 1
ATOM 2946 N N . ILE B 1 92 ? -6.671 3.222 1.476 1 98.22 92 ILE B N 1
ATOM 2947 C CA . ILE B 1 92 ? -7.164 3.705 0.191 1 98.22 92 ILE B CA 1
ATOM 2948 C C . ILE B 1 92 ? -8.168 2.709 -0.384 1 98.22 92 ILE B C 1
ATOM 2950 O O . ILE B 1 92 ? -9.208 3.104 -0.917 1 98.22 92 ILE B O 1
ATOM 2954 N N . GLY B 1 93 ? -7.879 1.437 -0.231 1 98 93 GLY B N 1
ATOM 2955 C CA . GLY B 1 93 ? -8.809 0.411 -0.675 1 98 93 GLY B CA 1
ATOM 2956 C C . GLY B 1 93 ? -10.163 0.498 0.003 1 98 93 GLY B C 1
ATOM 2957 O O . GLY B 1 93 ? -11.2 0.347 -0.647 1 98 93 GLY B O 1
ATOM 2958 N N . PHE B 1 94 ? -10.129 0.717 1.257 1 97.71 94 PHE B N 1
ATOM 2959 C CA . PHE B 1 94 ? -11.378 0.865 1.995 1 97.71 94 PHE B CA 1
ATOM 2960 C C . PHE B 1 94 ? -12.174 2.057 1.478 1 97.71 94 PHE B C 1
ATOM 2962 O O . PHE B 1 94 ? -13.397 1.98 1.34 1 97.71 94 PHE B O 1
ATOM 2969 N N . LYS B 1 95 ? -11.492 3.137 1.181 1 97.16 95 LYS B N 1
ATOM 2970 C CA . LYS B 1 95 ? -12.174 4.347 0.729 1 97.16 95 LYS B CA 1
ATOM 2971 C C . LYS B 1 95 ? -12.755 4.161 -0.67 1 97.16 95 LYS B C 1
ATOM 2973 O O . LYS B 1 95 ? -13.808 4.717 -0.989 1 97.16 95 LYS B O 1
ATOM 2978 N N . PHE B 1 96 ? -12.106 3.386 -1.439 1 96.85 96 PHE B N 1
ATOM 2979 C CA . PHE B 1 96 ? -12.67 3.056 -2.743 1 96.85 96 PHE B CA 1
ATOM 2980 C C . PHE B 1 96 ? -13.877 2.137 -2.594 1 96.85 96 PHE B C 1
ATOM 2982 O O . PHE B 1 96 ? -14.904 2.344 -3.243 1 96.85 96 PHE B O 1
ATOM 2989 N N . ALA B 1 97 ? -13.706 1.188 -1.733 1 95.81 97 ALA B N 1
ATOM 2990 C CA . ALA B 1 97 ? -14.757 0.191 -1.55 1 95.81 97 ALA B CA 1
ATOM 2991 C C . ALA B 1 97 ? -16.055 0.842 -1.079 1 95.81 97 ALA B C 1
ATOM 2993 O O . ALA B 1 97 ? -17.147 0.393 -1.435 1 95.81 97 ALA B O 1
ATOM 2994 N N . THR B 1 98 ? -15.935 1.899 -0.311 1 95.71 98 THR B N 1
ATOM 2995 C CA . THR B 1 98 ? -17.113 2.536 0.267 1 95.71 98 THR B CA 1
ATOM 2996 C C . THR B 1 98 ? -17.468 3.81 -0.495 1 95.71 98 THR B C 1
ATOM 2998 O O . THR B 1 98 ? -18.374 4.545 -0.096 1 95.71 98 THR B O 1
ATOM 3001 N N . LYS B 1 99 ? -16.704 4.157 -1.5 1 95.89 99 LYS B N 1
ATOM 3002 C CA . LYS B 1 99 ? -16.921 5.351 -2.312 1 95.89 99 LYS B CA 1
ATOM 3003 C C . LYS B 1 99 ? -16.807 6.618 -1.468 1 95.89 99 LYS B C 1
ATOM 3005 O O . LYS B 1 99 ? -17.669 7.496 -1.538 1 95.89 99 LYS B O 1
ATOM 3010 N N . GLN B 1 100 ? -15.769 6.675 -0.664 1 96.58 100 GLN B N 1
ATOM 3011 C CA . GLN B 1 100 ? -15.496 7.806 0.218 1 96.58 100 GLN B CA 1
ATOM 3012 C C . GLN B 1 100 ? -14.057 8.287 0.065 1 96.58 100 GLN B C 1
ATOM 3014 O O . GLN B 1 100 ? -13.381 8.567 1.058 1 96.58 100 GLN B O 1
ATOM 3019 N N . VAL B 1 101 ? -13.665 8.34 -1.123 1 96.81 101 VAL B N 1
ATOM 3020 C CA . VAL B 1 101 ? -12.269 8.625 -1.439 1 96.81 101 VAL B CA 1
ATOM 3021 C C . VAL B 1 101 ? -11.917 10.042 -0.994 1 96.81 101 VAL B C 1
ATOM 3023 O O . VAL B 1 101 ? -10.77 10.32 -0.635 1 96.81 101 VAL B O 1
ATOM 3026 N N . ILE B 1 102 ? -12.855 10.908 -0.89 1 96.34 102 ILE B N 1
ATOM 3027 C CA . ILE B 1 102 ? -12.644 12.312 -0.557 1 96.34 102 ILE B CA 1
ATOM 3028 C C . ILE B 1 102 ? -12.042 12.426 0.842 1 96.34 102 ILE B C 1
ATOM 3030 O O . ILE B 1 102 ? -11.316 13.378 1.137 1 96.34 102 ILE B O 1
ATOM 3034 N N . PHE B 1 103 ? -12.257 11.468 1.685 1 96.38 103 PHE B N 1
ATOM 3035 C CA . PHE B 1 103 ? -11.777 11.518 3.061 1 96.38 103 PHE B CA 1
ATOM 3036 C C . PHE B 1 103 ? -10.276 11.264 3.121 1 96.38 103 PHE B C 1
ATOM 3038 O O . PHE B 1 103 ? -9.657 11.41 4.177 1 96.38 103 PHE B O 1
ATOM 3045 N N . LEU B 1 104 ? -9.69 10.921 1.997 1 97.24 104 LEU B N 1
ATOM 3046 C CA . LEU B 1 104 ? -8.237 10.804 1.943 1 97.24 104 LEU B CA 1
ATOM 3047 C C . LEU B 1 104 ? -7.575 12.161 2.157 1 97.24 104 LEU B C 1
ATOM 3049 O O . LEU B 1 104 ? -6.376 12.234 2.438 1 97.24 104 LEU B O 1
ATOM 3053 N N . LEU B 1 105 ? -8.325 13.194 2.072 1 97.29 105 LEU B N 1
ATOM 3054 C CA . LEU B 1 105 ? -7.799 14.543 2.252 1 97.29 105 LEU B CA 1
ATOM 3055 C C . LEU B 1 105 ? -7.703 14.897 3.732 1 97.29 105 LEU B C 1
ATOM 3057 O O . LEU B 1 105 ? -7.146 15.936 4.091 1 97.29 105 LEU B O 1
ATOM 3061 N N . ASN B 1 106 ? -8.155 13.986 4.583 1 96.15 106 ASN B N 1
ATOM 3062 C CA . ASN B 1 106 ? -7.998 14.235 6.012 1 96.15 106 ASN B CA 1
ATOM 3063 C C . ASN B 1 106 ? -6.526 14.303 6.41 1 96.15 106 ASN B C 1
ATOM 3065 O O . ASN B 1 106 ? -5.694 13.583 5.856 1 96.15 106 ASN B O 1
ATOM 3069 N N . PRO B 1 107 ? -6.214 15.082 7.326 1 96.25 107 PRO B N 1
ATOM 3070 C CA . PRO B 1 107 ? -4.823 15.406 7.652 1 96.25 107 PRO B CA 1
ATOM 3071 C C . PRO B 1 107 ? -3.991 14.169 7.981 1 96.25 107 PRO B C 1
ATOM 3073 O O . PRO B 1 107 ? -2.804 14.114 7.65 1 96.25 107 PRO B O 1
ATOM 3076 N N . CYS B 1 108 ? -4.544 13.136 8.607 1 97 108 CYS B N 1
ATOM 3077 C CA . CYS B 1 108 ? -3.747 11.974 8.984 1 97 108 CYS B CA 1
ATOM 3078 C C . CYS B 1 108 ? -3.294 11.201 7.751 1 97 108 CYS B C 1
ATOM 3080 O O . CYS B 1 108 ? -2.211 10.613 7.745 1 97 108 CYS B O 1
ATOM 3082 N N . HIS B 1 109 ? -4.111 11.211 6.751 1 97.94 109 HIS B N 1
ATOM 3083 C CA . HIS B 1 109 ? -3.688 10.591 5.5 1 97.94 109 HIS B CA 1
ATOM 3084 C C . HIS B 1 109 ? -2.629 11.435 4.798 1 97.94 109 HIS B C 1
ATOM 3086 O O . HIS B 1 109 ? -1.694 10.895 4.202 1 97.94 109 HIS B O 1
ATOM 3092 N N . VAL B 1 110 ? -2.779 12.708 4.873 1 98.02 110 VAL B N 1
ATOM 3093 C CA . VAL B 1 110 ? -1.782 13.618 4.318 1 98.02 110 VAL B CA 1
ATOM 3094 C C . VAL B 1 110 ? -0.452 13.434 5.046 1 98.02 110 VAL B C 1
ATOM 3096 O O . VAL B 1 110 ? 0.606 13.376 4.415 1 98.02 110 VAL B O 1
ATOM 3099 N N . VAL B 1 111 ? -0.512 13.325 6.304 1 98.54 111 VAL B N 1
ATOM 3100 C CA . VAL B 1 111 ? 0.694 13.117 7.098 1 98.54 111 VAL B CA 1
ATOM 3101 C C . VAL B 1 111 ? 1.324 11.773 6.738 1 98.54 111 VAL B C 1
ATOM 3103 O O . VAL B 1 111 ? 2.55 11.644 6.703 1 98.54 111 VAL B O 1
ATOM 3106 N N . THR B 1 112 ? 0.532 10.735 6.478 1 98.7 112 THR B N 1
ATOM 3107 C CA . THR B 1 112 ? 1.051 9.45 6.023 1 98.7 112 THR B CA 1
ATOM 3108 C C . THR B 1 112 ? 1.819 9.609 4.714 1 98.7 112 THR B C 1
ATOM 3110 O O . THR B 1 112 ? 2.911 9.06 4.559 1 98.7 112 THR B O 1
ATOM 3113 N N . ALA B 1 113 ? 1.264 10.356 3.823 1 98.59 113 ALA B N 1
ATOM 3114 C CA . ALA B 1 113 ? 1.941 10.602 2.552 1 98.59 113 ALA B CA 1
ATOM 3115 C C . ALA B 1 113 ? 3.266 11.327 2.768 1 98.59 113 ALA B C 1
ATOM 3117 O O . ALA B 1 113 ? 4.264 11.016 2.114 1 98.59 113 ALA B O 1
ATOM 3118 N N . ILE B 1 114 ? 3.255 12.277 3.651 1 98.75 114 ILE B N 1
ATOM 3119 C CA . ILE B 1 114 ? 4.476 13.005 3.978 1 98.75 114 ILE B CA 1
ATOM 3120 C C . ILE B 1 114 ? 5.516 12.04 4.544 1 98.75 114 ILE B C 1
ATOM 3122 O O . ILE B 1 114 ? 6.696 12.114 4.194 1 98.75 114 ILE B O 1
ATOM 3126 N N . GLN B 1 115 ? 5.041 11.167 5.382 1 98.85 115 GLN B N 1
ATOM 3127 C CA . GLN B 1 115 ? 5.968 10.218 5.99 1 98.85 115 GLN B CA 1
ATOM 3128 C C . GLN B 1 115 ? 6.526 9.251 4.95 1 98.85 115 GLN B C 1
ATOM 3130 O O . GLN B 1 115 ? 7.689 8.85 5.028 1 98.85 115 GLN B O 1
ATOM 3135 N N . ILE B 1 116 ? 5.732 8.847 4.045 1 98.74 116 ILE B N 1
ATOM 3136 C CA . ILE B 1 116 ? 6.228 8.02 2.951 1 98.74 116 ILE B CA 1
ATOM 3137 C C . ILE B 1 116 ? 7.296 8.782 2.17 1 98.74 116 ILE B C 1
ATOM 3139 O O . ILE B 1 116 ? 8.347 8.227 1.839 1 98.74 116 ILE B O 1
ATOM 3143 N N . TYR B 1 117 ? 7.073 10.051 1.899 1 98.51 117 TYR B N 1
ATOM 3144 C CA . TYR B 1 117 ? 8.056 10.903 1.239 1 98.51 117 TYR B CA 1
ATOM 3145 C C . TYR B 1 117 ? 9.356 10.951 2.032 1 98.51 117 TYR B C 1
ATOM 3147 O O . TYR B 1 117 ? 10.444 10.84 1.461 1 98.51 117 TYR B O 1
ATOM 3155 N N . LEU B 1 118 ? 9.22 11.057 3.335 1 98.41 118 LEU B N 1
ATOM 3156 C CA . LEU B 1 118 ? 10.395 11.16 4.194 1 98.41 118 LEU B CA 1
ATOM 3157 C C . LEU B 1 118 ? 11.178 9.852 4.204 1 98.41 118 LEU B C 1
ATOM 3159 O O . LEU B 1 118 ? 12.4 9.856 4.365 1 98.41 118 LEU B O 1
ATOM 3163 N N . LEU B 1 119 ? 10.487 8.765 3.997 1 97.79 119 LEU B N 1
ATOM 3164 C CA . LEU B 1 119 ? 11.139 7.46 4.018 1 97.79 119 LEU B CA 1
ATOM 3165 C C . LEU B 1 119 ? 11.764 7.142 2.664 1 97.79 119 LEU B C 1
ATOM 3167 O O . LEU B 1 119 ? 12.679 6.32 2.576 1 97.79 119 LEU B O 1
ATOM 3171 N N . VAL B 1 120 ? 11.278 7.792 1.662 1 96.52 120 VAL B N 1
ATOM 3172 C CA . VAL B 1 120 ? 11.704 7.438 0.311 1 96.52 120 VAL B CA 1
ATOM 3173 C C . VAL B 1 120 ? 12.847 8.351 -0.127 1 96.52 120 VAL B C 1
ATOM 3175 O O . VAL B 1 120 ? 13.761 7.917 -0.831 1 96.52 120 VAL B O 1
ATOM 3178 N N . GLU B 1 121 ? 12.886 9.607 0.273 1 95.53 121 GLU B N 1
ATOM 3179 C CA . GLU B 1 121 ? 13.79 10.626 -0.253 1 95.53 121 GLU B CA 1
ATOM 3180 C C . GLU B 1 121 ? 15.14 10.586 0.457 1 95.53 121 GLU B C 1
ATOM 3182 O O . GLU B 1 121 ? 15.202 10.385 1.672 1 95.53 121 GLU B O 1
ATOM 3187 N N . PRO B 1 122 ? 16.182 10.676 -0.314 1 93.84 122 PRO B N 1
ATOM 3188 C CA . PRO B 1 122 ? 17.506 10.762 0.305 1 93.84 122 PRO B CA 1
ATOM 3189 C C . PRO B 1 122 ? 17.68 12.021 1.152 1 93.84 122 PRO B C 1
ATOM 3191 O O . PRO B 1 122 ? 16.928 12.986 0.993 1 93.84 122 PRO B O 1
ATOM 3194 N N . PRO B 1 123 ? 18.678 11.984 1.986 1 94.23 123 PRO B N 1
ATOM 3195 C CA . PRO B 1 123 ? 18.908 13.119 2.883 1 94.23 123 PRO B CA 1
ATOM 3196 C C . PRO B 1 123 ? 19.181 14.42 2.131 1 94.23 123 PRO B C 1
ATOM 3198 O O . PRO B 1 123 ? 19.98 14.437 1.191 1 94.23 123 PRO B O 1
ATOM 3201 N N . SER B 1 124 ? 18.537 15.429 2.467 1 95.45 124 SER B N 1
ATOM 3202 C CA . SER B 1 124 ? 18.689 16.764 1.899 1 95.45 124 SER B CA 1
ATOM 3203 C C . SER B 1 124 ? 18.072 17.824 2.805 1 95.45 124 SER B C 1
ATOM 3205 O O . SER B 1 124 ? 17.397 17.496 3.783 1 95.45 124 SER B O 1
ATOM 3207 N N . LYS B 1 125 ? 18.248 19.062 2.546 1 95.48 125 LYS B N 1
ATOM 3208 C CA . LYS B 1 125 ? 17.672 20.156 3.322 1 95.48 125 LYS B CA 1
ATOM 3209 C C . LYS B 1 125 ? 16.158 20.217 3.147 1 95.48 125 LYS B C 1
ATOM 3211 O O . LYS B 1 125 ? 15.434 20.583 4.076 1 95.48 125 LYS B O 1
ATOM 3216 N N . ARG B 1 126 ? 15.714 19.854 1.937 1 96.28 126 ARG B N 1
ATOM 3217 C CA . ARG B 1 126 ? 14.274 19.795 1.708 1 96.28 126 ARG B CA 1
ATOM 3218 C C . ARG B 1 126 ? 13.615 18.77 2.624 1 96.28 126 ARG B C 1
ATOM 3220 O O . ARG B 1 126 ? 12.55 19.028 3.189 1 96.28 126 ARG B O 1
ATOM 3227 N N . VAL B 1 127 ? 14.297 17.655 2.716 1 97.7 127 VAL B N 1
ATOM 3228 C CA . VAL B 1 127 ? 13.782 16.6 3.582 1 97.7 127 VAL B CA 1
ATOM 3229 C C . VAL B 1 127 ? 13.751 17.087 5.028 1 97.7 127 VAL B C 1
ATOM 3231 O O . VAL B 1 127 ? 12.799 16.814 5.762 1 97.7 127 VAL B O 1
ATOM 3234 N N . LEU B 1 128 ? 14.732 17.839 5.431 1 97.68 128 LEU B N 1
ATOM 3235 C CA . LEU B 1 128 ? 14.77 18.412 6.772 1 97.68 128 LEU B CA 1
ATOM 3236 C C . LEU B 1 128 ? 13.571 19.324 7.007 1 97.68 128 LEU B C 1
ATOM 3238 O O . LEU B 1 128 ? 12.915 19.239 8.048 1 97.68 128 LEU B O 1
ATOM 3242 N N . CYS B 1 129 ? 13.269 20.144 6.049 1 96.6 129 CYS B N 1
ATOM 3243 C CA . CYS B 1 129 ? 12.17 21.094 6.185 1 96.6 129 CYS B CA 1
ATOM 3244 C C . CYS B 1 129 ? 10.836 20.369 6.319 1 96.6 129 CYS B C 1
ATOM 3246 O O . CYS B 1 129 ? 10.019 20.716 7.174 1 96.6 129 CYS B O 1
ATOM 3248 N N . VAL B 1 130 ? 10.644 19.398 5.477 1 98.12 130 VAL B N 1
ATOM 3249 C CA . VAL B 1 130 ? 9.401 18.634 5.513 1 98.12 130 VAL B CA 1
ATOM 3250 C C . VAL B 1 130 ? 9.298 17.877 6.835 1 98.12 130 VAL B C 1
ATOM 3252 O O . VAL B 1 130 ? 8.216 17.779 7.419 1 98.12 130 VAL B O 1
ATOM 3255 N N . PHE B 1 131 ? 10.439 17.414 7.285 1 98.29 131 PHE B N 1
ATOM 3256 C CA . PHE B 1 131 ? 10.478 16.671 8.539 1 98.29 131 PHE B CA 1
ATOM 3257 C C . PHE B 1 131 ? 10.095 17.567 9.711 1 98.29 131 PHE B C 1
ATOM 3259 O O . PHE B 1 131 ? 9.345 17.152 10.597 1 98.29 131 PHE B O 1
ATOM 3266 N N . ARG B 1 132 ? 10.542 18.73 9.756 1 96.69 132 ARG B N 1
ATOM 3267 C CA . ARG B 1 132 ? 10.247 19.656 10.845 1 96.69 132 ARG B CA 1
ATOM 3268 C C . ARG B 1 132 ? 8.769 20.032 10.858 1 96.69 132 ARG B C 1
ATOM 3270 O O . ARG B 1 132 ? 8.158 20.129 11.924 1 96.69 132 ARG B O 1
ATOM 3277 N N . ILE B 1 133 ? 8.235 20.229 9.695 1 97.45 133 ILE B N 1
ATOM 3278 C CA . ILE B 1 133 ? 6.806 20.507 9.609 1 97.45 133 ILE B CA 1
ATOM 3279 C C . ILE B 1 133 ? 6.014 19.286 10.071 1 97.45 133 ILE B C 1
ATOM 3281 O O . ILE B 1 133 ? 5.073 19.411 10.859 1 97.45 133 ILE B O 1
ATOM 3285 N N . HIS B 1 134 ? 6.399 18.175 9.616 1 98.28 134 HIS B N 1
ATOM 3286 C CA . HIS B 1 134 ? 5.786 16.897 9.959 1 98.28 134 HIS B CA 1
ATOM 3287 C C . HIS B 1 134 ? 5.729 16.701 11.471 1 98.28 134 HIS B C 1
ATOM 3289 O O . HIS B 1 134 ? 4.73 16.21 12 1 98.28 134 HIS B O 1
ATOM 3295 N N . ASN B 1 135 ? 6.737 17.082 12.182 1 97.67 135 ASN B N 1
ATOM 3296 C CA . ASN B 1 135 ? 6.818 16.884 13.626 1 97.67 135 ASN B CA 1
ATOM 3297 C C . ASN B 1 135 ? 5.688 17.605 14.355 1 97.67 135 ASN B C 1
ATOM 3299 O O . ASN B 1 135 ? 5.179 17.11 15.362 1 97.67 135 ASN B O 1
ATOM 3303 N N . TYR B 1 136 ? 5.298 18.679 13.834 1 97.9 136 TYR B N 1
ATOM 3304 C CA . TYR B 1 136 ? 4.285 19.484 14.509 1 97.9 136 TYR B CA 1
ATOM 3305 C C . TYR B 1 136 ? 2.885 19.096 14.05 1 97.9 136 TYR B C 1
ATOM 3307 O O . TYR B 1 136 ? 1.89 19.546 14.623 1 97.9 136 TYR B O 1
ATOM 3315 N N . LEU B 1 137 ? 2.822 18.279 13.05 1 98.15 137 LEU B N 1
ATOM 3316 C CA . LEU B 1 137 ? 1.529 17.777 12.598 1 98.15 137 LEU B CA 1
ATOM 3317 C C . LEU B 1 137 ? 1.164 16.486 13.323 1 98.15 137 LEU B C 1
ATOM 3319 O O . LEU B 1 137 ? 0.045 15.986 13.184 1 98.15 137 LEU B O 1
ATOM 3323 N N . LEU B 1 138 ? 2.044 15.994 14.145 1 97.93 138 LEU B N 1
ATOM 3324 C CA . LEU B 1 138 ? 1.83 14.737 14.854 1 97.93 138 LEU B CA 1
ATOM 3325 C C . LEU B 1 138 ? 0.707 14.874 15.877 1 97.93 138 LEU B C 1
ATOM 3327 O O . LEU B 1 138 ? 0.155 13.872 16.338 1 97.93 138 LEU B O 1
ATOM 3331 N N . PHE B 1 139 ? 0.379 16.093 16.242 1 97.31 139 PHE B N 1
ATOM 3332 C CA . PHE B 1 139 ? -0.67 16.318 17.229 1 97.31 139 PHE B CA 1
ATOM 3333 C C . PHE B 1 139 ? -1.991 15.721 16.761 1 97.31 139 PHE B C 1
ATOM 3335 O O . PHE B 1 139 ? -2.797 15.267 17.576 1 97.31 139 PHE B O 1
ATOM 3342 N N . GLY B 1 140 ? -2.201 15.747 15.483 1 95.37 140 GLY B N 1
ATOM 3343 C CA . GLY B 1 140 ? -3.43 15.196 14.934 1 95.37 140 GLY B CA 1
ATOM 3344 C C . GLY B 1 140 ? -3.594 13.713 15.209 1 95.37 140 GLY B C 1
ATOM 3345 O O . GLY B 1 140 ? -4.683 13.259 15.566 1 95.37 140 GLY B O 1
ATOM 3346 N N . ALA B 1 141 ? -2.52 13.009 14.97 1 95.79 141 ALA B N 1
ATOM 3347 C CA . ALA B 1 141 ? -2.562 11.571 15.223 1 95.79 141 ALA B CA 1
ATOM 3348 C C . ALA B 1 141 ? -2.769 11.281 16.707 1 95.79 141 ALA B C 1
ATOM 3350 O O . ALA B 1 141 ? -3.469 10.332 17.069 1 95.79 141 ALA B O 1
ATOM 3351 N N . LEU B 1 142 ? -2.164 12.117 17.508 1 94.68 142 LEU B N 1
ATOM 3352 C CA . LEU B 1 142 ? -2.355 11.956 18.946 1 94.68 142 LEU B CA 1
ATOM 3353 C C . LEU B 1 142 ? -3.807 12.215 19.333 1 94.68 142 LEU B C 1
ATOM 3355 O O . LEU B 1 142 ? -4.387 11.464 20.121 1 94.68 142 LEU B O 1
ATOM 3359 N N . GLN B 1 143 ? -4.349 13.212 18.788 1 93.16 143 GLN B N 1
ATOM 3360 C CA . GLN B 1 143 ? -5.75 13.524 19.054 1 93.16 143 GLN B CA 1
ATOM 3361 C C . GLN B 1 143 ? -6.663 12.395 18.584 1 93.16 143 GLN B C 1
ATOM 3363 O O . GLN B 1 143 ? -7.66 12.083 19.239 1 93.16 143 GLN B O 1
ATOM 3368 N N . ALA B 1 144 ? -6.342 11.863 17.482 1 92.61 144 ALA B N 1
ATOM 3369 C CA . ALA B 1 144 ? -7.146 10.767 16.947 1 92.61 144 ALA B CA 1
ATOM 3370 C C . ALA B 1 144 ? -7.076 9.542 17.853 1 92.61 144 ALA B C 1
ATOM 3372 O O . ALA B 1 144 ? -8.052 8.798 17.979 1 92.61 144 ALA B O 1
ATOM 3373 N N . ILE B 1 145 ? -5.957 9.33 18.463 1 93.67 145 ILE B N 1
ATOM 3374 C CA . ILE B 1 145 ? -5.784 8.204 19.374 1 93.67 145 ILE B CA 1
ATOM 3375 C C . ILE B 1 145 ? -6.557 8.461 20.666 1 93.67 145 ILE B C 1
ATOM 3377 O O . ILE B 1 145 ? -7.175 7.549 21.219 1 93.67 145 ILE B O 1
ATOM 3381 N N . LEU B 1 146 ? -6.623 9.68 21.095 1 91.29 146 LEU B N 1
ATOM 3382 C CA . LEU B 1 146 ? -7.265 10.034 22.356 1 91.29 146 LEU B CA 1
ATOM 3383 C C . LEU B 1 146 ? -8.776 10.14 22.186 1 91.29 146 LEU B C 1
ATOM 3385 O O . LEU B 1 146 ? -9.534 9.789 23.093 1 91.29 146 LEU B O 1
ATOM 3389 N N . LEU B 1 147 ? -9.162 10.646 21.018 1 89.51 147 LEU B N 1
ATOM 3390 C CA . LEU B 1 147 ? -10.578 10.83 20.72 1 89.51 147 LEU B CA 1
ATOM 3391 C C . LEU B 1 147 ? -10.942 10.183 19.388 1 89.51 147 LEU B C 1
ATOM 3393 O O . LEU B 1 147 ? -11.297 10.877 18.433 1 89.51 147 LEU B O 1
ATOM 3397 N N . PRO B 1 148 ? -10.934 8.874 19.395 1 88.15 148 PRO B N 1
ATOM 3398 C CA . PRO B 1 148 ? -11.131 8.17 18.126 1 88.15 148 PRO B CA 1
ATOM 3399 C C . PRO B 1 148 ? -12.556 8.301 17.594 1 88.15 148 PRO B C 1
ATOM 3401 O O . PRO B 1 148 ? -13.512 8.305 18.374 1 88.15 148 PRO B O 1
ATOM 3404 N N . VAL B 1 149 ? -12.661 8.547 16.364 1 85.5 149 VAL B N 1
ATOM 3405 C CA . VAL B 1 149 ? -13.935 8.514 15.654 1 85.5 149 VAL B CA 1
ATOM 3406 C C . VAL B 1 149 ? -13.968 7.317 14.706 1 85.5 149 VAL B C 1
ATOM 3408 O O . VAL B 1 149 ? -13.464 7.393 13.583 1 85.5 149 VAL B O 1
ATOM 3411 N N . VAL B 1 150 ? -14.544 6.172 15.136 1 87.52 150 VAL B N 1
ATOM 3412 C CA . VAL B 1 150 ? -14.487 4.955 14.334 1 87.52 150 VAL B CA 1
ATOM 3413 C C . VAL B 1 150 ? -15.902 4.476 14.018 1 87.52 150 VAL B C 1
ATOM 3415 O O . VAL B 1 150 ? -16.09 3.369 13.507 1 87.52 150 VAL B O 1
ATOM 3418 N N . ASN B 1 151 ? -16.889 5.373 14.258 1 85.59 151 ASN B N 1
ATOM 3419 C CA . ASN B 1 151 ? -18.285 4.986 14.079 1 85.59 151 ASN B CA 1
ATOM 3420 C C . ASN B 1 151 ? -18.625 4.784 12.606 1 85.59 151 ASN B C 1
ATOM 3422 O O . ASN B 1 151 ? -19.611 4.121 12.278 1 85.59 151 ASN B O 1
ATOM 3426 N N . THR B 1 152 ? -17.827 5.333 11.727 1 85.34 152 THR B N 1
ATOM 3427 C CA . THR B 1 152 ? -18.118 5.228 10.301 1 85.34 152 THR B CA 1
ATOM 3428 C C . THR B 1 152 ? -17.303 4.107 9.664 1 85.34 152 THR B C 1
ATOM 3430 O O . THR B 1 152 ? -17.393 3.876 8.456 1 85.34 152 THR B O 1
ATOM 3433 N N . ARG B 1 153 ? -16.499 3.485 10.41 1 89.88 153 ARG B N 1
ATOM 3434 C CA . ARG B 1 153 ? -15.68 2.384 9.915 1 89.88 153 ARG B CA 1
ATOM 3435 C C . ARG B 1 153 ? -16.389 1.046 10.104 1 89.88 153 ARG B C 1
ATOM 3437 O O . ARG B 1 153 ? -16.344 0.461 11.188 1 89.88 153 ARG B O 1
ATOM 3444 N N . LEU B 1 154 ? -16.948 0.535 9.074 1 90.65 154 LEU B N 1
ATOM 3445 C CA . LEU B 1 154 ? -17.862 -0.594 9.206 1 90.65 154 LEU B CA 1
ATOM 3446 C C . LEU B 1 154 ? -17.316 -1.823 8.488 1 90.65 154 LEU B C 1
ATOM 3448 O O . LEU B 1 154 ? -17.82 -2.933 8.677 1 90.65 154 LEU B O 1
ATOM 3452 N N . LEU B 1 155 ? -16.283 -1.668 7.695 1 93.29 155 LEU B N 1
ATOM 3453 C CA . LEU B 1 155 ? -15.719 -2.806 6.977 1 93.29 155 LEU B CA 1
ATOM 3454 C C . LEU B 1 155 ? -14.845 -3.65 7.899 1 93.29 155 LEU B C 1
ATOM 3456 O O . LEU B 1 155 ? -14.278 -3.137 8.866 1 93.29 155 LEU B O 1
ATOM 3460 N N . PRO B 1 156 ? -14.76 -4.912 7.585 1 93.11 156 PRO B N 1
ATOM 3461 C CA . PRO B 1 156 ? -13.858 -5.758 8.369 1 93.11 156 PRO B CA 1
ATOM 3462 C C . PRO B 1 156 ? -12.415 -5.26 8.35 1 93.11 156 PRO B C 1
ATOM 3464 O O . PRO B 1 156 ? -11.869 -4.979 7.28 1 93.11 156 PRO B O 1
ATOM 3467 N N . PHE B 1 157 ? -11.864 -5.096 9.503 1 93.85 157 PHE B N 1
ATOM 3468 C CA . PHE B 1 157 ? -10.46 -4.752 9.688 1 93.85 157 PHE B CA 1
ATOM 3469 C C . PHE B 1 157 ? -10.237 -3.258 9.483 1 93.85 157 PHE B C 1
ATOM 3471 O O . PHE B 1 157 ? -9.096 -2.79 9.48 1 93.85 157 PHE B O 1
ATOM 3478 N N . GLU B 1 158 ? -11.263 -2.59 9.307 1 95.09 158 GLU B N 1
ATOM 3479 C CA . GLU B 1 158 ? -11.122 -1.154 9.086 1 95.09 158 GLU B CA 1
ATOM 3480 C C . GLU B 1 158 ? -10.697 -0.439 10.366 1 95.09 158 GLU B C 1
ATOM 3482 O O . GLU B 1 158 ? -9.836 0.443 10.333 1 95.09 158 GLU B O 1
ATOM 3487 N N . VAL B 1 159 ? -11.283 -0.79 11.454 1 95.58 159 VAL B N 1
ATOM 3488 C CA . VAL B 1 159 ? -10.937 -0.18 12.733 1 95.58 159 VAL B CA 1
ATOM 3489 C C . VAL B 1 159 ? -9.503 -0.547 13.111 1 95.58 159 VAL B C 1
ATOM 3491 O O . VAL B 1 159 ? -8.755 0.291 13.619 1 95.58 159 VAL B O 1
ATOM 3494 N N . ALA B 1 160 ? -9.12 -1.79 12.846 1 95.43 160 ALA B N 1
ATOM 3495 C CA . ALA B 1 160 ? -7.743 -2.2 13.112 1 95.43 160 ALA B CA 1
ATOM 3496 C C . ALA B 1 160 ? -6.756 -1.363 12.304 1 95.43 160 ALA B C 1
ATOM 3498 O O . ALA B 1 160 ? -5.718 -0.945 12.821 1 95.43 160 ALA B O 1
ATOM 3499 N N . THR B 1 161 ? -7.095 -1.137 11.095 1 96.66 161 THR B N 1
ATOM 3500 C CA . THR B 1 161 ? -6.233 -0.331 10.238 1 96.66 161 THR B CA 1
ATOM 3501 C C . THR B 1 161 ? -6.118 1.094 10.773 1 96.66 161 THR B C 1
ATOM 3503 O O . THR B 1 161 ? -5.057 1.715 10.678 1 96.66 161 THR B O 1
ATOM 3506 N N . TYR B 1 162 ? -7.246 1.622 11.304 1 96.35 162 TYR B N 1
ATOM 3507 C CA . TYR B 1 162 ? -7.243 2.935 11.941 1 96.35 162 TYR B CA 1
ATOM 3508 C C . TYR B 1 162 ? -6.194 3.003 13.043 1 96.35 162 TYR B C 1
ATOM 3510 O O . TYR B 1 162 ? -5.351 3.904 13.052 1 96.35 162 TYR B O 1
ATOM 3518 N N . TRP B 1 163 ? -6.129 2.058 13.843 1 97.24 163 TRP B N 1
ATOM 3519 C CA . TRP B 1 163 ? -5.211 2.049 14.977 1 97.24 163 TRP B CA 1
ATOM 3520 C C . TRP B 1 163 ? -3.774 1.837 14.513 1 97.24 163 TRP B C 1
ATOM 3522 O O . TRP B 1 163 ? -2.858 2.521 14.976 1 97.24 163 TRP B O 1
ATOM 3532 N N . ILE B 1 164 ? -3.593 0.94 13.613 1 98.01 164 ILE B N 1
ATOM 3533 C CA . ILE B 1 164 ? -2.252 0.646 13.117 1 98.01 164 ILE B CA 1
ATOM 3534 C C . ILE B 1 164 ? -1.662 1.89 12.456 1 98.01 164 ILE B C 1
ATOM 3536 O O . ILE B 1 164 ? -0.524 2.271 12.741 1 98.01 164 ILE B O 1
ATOM 3540 N N . GLN B 1 165 ? -2.487 2.466 11.648 1 98.17 165 GLN B N 1
ATOM 3541 C CA . GLN B 1 165 ? -2.006 3.643 10.932 1 98.17 165 GLN B CA 1
ATOM 3542 C C . GLN B 1 165 ? -1.652 4.769 11.9 1 98.17 165 GLN B C 1
ATOM 3544 O O . GLN B 1 165 ? -0.609 5.412 11.758 1 98.17 165 GLN B O 1
ATOM 3549 N N . HIS B 1 166 ? -2.445 5.045 12.921 1 98.15 166 HIS B N 1
ATOM 3550 C CA . HIS B 1 166 ? -2.203 6.161 13.828 1 98.15 166 HIS B CA 1
ATOM 3551 C C . HIS B 1 166 ? -1.021 5.877 14.748 1 98.15 166 HIS B C 1
ATOM 3553 O O . HIS B 1 166 ? -0.282 6.792 15.118 1 98.15 166 HIS B O 1
ATOM 3559 N N . ILE B 1 167 ? -0.784 4.662 15.047 1 98.02 167 ILE B N 1
ATOM 3560 C CA . ILE B 1 167 ? 0.393 4.293 15.825 1 98.02 167 ILE B CA 1
ATOM 3561 C C . ILE B 1 167 ? 1.651 4.486 14.98 1 98.02 167 ILE B C 1
ATOM 3563 O O . ILE B 1 167 ? 2.66 5.003 15.467 1 98.02 167 ILE B O 1
ATOM 3567 N N . LEU B 1 168 ? 1.571 4.075 13.741 1 98.54 168 LEU B N 1
ATOM 3568 C CA . LEU B 1 168 ? 2.696 4.285 12.837 1 98.54 168 LEU B CA 1
ATOM 3569 C C . LEU B 1 168 ? 3.026 5.768 12.712 1 98.54 168 LEU B C 1
ATOM 3571 O O . LEU B 1 168 ? 4.191 6.16 12.808 1 98.54 168 LEU B O 1
ATOM 3575 N N . ILE B 1 169 ? 1.975 6.575 12.577 1 98.59 169 ILE B N 1
ATOM 3576 C CA . ILE B 1 169 ? 2.147 8.006 12.35 1 98.59 169 ILE B CA 1
ATOM 3577 C C . ILE B 1 169 ? 2.685 8.668 13.616 1 98.59 169 ILE B C 1
ATOM 3579 O O . ILE B 1 169 ? 3.616 9.475 13.555 1 98.59 169 ILE B O 1
ATOM 3583 N N . ALA B 1 170 ? 2.176 8.315 14.76 1 97.85 170 ALA B N 1
ATOM 3584 C CA . ALA B 1 170 ? 2.415 9.072 15.986 1 97.85 170 ALA B CA 1
ATOM 3585 C C . ALA B 1 170 ? 3.693 8.606 16.679 1 97.85 170 ALA B C 1
ATOM 3587 O O . ALA B 1 170 ? 4.366 9.393 17.348 1 97.85 170 ALA B O 1
ATOM 3588 N N . ILE B 1 171 ? 4.023 7.342 16.429 1 97.67 171 ILE B N 1
ATOM 3589 C CA . ILE B 1 171 ? 5.062 6.797 17.296 1 97.67 171 ILE B CA 1
ATOM 3590 C C . ILE B 1 171 ? 6.161 6.162 16.448 1 97.67 171 ILE B C 1
ATOM 3592 O O . ILE B 1 171 ? 7.294 6.649 16.422 1 97.67 171 ILE B O 1
ATOM 3596 N N . VAL B 1 172 ? 5.91 5.239 15.639 1 98.4 172 VAL B N 1
ATOM 3597 C CA . VAL B 1 172 ? 6.911 4.362 15.042 1 98.4 172 VAL B CA 1
ATOM 3598 C C . VAL B 1 172 ? 7.762 5.15 14.049 1 98.4 172 VAL B C 1
ATOM 3600 O O . VAL B 1 172 ? 8.989 5.19 14.168 1 98.4 172 VAL B O 1
ATOM 3603 N N . VAL B 1 173 ? 7.088 5.789 13.107 1 98.61 173 VAL B N 1
ATOM 3604 C CA . VAL B 1 173 ? 7.817 6.433 12.02 1 98.61 173 VAL B CA 1
ATOM 3605 C C . VAL B 1 173 ? 8.603 7.626 12.56 1 98.61 173 VAL B C 1
ATOM 3607 O O . VAL B 1 173 ? 9.799 7.763 12.291 1 98.61 173 VAL B O 1
ATOM 3610 N N . PRO B 1 174 ? 8.021 8.462 13.389 1 98.34 174 PRO B N 1
ATOM 3611 C CA . PRO B 1 174 ? 8.77 9.632 13.852 1 98.34 174 PRO B CA 1
ATOM 3612 C C . PRO B 1 174 ? 10.004 9.258 14.669 1 98.34 174 PRO B C 1
ATOM 3614 O O . PRO B 1 174 ? 11.083 9.818 14.457 1 98.34 174 PRO B O 1
ATOM 3617 N N . PHE B 1 175 ? 9.906 8.322 15.523 1 97.95 175 PHE B N 1
ATOM 3618 C CA . PHE B 1 175 ? 11.049 7.971 16.357 1 97.95 175 PHE B CA 1
ATOM 3619 C C . PHE B 1 175 ? 12.091 7.203 15.551 1 97.95 175 PHE B C 1
ATOM 3621 O O . PHE B 1 175 ? 13.291 7.316 15.81 1 97.95 175 PHE B O 1
ATOM 3628 N N . PHE B 1 176 ? 11.643 6.44 14.631 1 98.25 176 PHE B N 1
ATOM 3629 C CA . PHE B 1 176 ? 12.594 5.796 13.734 1 98.25 176 PHE B CA 1
ATOM 3630 C C . PHE B 1 176 ? 13.401 6.834 12.964 1 98.25 176 PHE B C 1
ATOM 3632 O O . PHE B 1 176 ? 14.625 6.725 12.861 1 98.25 176 PHE B O 1
ATOM 3639 N N . LEU B 1 177 ? 12.688 7.851 12.426 1 98.13 177 LEU B N 1
ATOM 3640 C CA . LEU B 1 177 ? 13.362 8.892 11.658 1 98.13 177 LEU B CA 1
ATOM 3641 C C . LEU B 1 177 ? 14.347 9.661 12.532 1 98.13 177 LEU B C 1
ATOM 3643 O O . LEU B 1 177 ? 15.489 9.894 12.13 1 98.13 177 LEU B O 1
ATOM 3647 N N . VAL B 1 178 ? 13.916 9.955 13.69 1 97.59 178 VAL B N 1
ATOM 3648 C CA . VAL B 1 178 ? 14.78 10.685 14.612 1 97.59 178 VAL B CA 1
ATOM 3649 C C . VAL B 1 178 ? 16.03 9.861 14.912 1 97.59 178 VAL B C 1
ATOM 3651 O O . VAL B 1 178 ? 17.126 10.41 15.048 1 97.59 178 VAL B O 1
ATOM 3654 N N . SER B 1 179 ? 15.906 8.579 14.982 1 96.59 179 SER B N 1
ATOM 3655 C CA . SER B 1 179 ? 17.028 7.697 15.287 1 96.59 179 SER B CA 1
ATOM 3656 C C . SER B 1 179 ? 18.053 7.694 14.157 1 96.59 179 SER B C 1
ATOM 3658 O O . SER B 1 179 ? 19.215 7.344 14.367 1 96.59 179 SER B O 1
ATOM 3660 N N . LEU B 1 180 ? 17.647 8.096 12.982 1 96.4 180 LEU B N 1
ATOM 3661 C CA . LEU B 1 180 ? 18.532 8.069 11.822 1 96.4 180 LEU B CA 1
ATOM 3662 C C . LEU B 1 180 ? 19.407 9.316 11.777 1 96.4 180 LEU B C 1
ATOM 3664 O O . LEU B 1 180 ? 20.399 9.358 11.046 1 96.4 180 LEU B O 1
ATOM 3668 N N . GLN B 1 181 ? 19.01 10.405 12.474 1 94.75 181 GLN B N 1
ATOM 3669 C CA . GLN B 1 181 ? 19.732 11.673 12.475 1 94.75 181 GLN B CA 1
ATOM 3670 C C . GLN B 1 181 ? 19.833 12.25 11.065 1 94.75 181 GLN B C 1
ATOM 3672 O O . GLN B 1 181 ? 18.878 12.175 10.289 1 94.75 181 GLN B O 1
ATOM 3677 N N . GLY B 1 182 ? 20.834 12.996 10.695 1 94.92 182 GLY B N 1
ATOM 3678 C CA . GLY B 1 182 ? 20.895 13.613 9.38 1 94.92 182 GLY B CA 1
ATOM 3679 C C . GLY B 1 182 ? 19.839 14.683 9.174 1 94.92 182 GLY B C 1
ATOM 3680 O O . GLY B 1 182 ? 19.787 15.664 9.919 1 94.92 182 GLY B O 1
ATOM 3681 N N . PRO B 1 183 ? 18.975 14.372 8.19 1 95.73 183 PRO B N 1
ATOM 3682 C CA . PRO B 1 183 ? 17.941 15.384 7.96 1 95.73 183 PRO B CA 1
ATOM 3683 C C . PRO B 1 183 ? 16.83 15.34 9.008 1 95.73 183 PRO B C 1
ATOM 3685 O O . PRO B 1 183 ? 15.975 16.229 9.043 1 95.73 183 PRO B O 1
ATOM 3688 N N . PHE B 1 184 ? 16.883 14.346 9.792 1 97.27 184 PHE B N 1
ATOM 3689 C CA . PHE B 1 184 ? 15.837 14.157 10.791 1 97.27 184 PHE B CA 1
ATOM 3690 C C . PHE B 1 184 ? 16.302 14.639 12.159 1 97.27 184 PHE B C 1
ATOM 3692 O O . PHE B 1 184 ? 16.114 13.95 13.164 1 97.27 184 PHE B O 1
ATOM 3699 N N . VAL B 1 185 ? 16.895 15.75 12.136 1 94.54 185 VAL B N 1
ATOM 3700 C CA . VAL B 1 185 ? 17.349 16.358 13.382 1 94.54 185 VAL B CA 1
ATOM 3701 C C . VAL B 1 185 ? 16.294 17.337 13.894 1 94.54 185 VAL B C 1
ATOM 3703 O O . VAL B 1 185 ? 15.677 18.061 13.11 1 94.54 185 VAL B O 1
ATOM 3706 N N . LEU B 1 186 ? 16.117 17.384 15.139 1 94.19 186 LEU B N 1
ATOM 3707 C CA . LEU B 1 186 ? 15.113 18.221 15.787 1 94.19 186 LEU B CA 1
ATOM 3708 C C . LEU B 1 186 ? 15.647 19.63 16.018 1 94.19 186 LEU B C 1
ATOM 3710 O O . LEU B 1 186 ? 16.853 19.821 16.194 1 94.19 186 LEU B O 1
ATOM 3714 N N . GLU B 1 187 ? 14.845 20.57 15.944 1 92.81 187 GLU B N 1
ATOM 3715 C CA . GLU B 1 187 ? 15.22 21.956 16.207 1 92.81 187 GLU B CA 1
ATOM 3716 C C . GLU B 1 187 ? 15.409 22.203 17.701 1 92.81 187 GLU B C 1
ATOM 3718 O O . GLU B 1 187 ? 14.944 21.417 18.529 1 92.81 187 GLU B O 1
ATOM 3723 N N . PRO B 1 188 ? 16.105 23.312 17.964 1 91.4 188 PRO B N 1
ATOM 3724 C CA . PRO B 1 188 ? 16.187 23.675 19.381 1 91.4 188 PRO B CA 1
ATOM 3725 C C . PRO B 1 188 ? 14.814 23.875 20.019 1 91.4 188 PRO B C 1
ATOM 3727 O O . PRO B 1 188 ? 13.905 24.411 19.38 1 91.4 188 PRO B O 1
ATOM 3730 N N . VAL B 1 189 ? 14.682 23.485 21.241 1 91.92 189 VAL B N 1
ATOM 3731 C CA . VAL B 1 189 ? 13.403 23.455 21.942 1 91.92 189 VAL B CA 1
ATOM 3732 C C . VAL B 1 189 ? 12.808 24.861 21.991 1 91.92 189 VAL B C 1
ATOM 3734 O O . VAL B 1 189 ? 11.588 25.029 21.92 1 91.92 189 VAL B O 1
ATOM 3737 N N . TRP B 1 190 ? 13.629 25.88 21.939 1 92.71 190 TRP B N 1
ATOM 3738 C CA . TRP B 1 190 ? 13.126 27.236 22.133 1 92.71 190 TRP B CA 1
ATOM 3739 C C . TRP B 1 190 ? 12.932 27.941 20.794 1 92.71 190 TRP B C 1
ATOM 3741 O O . TRP B 1 190 ? 12.548 29.112 20.752 1 92.71 190 TRP B O 1
ATOM 3751 N N . ASP B 1 191 ? 13.216 27.226 19.761 1 92.9 191 ASP B N 1
ATOM 3752 C CA . ASP B 1 191 ? 12.894 27.746 18.436 1 92.9 191 ASP B CA 1
ATOM 3753 C C . ASP B 1 191 ? 11.436 27.467 18.075 1 92.9 191 ASP B C 1
ATOM 3755 O O . ASP B 1 191 ? 11.067 26.323 17.803 1 92.9 191 ASP B O 1
ATOM 3759 N N . PHE B 1 192 ? 10.651 28.489 17.977 1 94 192 PHE B N 1
ATOM 3760 C CA . PHE B 1 192 ? 9.223 28.31 17.742 1 94 192 PHE B CA 1
ATOM 3761 C C . PHE B 1 192 ? 8.866 28.643 16.299 1 94 192 PHE B C 1
ATOM 3763 O O . PHE B 1 192 ? 7.687 28.699 15.943 1 94 192 PHE B O 1
ATOM 3770 N N . THR B 1 193 ? 9.826 28.877 15.449 1 95.48 193 THR B N 1
ATOM 3771 C CA . THR B 1 193 ? 9.574 29.292 14.074 1 95.48 193 THR B CA 1
ATOM 3772 C C . THR B 1 193 ? 8.912 28.168 13.282 1 95.48 193 THR B C 1
ATOM 3774 O O . THR B 1 193 ? 7.967 28.406 12.528 1 95.48 193 THR B O 1
ATOM 3777 N N . TRP B 1 194 ? 9.355 26.986 13.491 1 95.6 194 TRP B N 1
ATOM 3778 C CA . TRP B 1 194 ? 8.792 25.85 12.769 1 95.6 194 TRP B CA 1
ATOM 3779 C C . TRP B 1 194 ? 7.375 25.55 13.246 1 95.6 194 TRP B C 1
ATOM 3781 O O . TRP B 1 194 ? 6.505 25.198 12.446 1 95.6 194 TRP B O 1
ATOM 3791 N N . ALA B 1 195 ? 7.183 25.657 14.543 1 95.86 195 ALA B N 1
ATOM 3792 C CA . ALA B 1 195 ? 5.84 25.476 15.088 1 95.86 195 ALA B CA 1
ATOM 3793 C C . ALA B 1 195 ? 4.868 26.496 14.5 1 95.86 195 ALA B C 1
ATOM 3795 O O . ALA B 1 195 ? 3.751 26.145 14.111 1 95.86 195 ALA B O 1
ATOM 3796 N N . THR B 1 196 ? 5.345 27.735 14.475 1 96.85 196 THR B N 1
ATOM 3797 C CA . THR B 1 196 ? 4.516 28.815 13.952 1 96.85 196 THR B CA 1
ATOM 3798 C C . THR B 1 196 ? 4.252 28.622 12.462 1 96.85 196 THR B C 1
ATOM 3800 O O . THR B 1 196 ? 3.133 28.836 11.991 1 96.85 196 THR B O 1
ATOM 3803 N N . LEU B 1 197 ? 5.232 28.239 11.784 1 96.86 197 LEU B N 1
ATOM 3804 C CA . LEU B 1 197 ? 5.075 27.968 10.359 1 96.86 197 LEU B CA 1
ATOM 3805 C C . LEU B 1 197 ? 4.058 26.857 10.125 1 96.86 197 LEU B C 1
ATOM 3807 O O . LEU B 1 197 ? 3.174 26.987 9.275 1 96.86 197 LEU B O 1
ATOM 3811 N N . THR B 1 198 ? 4.149 25.799 10.875 1 97.06 198 THR B N 1
ATOM 3812 C CA . THR B 1 198 ? 3.25 24.661 10.719 1 97.06 198 THR B CA 1
ATOM 3813 C C . THR B 1 198 ? 1.816 25.052 11.064 1 97.06 198 THR B C 1
ATOM 3815 O O . THR B 1 198 ? 0.874 24.643 10.383 1 97.06 198 THR B O 1
ATOM 3818 N N . PHE B 1 199 ? 1.754 25.827 12.078 1 96.88 199 PHE B N 1
ATOM 3819 C CA . PHE B 1 199 ? 0.451 26.33 12.496 1 96.88 199 PHE B CA 1
ATOM 3820 C C . PHE B 1 199 ? -0.223 27.094 11.363 1 96.88 199 PHE B C 1
ATOM 3822 O O . PHE B 1 199 ? -1.412 26.902 11.098 1 96.88 199 PHE B O 1
ATOM 3829 N N . THR B 1 200 ? 0.484 27.945 10.699 1 97.72 200 THR B N 1
ATOM 3830 C CA . THR B 1 200 ? -0.089 28.742 9.621 1 97.72 200 THR B CA 1
ATOM 3831 C C . THR B 1 200 ? -0.445 27.861 8.427 1 97.72 200 THR B C 1
ATOM 3833 O O . THR B 1 200 ? -1.528 27.992 7.853 1 97.72 200 THR B O 1
ATOM 3836 N N . PHE B 1 201 ? 0.402 26.879 8.097 1 97.72 201 PHE B N 1
ATOM 3837 C CA . PHE B 1 201 ? 0.125 25.964 6.996 1 97.72 201 PHE B CA 1
ATOM 3838 C C . PHE B 1 201 ? -1.101 25.111 7.296 1 97.72 201 PHE B C 1
ATOM 3840 O O . PHE B 1 201 ? -1.919 24.857 6.41 1 97.72 201 PHE B O 1
ATOM 3847 N N . PHE B 1 202 ? -1.16 24.704 8.518 1 98.09 202 PHE B N 1
ATOM 3848 C CA . PHE B 1 202 ? -2.288 23.88 8.937 1 98.09 202 PHE B CA 1
ATOM 3849 C C . PHE B 1 202 ? -3.594 24.66 8.84 1 98.09 202 PHE B C 1
ATOM 3851 O O . PHE B 1 202 ? -4.605 24.131 8.373 1 98.09 202 PHE B O 1
ATOM 3858 N N . SER B 1 203 ? -3.546 25.927 9.261 1 97.86 203 SER B N 1
ATOM 3859 C CA . SER B 1 203 ? -4.726 26.78 9.172 1 97.86 203 SER B CA 1
ATOM 3860 C C . SER B 1 203 ? -5.161 26.973 7.723 1 97.86 203 SER B C 1
ATOM 3862 O O . SER B 1 203 ? -6.35 26.884 7.409 1 97.86 203 SER B O 1
ATOM 3864 N N . PHE B 1 204 ? -4.198 27.211 6.844 1 98.29 204 PHE B N 1
ATOM 3865 C CA . PHE B 1 204 ? -4.505 27.376 5.429 1 98.29 204 PHE B CA 1
ATOM 3866 C C . PHE B 1 204 ? -5.147 26.115 4.864 1 98.29 204 PHE B C 1
ATOM 3868 O O . PHE B 1 204 ? -6.128 26.19 4.121 1 98.29 204 PHE B O 1
ATOM 3875 N N . TYR B 1 205 ? -4.612 25.032 5.264 1 98.22 205 TYR B N 1
ATOM 3876 C CA . TYR B 1 205 ? -5.111 23.756 4.764 1 98.22 205 TYR B CA 1
ATOM 3877 C C . TYR B 1 205 ? -6.532 23.498 5.249 1 98.22 205 TYR B C 1
ATOM 3879 O O . TYR B 1 205 ? -7.4 23.104 4.467 1 98.22 205 TYR B O 1
ATOM 3887 N N . MET B 1 206 ? -6.821 23.774 6.51 1 97.63 206 MET B N 1
ATOM 3888 C CA . MET B 1 206 ? -8.113 23.468 7.118 1 97.63 206 MET B CA 1
ATOM 3889 C C . MET B 1 206 ? -9.182 24.448 6.646 1 97.63 206 MET B C 1
ATOM 3891 O O . MET B 1 206 ? -10.242 24.036 6.17 1 97.63 206 MET B O 1
ATOM 3895 N N . LEU B 1 207 ? -8.861 25.699 6.647 1 97.82 207 LEU B N 1
ATOM 3896 C CA . LEU B 1 207 ? -9.906 26.703 6.477 1 97.82 207 LEU B CA 1
ATOM 3897 C C . LEU B 1 207 ? -10.006 27.142 5.02 1 97.82 207 LEU B C 1
ATOM 3899 O O . LEU B 1 207 ? -11.093 27.472 4.54 1 97.82 207 LEU B O 1
ATOM 3903 N N . LEU B 1 208 ? -8.919 27.11 4.32 1 97.95 208 LEU B N 1
ATOM 3904 C CA . LEU B 1 208 ? -8.949 27.626 2.956 1 97.95 208 LEU B CA 1
ATOM 3905 C C . LEU B 1 208 ? -9.088 26.491 1.948 1 97.95 208 LEU B C 1
ATOM 3907 O O . LEU B 1 208 ? -9.462 26.721 0.795 1 97.95 208 LEU B O 1
ATOM 3911 N N . PHE B 1 209 ? -8.796 25.347 2.374 1 98.24 209 PHE B N 1
ATOM 3912 C CA . PHE B 1 209 ? -8.872 24.238 1.43 1 98.24 209 PHE B CA 1
ATOM 3913 C C . PHE B 1 209 ? -9.978 23.267 1.824 1 98.24 209 PHE B C 1
ATOM 3915 O O . PHE B 1 209 ? -10.943 23.08 1.079 1 98.24 209 PHE B O 1
ATOM 3922 N N . LEU B 1 210 ? -9.972 22.687 3.017 1 98.1 210 LEU B N 1
ATOM 3923 C CA . LEU B 1 210 ? -10.906 21.641 3.42 1 98.1 210 LEU B CA 1
ATOM 3924 C C . LEU B 1 210 ? -12.297 22.217 3.662 1 98.1 210 LEU B C 1
ATOM 3926 O O . LEU B 1 210 ? -13.3 21.611 3.279 1 98.1 210 LEU B O 1
ATOM 3930 N N . GLN B 1 211 ? -12.355 23.362 4.305 1 97.55 211 GLN B N 1
ATOM 3931 C CA . GLN B 1 211 ? -13.649 23.957 4.625 1 97.55 211 GLN B CA 1
ATOM 3932 C C . GLN B 1 211 ? -14.449 24.247 3.358 1 97.55 211 GLN B C 1
ATOM 3934 O O . GLN B 1 211 ? -15.586 23.792 3.218 1 97.55 211 GLN B O 1
ATOM 3939 N N . PRO B 1 212 ? -13.922 24.993 2.377 1 97.39 212 PRO B N 1
ATOM 3940 C CA . PRO B 1 212 ? -14.725 25.244 1.178 1 97.39 212 PRO B CA 1
ATOM 3941 C C . PRO B 1 212 ? -15.086 23.963 0.431 1 97.39 212 PRO B C 1
ATOM 3943 O O . PRO B 1 212 ? -16.207 23.829 -0.067 1 97.39 212 PRO B O 1
ATOM 3946 N N . LEU B 1 213 ? -14.157 23.08 0.382 1 97.13 213 LEU B N 1
ATOM 3947 C CA . LEU B 1 213 ? -14.433 21.813 -0.286 1 97.13 213 LEU B CA 1
ATOM 3948 C C . LEU B 1 213 ? -15.535 21.046 0.437 1 97.13 213 LEU B C 1
ATOM 3950 O O . LEU B 1 213 ? -16.454 20.525 -0.198 1 97.13 213 LEU B O 1
ATOM 3954 N N . GLY B 1 214 ? -15.424 20.972 1.737 1 96.79 214 GLY B N 1
ATOM 3955 C CA . GLY B 1 214 ? -16.448 20.32 2.537 1 96.79 214 GLY B CA 1
ATOM 3956 C C . GLY B 1 214 ? -17.811 20.972 2.408 1 96.79 214 GLY B C 1
ATOM 3957 O O . GLY B 1 214 ? -18.832 20.284 2.359 1 96.79 214 GLY B O 1
ATOM 3958 N N . MET B 1 215 ? -17.829 22.272 2.276 1 96.36 215 MET B N 1
ATOM 3959 C CA . MET B 1 215 ? -19.083 23.012 2.165 1 96.36 215 MET B CA 1
ATOM 3960 C C . MET B 1 215 ? -19.734 22.777 0.806 1 96.36 215 MET B C 1
ATOM 3962 O O . MET B 1 215 ? -20.951 22.604 0.718 1 96.36 215 MET B O 1
ATOM 3966 N N . ILE B 1 216 ? -18.93 22.754 -0.217 1 95.6 216 ILE B N 1
ATOM 3967 C CA . ILE B 1 216 ? -19.438 22.576 -1.573 1 95.6 216 ILE B CA 1
ATOM 3968 C C . ILE B 1 216 ? -20.02 21.173 -1.726 1 95.6 216 ILE B C 1
ATOM 3970 O O . ILE B 1 216 ? -21.095 20.999 -2.305 1 95.6 216 ILE B O 1
ATOM 3974 N N . LEU B 1 217 ? -19.407 20.202 -1.076 1 95 217 LEU B N 1
ATOM 3975 C CA . LEU B 1 217 ? -19.803 18.809 -1.255 1 95 217 LEU B CA 1
ATOM 3976 C C . LEU B 1 217 ? -20.697 18.347 -0.109 1 95 217 LEU B C 1
ATOM 3978 O O . LEU B 1 217 ? -21.214 17.227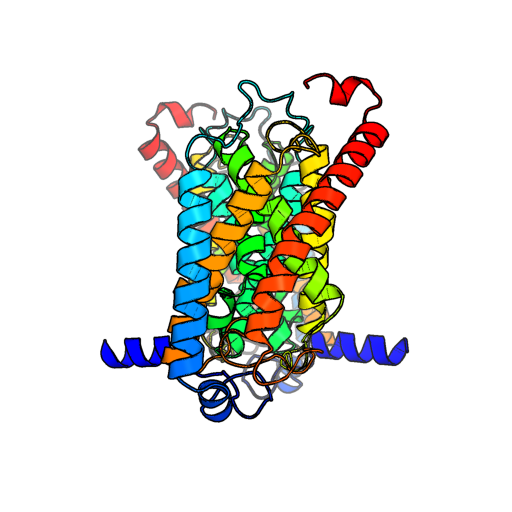 -0.133 1 95 217 LEU B O 1
ATOM 3982 N N . GLN B 1 218 ? -20.814 19.174 0.883 1 95.39 218 GLN B N 1
ATOM 3983 C CA . GLN B 1 218 ? -21.56 18.866 2.098 1 95.39 218 GLN B CA 1
ATOM 3984 C C . GLN B 1 218 ? -21.005 17.62 2.783 1 95.39 218 GLN B C 1
ATOM 3986 O O . GLN B 1 218 ? -21.767 16.762 3.234 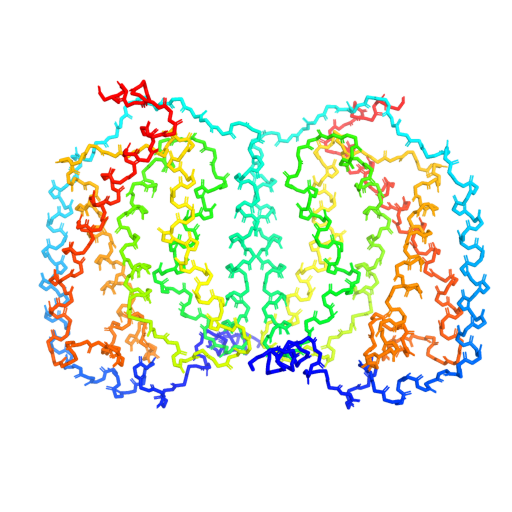1 95.39 218 GLN B O 1
ATOM 3991 N N . VAL B 1 219 ? -19.751 17.472 2.665 1 96.16 219 VAL B N 1
ATOM 3992 C CA . VAL B 1 219 ? -19.024 16.404 3.343 1 96.16 219 VAL B CA 1
ATOM 3993 C C . VAL B 1 219 ? -18.196 16.987 4.486 1 96.16 219 VAL B C 1
ATOM 3995 O O . VAL B 1 219 ? -17.482 17.975 4.303 1 96.16 219 VAL B O 1
ATOM 3998 N N . ASN B 1 220 ? -18.314 16.43 5.611 1 96.07 220 ASN B N 1
ATOM 3999 C CA . ASN B 1 220 ? -17.619 16.95 6.783 1 96.07 220 ASN B CA 1
ATOM 4000 C C . ASN B 1 220 ? -16.157 16.51 6.809 1 96.07 220 ASN B C 1
ATOM 4002 O O . ASN B 1 220 ? -15.776 15.657 7.611 1 96.07 220 ASN B O 1
ATOM 4006 N N . LEU B 1 221 ? -15.368 17.16 6.069 1 95.73 221 LEU B N 1
ATOM 4007 C CA . LEU B 1 221 ? -13.942 16.857 6.012 1 95.73 221 LEU B CA 1
ATOM 4008 C C . LEU B 1 221 ? -13.233 17.338 7.274 1 95.73 221 LEU B C 1
ATOM 4010 O O . LEU B 1 221 ? -13.114 18.543 7.503 1 95.73 221 LEU B O 1
ATOM 4014 N N . ASN B 1 222 ? -12.815 16.452 8.066 1 94.17 222 ASN B N 1
ATOM 4015 C CA . ASN B 1 222 ? -12.094 16.716 9.307 1 94.17 222 ASN B CA 1
ATOM 4016 C C . ASN B 1 222 ? -12.861 17.68 10.207 1 94.17 222 ASN B C 1
ATOM 4018 O O . ASN B 1 222 ? -12.279 18.61 10.767 1 94.17 222 ASN B O 1
ATOM 4022 N N . ASN B 1 223 ? -14.154 17.623 10.145 1 93.42 223 ASN B N 1
ATOM 4023 C CA . ASN B 1 223 ? -15.042 18.349 11.046 1 93.42 223 ASN B CA 1
ATOM 4024 C C . ASN B 1 223 ? -15.02 19.849 10.765 1 93.42 223 ASN B C 1
ATOM 4026 O O . ASN B 1 223 ? -15.194 20.658 11.678 1 93.42 223 ASN B O 1
ATOM 4030 N N . MET B 1 224 ? -14.756 20.18 9.568 1 95 224 MET B N 1
ATOM 4031 C CA . MET B 1 224 ? -14.697 21.588 9.186 1 95 224 MET B CA 1
ATOM 4032 C C . MET B 1 224 ? -16.096 22.148 8.952 1 95 224 MET B C 1
ATOM 4034 O O . MET B 1 224 ? -16.295 23.364 8.978 1 95 224 MET B O 1
ATOM 4038 N N . VAL B 1 225 ? -17.037 21.203 8.774 1 95.65 225 VAL B N 1
ATOM 4039 C CA . VAL B 1 225 ? -18.38 21.642 8.411 1 95.65 225 VAL B CA 1
ATOM 4040 C C . VAL B 1 225 ? -19.286 21.607 9.64 1 95.65 225 VAL B C 1
ATOM 4042 O O . VAL B 1 225 ? -20.077 22.527 9.862 1 95.65 225 VAL B O 1
ATOM 4045 N N . CYS B 1 226 ? -19.161 20.625 10.443 1 95.16 226 CYS B N 1
ATOM 4046 C CA . CYS B 1 226 ? -19.874 20.474 11.706 1 95.16 226 CYS B CA 1
ATOM 4047 C C . CYS B 1 226 ? -19.033 19.709 12.72 1 95.16 226 CYS B C 1
ATOM 4049 O O . CYS B 1 226 ? -18.013 19.115 12.365 1 95.16 226 CYS B O 1
ATOM 4051 N N . PRO B 1 227 ? -19.307 19.838 13.947 1 93.46 227 PRO B N 1
ATOM 4052 C CA . PRO B 1 227 ? -18.482 19.175 14.96 1 93.46 227 PRO B CA 1
ATOM 4053 C C . PRO B 1 227 ? -18.565 17.652 14.883 1 93.46 227 PRO B C 1
ATOM 4055 O O . PRO B 1 227 ? -19.595 17.106 14.478 1 93.46 227 PRO B O 1
ATOM 4058 N N . ALA B 1 228 ? -17.515 17.045 15.327 1 88.48 228 ALA B N 1
ATOM 4059 C CA . ALA B 1 228 ? -17.511 15.588 15.434 1 88.48 228 ALA B CA 1
ATOM 4060 C C . ALA B 1 228 ? -18.456 15.116 16.536 1 88.48 228 ALA B C 1
ATOM 4062 O O . ALA B 1 228 ? -18.766 15.87 17.461 1 88.48 228 ALA B O 1
ATOM 4063 N N . VAL B 1 229 ? -18.815 13.903 16.466 1 86.48 229 VAL B N 1
ATOM 4064 C CA . VAL B 1 229 ? -19.709 13.326 17.464 1 86.48 229 VAL B CA 1
ATOM 4065 C C . VAL B 1 229 ? -19 13.258 18.815 1 86.48 229 VAL B C 1
ATOM 4067 O O . VAL B 1 229 ? -19.634 13.396 19.864 1 86.48 229 VAL B O 1
ATOM 4070 N N . SER B 1 230 ? -17.717 13.146 18.807 1 84.74 230 SER B N 1
ATOM 4071 C CA . SER B 1 230 ? -16.942 13.016 20.036 1 84.74 230 SER B CA 1
ATOM 4072 C C . SER B 1 230 ? -16.379 14.362 20.48 1 84.74 230 SER B C 1
ATOM 4074 O O . SER B 1 230 ? -15.607 14.432 21.439 1 84.74 230 SER B O 1
ATOM 4076 N N . ASP B 1 231 ? -16.735 15.402 19.819 1 87.42 231 ASP B N 1
ATOM 4077 C CA . ASP B 1 231 ? -16.201 16.721 20.143 1 87.42 231 ASP B CA 1
ATOM 4078 C C . ASP B 1 231 ? -16.75 17.224 21.476 1 87.42 231 ASP B C 1
ATOM 4080 O O . ASP B 1 231 ? -17.954 17.449 21.613 1 87.42 231 ASP B O 1
ATOM 4084 N N . PRO B 1 232 ? -15.947 17.41 22.462 1 89.43 232 PRO B N 1
ATOM 4085 C CA . PRO B 1 232 ? -16.42 17.886 23.764 1 89.43 232 PRO B CA 1
ATOM 4086 C C . PRO B 1 232 ? -16.899 19.335 23.724 1 89.43 232 PRO B C 1
ATOM 4088 O O . PRO B 1 232 ? -17.576 19.791 24.649 1 89.43 232 PRO B O 1
ATOM 4091 N N . PHE B 1 233 ? -16.639 20.029 22.662 1 90.96 233 PHE B N 1
ATOM 4092 C CA . PHE B 1 233 ? -17.013 21.435 22.562 1 90.96 233 PHE B CA 1
ATOM 4093 C C . PHE B 1 233 ? -18.085 21.636 21.497 1 90.96 233 PHE B C 1
ATOM 4095 O O . PHE B 1 233 ? -18.136 22.684 20.85 1 90.96 233 PHE B O 1
ATOM 4102 N N . SER B 1 234 ? -18.823 20.591 21.374 1 90.61 234 SER B N 1
ATOM 4103 C CA . SER B 1 234 ? -19.888 20.679 20.38 1 90.61 234 SER B CA 1
ATOM 4104 C C . SER B 1 234 ? -20.822 21.848 20.672 1 90.61 234 SER B C 1
ATOM 4106 O O . SER B 1 234 ? -21.147 22.115 21.831 1 90.61 234 SER B O 1
ATOM 4108 N N . GLY B 1 235 ? -21.094 22.663 19.689 1 92 235 GLY B N 1
ATOM 4109 C CA . GLY B 1 235 ? -21.92 23.855 19.798 1 92 235 GLY B CA 1
ATOM 4110 C C . GLY B 1 235 ? -21.574 24.917 18.772 1 92 235 GLY B C 1
ATOM 4111 O O . GLY B 1 235 ? -20.748 24.686 17.887 1 92 235 GLY B O 1
ATOM 4112 N N . PRO B 1 236 ? -22.159 25.986 18.875 1 92.57 236 PRO B N 1
ATOM 4113 C CA . PRO B 1 236 ? -21.981 27.028 17.862 1 92.57 236 PRO B CA 1
ATOM 4114 C C . PRO B 1 236 ? -20.573 27.62 17.865 1 92.57 236 PRO B C 1
ATOM 4116 O O . PRO B 1 236 ? -20.167 28.261 16.892 1 92.57 236 PRO B O 1
ATOM 4119 N N . TYR B 1 237 ? -19.822 27.336 18.948 1 94.88 237 TYR B N 1
ATOM 4120 C CA . TYR B 1 237 ? -18.499 27.943 19.046 1 94.88 237 TYR B CA 1
ATOM 4121 C C . TYR B 1 237 ? -17.405 26.888 18.925 1 94.88 237 TYR B C 1
ATOM 4123 O O . TYR B 1 237 ? -16.249 27.142 19.27 1 94.88 237 TYR B O 1
ATOM 4131 N N . TYR B 1 238 ? -17.766 25.718 18.445 1 95.37 238 TYR B N 1
ATOM 4132 C CA . TYR B 1 238 ? -16.801 24.626 18.389 1 95.37 238 TYR B CA 1
ATOM 4133 C C . TYR B 1 238 ? -15.6 25.004 17.531 1 95.37 238 TYR B C 1
ATOM 4135 O O . TYR B 1 238 ? -14.463 24.648 17.853 1 95.37 238 TYR B O 1
ATOM 4143 N N . ARG B 1 239 ? -15.829 25.812 16.505 1 94.81 239 ARG B N 1
ATOM 4144 C CA . ARG B 1 239 ? -14.756 26.205 15.596 1 94.81 239 ARG B CA 1
ATOM 4145 C C . ARG B 1 239 ? -13.825 27.217 16.254 1 94.81 239 ARG B C 1
ATOM 4147 O O . ARG B 1 239 ? -12.604 27.138 16.099 1 94.81 239 ARG B O 1
ATOM 4154 N N . ILE B 1 240 ? -14.435 28.151 16.918 1 95.27 240 ILE B N 1
ATOM 4155 C CA . ILE B 1 240 ? -13.648 29.166 17.61 1 95.27 240 ILE B CA 1
ATOM 4156 C C . ILE B 1 240 ? -12.77 28.503 18.669 1 95.27 240 ILE B C 1
ATOM 4158 O O . ILE B 1 240 ? -11.592 28.841 18.807 1 95.27 240 ILE B O 1
ATOM 4162 N N . ILE B 1 241 ? -13.364 27.629 19.343 1 96.17 241 ILE B N 1
ATOM 4163 C CA . ILE B 1 241 ? -12.618 26.904 20.366 1 96.17 241 ILE B CA 1
ATOM 4164 C C . ILE B 1 241 ? -11.503 26.091 19.712 1 96.17 241 ILE B C 1
ATOM 4166 O O . ILE B 1 241 ? -10.384 26.034 20.227 1 96.17 241 ILE B O 1
ATOM 4170 N N . ALA B 1 242 ? -11.763 25.498 18.586 1 94.59 242 ALA B N 1
ATOM 4171 C CA . ALA B 1 242 ? -10.752 24.739 17.854 1 94.59 242 ALA B CA 1
ATOM 4172 C C . ALA B 1 242 ? -9.613 25.645 17.395 1 94.59 242 ALA B C 1
ATOM 4174 O O . ALA B 1 242 ? -8.446 25.247 17.419 1 94.59 242 ALA B O 1
ATOM 4175 N N . CYS B 1 243 ? -9.945 26.824 17.003 1 95.11 243 CYS B N 1
ATOM 4176 C CA . CYS B 1 243 ? -8.947 27.786 16.548 1 95.11 243 CYS B CA 1
ATOM 4177 C C . CYS B 1 243 ? -8.022 28.193 17.689 1 95.11 243 CYS B C 1
ATOM 4179 O O . CYS B 1 243 ? -6.936 28.725 17.453 1 95.11 243 CYS B O 1
ATOM 4181 N N . CYS B 1 244 ? -8.461 27.9 18.855 1 94.8 244 CYS B N 1
ATOM 4182 C CA . CYS B 1 244 ? -7.636 28.207 20.019 1 94.8 244 CYS B CA 1
ATOM 4183 C C . CYS B 1 244 ? -6.851 26.981 20.469 1 94.8 244 CYS B C 1
ATOM 4185 O O . CYS B 1 244 ? -5.624 27.03 20.578 1 94.8 244 CYS B O 1
ATOM 4187 N N . HIS B 1 245 ? -7.485 25.859 20.609 1 94.35 245 HIS B N 1
ATOM 4188 C CA . HIS B 1 245 ? -6.793 24.731 21.222 1 94.35 245 HIS B CA 1
ATOM 4189 C C . HIS B 1 245 ? -5.928 23.997 20.203 1 94.35 245 HIS B C 1
ATOM 4191 O O . HIS B 1 245 ? -4.934 23.363 20.568 1 94.35 245 HIS B O 1
ATOM 4197 N N . GLN B 1 246 ? -6.256 24.064 18.92 1 94.84 246 GLN B N 1
ATOM 4198 C CA . GLN B 1 246 ? -5.461 23.331 17.939 1 94.84 246 GLN B CA 1
ATOM 4199 C C . GLN B 1 246 ? -4.055 23.913 17.825 1 94.84 246 GLN B C 1
ATOM 4201 O O . GLN B 1 246 ? -3.067 23.179 17.885 1 94.84 246 GLN B O 1
ATOM 4206 N N . PRO B 1 247 ? -3.895 25.241 17.653 1 96.12 247 PRO B N 1
ATOM 4207 C CA . PRO B 1 247 ? -2.535 25.785 17.663 1 96.12 247 PRO B CA 1
ATOM 4208 C C . PRO B 1 247 ? -1.787 25.48 18.959 1 96.12 247 PRO B C 1
ATOM 4210 O O . PRO B 1 247 ? -0.587 25.196 18.931 1 96.12 247 PRO B O 1
ATOM 4213 N N . LEU B 1 248 ? -2.479 25.527 20.02 1 96.69 248 LEU B N 1
ATOM 4214 C CA . LEU B 1 248 ? -1.862 25.204 21.301 1 96.69 248 LEU B CA 1
ATOM 4215 C C . LEU B 1 248 ? -1.342 23.771 21.309 1 96.69 248 LEU B C 1
ATOM 4217 O O . LEU B 1 248 ? -0.249 23.505 21.814 1 96.69 248 LEU B O 1
ATOM 4221 N N . LEU B 1 249 ? -2.089 22.887 20.767 1 96.64 249 LEU B N 1
ATOM 4222 C CA . LEU B 1 249 ? -1.689 21.486 20.711 1 96.64 249 LEU B CA 1
ATOM 4223 C C . LEU B 1 249 ? -0.526 21.29 19.743 1 96.64 249 LEU B C 1
ATOM 4225 O O . LEU B 1 249 ? 0.361 20.47 19.99 1 96.64 249 LEU B O 1
ATOM 4229 N N . ILE B 1 250 ? -0.575 22.013 18.646 1 97.83 250 ILE B N 1
ATOM 4230 C CA . ILE B 1 250 ? 0.524 21.953 17.689 1 97.83 250 ILE B CA 1
ATOM 4231 C C . ILE B 1 250 ? 1.833 22.321 18.382 1 97.83 250 ILE B C 1
ATOM 4233 O O . ILE B 1 250 ? 2.825 21.597 18.275 1 97.83 250 ILE B O 1
ATOM 4237 N N . PHE B 1 251 ? 1.835 23.409 19.157 1 97.5 251 PHE B N 1
ATOM 4238 C CA . PHE B 1 251 ? 3.027 23.862 19.865 1 97.5 251 PHE B CA 1
ATOM 4239 C C . PHE B 1 251 ? 3.399 22.889 20.977 1 97.5 251 PHE B C 1
ATOM 4241 O O . PHE B 1 251 ? 4.551 22.463 21.077 1 97.5 251 PHE B O 1
ATOM 4248 N N . LEU B 1 252 ? 2.438 22.492 21.681 1 97.11 252 LEU B N 1
ATOM 4249 C CA . LEU B 1 252 ? 2.691 21.681 22.868 1 97.11 252 LEU B CA 1
ATOM 4250 C C . LEU B 1 252 ? 3.188 20.292 22.481 1 97.11 252 LEU B C 1
ATOM 4252 O O . LEU B 1 252 ? 4.236 19.849 22.957 1 97.11 252 LEU B O 1
ATOM 4256 N N . VAL B 1 253 ? 2.437 19.646 21.644 1 96.78 253 VAL B N 1
ATOM 4257 C CA . VAL B 1 253 ? 2.792 18.285 21.255 1 96.78 253 VAL B CA 1
ATOM 4258 C C . VAL B 1 253 ? 4.097 18.297 20.463 1 96.78 253 VAL B C 1
ATOM 4260 O O . VAL B 1 253 ? 4.95 17.425 20.646 1 96.78 253 VAL B O 1
ATOM 4263 N N . GLY B 1 254 ? 4.211 19.265 19.623 1 96.9 254 GLY B N 1
ATOM 4264 C CA . GLY B 1 254 ? 5.447 19.38 18.866 1 96.9 254 GLY B CA 1
ATOM 4265 C C . GLY B 1 254 ? 6.669 19.57 19.745 1 96.9 254 GLY B C 1
ATOM 4266 O O . GLY B 1 254 ? 7.7 18.93 19.53 1 96.9 254 GLY B O 1
ATOM 4267 N N . LYS B 1 255 ? 6.594 20.41 20.751 1 97.14 255 LYS B N 1
ATOM 4268 C CA . LYS B 1 255 ? 7.726 20.674 21.634 1 97.14 255 LYS B CA 1
ATOM 4269 C C . LYS B 1 255 ? 7.988 19.492 22.562 1 97.14 255 LYS B C 1
ATOM 4271 O O . LYS B 1 255 ? 9.139 19.192 22.885 1 97.14 255 LYS B O 1
ATOM 4276 N N . ILE B 1 256 ? 6.953 18.856 22.955 1 97.15 256 ILE B N 1
ATOM 4277 C CA . ILE B 1 256 ? 7.132 17.642 23.743 1 97.15 256 ILE B CA 1
ATOM 4278 C C . ILE B 1 256 ? 7.872 16.594 22.914 1 97.15 256 ILE B C 1
ATOM 4280 O O . ILE B 1 256 ? 8.792 15.938 23.41 1 97.15 256 ILE B O 1
ATOM 4284 N N . PHE B 1 257 ? 7.445 16.467 21.732 1 97.07 257 PHE B N 1
ATOM 4285 C CA . PHE B 1 257 ? 8.117 15.526 20.844 1 97.07 257 PHE B CA 1
ATOM 4286 C C . PHE B 1 257 ? 9.587 15.895 20.678 1 97.07 257 PHE B C 1
ATOM 4288 O O . PHE B 1 257 ? 10.452 15.017 20.646 1 97.07 257 PHE B O 1
ATOM 4295 N N . CYS B 1 258 ? 9.851 17.161 20.536 1 96.01 258 CYS B N 1
ATOM 4296 C CA . CYS B 1 258 ? 11.229 17.623 20.413 1 96.01 258 CYS B CA 1
ATOM 4297 C C . CYS B 1 258 ? 12.044 17.241 21.643 1 96.01 258 CYS B C 1
ATOM 4299 O O . CYS B 1 258 ? 13.153 16.717 21.52 1 96.01 258 CYS B O 1
ATOM 4301 N N . ILE B 1 259 ? 11.461 17.435 22.783 1 96.95 259 ILE B N 1
ATOM 4302 C CA . ILE B 1 259 ? 12.153 17.151 24.035 1 96.95 259 ILE B CA 1
ATOM 4303 C C . ILE B 1 259 ? 12.371 15.646 24.174 1 96.95 259 ILE B C 1
ATOM 4305 O O . ILE B 1 259 ? 13.487 15.196 24.444 1 96.95 259 ILE B O 1
ATOM 4309 N N . VAL B 1 260 ? 11.353 14.9 23.949 1 96.93 260 VAL B N 1
ATOM 4310 C CA . VAL B 1 260 ? 11.425 13.448 24.076 1 96.93 260 VAL B CA 1
ATOM 4311 C C . VAL B 1 260 ? 12.359 12.881 23.009 1 96.93 260 VAL B C 1
ATOM 4313 O O . VAL B 1 260 ? 13.09 11.92 23.261 1 96.93 260 VAL B O 1
ATOM 4316 N N . GLY B 1 261 ? 12.246 13.454 21.832 1 95.25 261 GLY B N 1
ATOM 4317 C CA . GLY B 1 261 ? 13.131 13.032 20.757 1 95.25 261 GLY B CA 1
ATOM 4318 C C . GLY B 1 261 ? 14.6 13.226 21.082 1 95.25 261 GLY B C 1
ATOM 4319 O O . GLY B 1 261 ? 15.423 12.35 20.807 1 95.25 261 GLY B O 1
ATOM 4320 N N . HIS B 1 262 ? 14.946 14.377 21.677 1 94.18 262 HIS B N 1
ATOM 4321 C CA . HIS B 1 262 ? 16.323 14.626 22.087 1 94.18 262 HIS B CA 1
ATOM 4322 C C . HIS B 1 262 ? 16.783 13.607 23.123 1 94.18 262 HIS B C 1
ATOM 4324 O O . HIS B 1 262 ? 17.909 13.108 23.053 1 94.18 262 HIS B O 1
ATOM 4330 N N . GLN B 1 263 ? 15.944 13.322 24.059 1 95.38 263 GLN B N 1
ATOM 4331 C CA . GLN B 1 263 ? 16.272 12.342 25.089 1 95.38 263 GLN B CA 1
ATOM 4332 C C . GLN B 1 263 ? 16.429 10.947 24.49 1 95.38 263 GLN B C 1
ATOM 4334 O O . GLN B 1 263 ? 17.279 10.169 24.93 1 95.38 263 GLN B O 1
ATOM 4339 N N . PHE B 1 264 ? 15.576 10.713 23.557 1 94.89 264 PHE B N 1
ATOM 4340 C CA . PHE B 1 264 ? 15.616 9.427 22.87 1 94.89 264 PHE B CA 1
ATOM 4341 C C . PHE B 1 264 ? 16.945 9.239 22.149 1 94.89 264 PHE B C 1
ATOM 4343 O O . PHE B 1 264 ? 17.559 8.174 22.236 1 94.89 264 PHE B O 1
ATOM 4350 N N . VAL B 1 265 ? 17.408 10.217 21.49 1 92.85 265 VAL B N 1
ATOM 4351 C CA . VAL B 1 265 ? 18.672 10.171 20.763 1 92.85 265 VAL B CA 1
ATOM 4352 C C . VAL B 1 265 ? 19.831 10.041 21.75 1 92.85 265 VAL B C 1
ATOM 4354 O O . VAL B 1 265 ? 20.768 9.274 21.519 1 92.85 265 VAL B O 1
ATOM 4357 N N . LYS B 1 266 ? 19.715 10.773 22.817 1 92.75 266 LYS B N 1
ATOM 4358 C CA . LYS B 1 266 ? 20.741 10.705 23.854 1 92.75 266 LYS B CA 1
ATOM 4359 C C . LYS B 1 266 ? 20.821 9.306 24.457 1 92.75 266 LYS B C 1
ATOM 4361 O O . LYS B 1 266 ? 21.912 8.811 24.748 1 92.75 266 LYS B O 1
ATOM 4366 N N . ALA B 1 267 ? 19.754 8.768 24.648 1 94.36 267 ALA B N 1
ATOM 4367 C CA . ALA B 1 267 ? 19.702 7.423 25.214 1 94.36 267 ALA B CA 1
ATOM 4368 C C . ALA B 1 267 ? 20.287 6.398 24.246 1 94.36 267 ALA B C 1
ATOM 4370 O O . ALA B 1 267 ? 20.901 5.415 24.669 1 94.36 267 ALA B O 1
ATOM 4371 N N . LEU B 1 268 ? 20.102 6.586 22.983 1 91.56 268 LEU B N 1
ATOM 4372 C CA . LEU B 1 268 ? 20.548 5.637 21.969 1 91.56 268 LEU B CA 1
ATOM 4373 C C . LEU B 1 268 ? 22.046 5.774 21.717 1 91.56 268 LEU B C 1
ATOM 4375 O O . LEU B 1 268 ? 22.743 4.774 21.534 1 91.56 268 LEU B O 1
ATOM 4379 N N . TYR B 1 269 ? 22.516 7.003 21.689 1 89.51 269 TYR B N 1
ATOM 4380 C CA . TYR B 1 269 ? 23.876 7.194 21.197 1 89.51 269 TYR B CA 1
ATOM 4381 C C . TYR B 1 269 ? 24.738 7.903 22.234 1 89.51 269 TYR B C 1
ATOM 4383 O O . TYR B 1 269 ? 25.929 8.129 22.012 1 89.51 269 TYR B O 1
ATOM 4391 N N . GLY B 1 270 ? 24.323 8.151 23.337 1 82.55 270 GLY B N 1
ATOM 4392 C CA . GLY B 1 270 ? 25.08 8.878 24.343 1 82.55 270 GLY B CA 1
ATOM 4393 C C . GLY B 1 270 ? 25.171 10.366 24.061 1 82.55 270 GLY B C 1
ATOM 4394 O O . GLY B 1 270 ? 24.465 10.884 23.194 1 82.55 270 GLY B O 1
ATOM 4395 N N . GLU B 1 271 ? 25.915 11.184 24.883 1 67.86 271 GLU B N 1
ATOM 4396 C CA . GLU B 1 271 ? 26.025 12.638 24.831 1 67.86 271 GLU B CA 1
ATOM 4397 C C . GLU B 1 271 ? 26.694 13.096 23.538 1 67.86 271 GLU B C 1
ATOM 4399 O O . GLU B 1 271 ? 26.469 14.218 23.08 1 67.86 271 GLU B O 1
ATOM 4404 N N . GLU B 1 272 ? 27.427 12.432 22.864 1 57.24 272 GLU B N 1
ATOM 4405 C CA . GLU B 1 272 ? 28.102 12.839 21.635 1 57.24 272 GLU B CA 1
ATOM 4406 C C . GLU B 1 272 ? 27.098 13.11 20.518 1 57.24 272 GLU B C 1
ATOM 4408 O O . GLU B 1 272 ? 27.404 13.826 19.562 1 57.24 272 GLU B O 1
ATOM 4413 N N . GLY B 1 273 ? 26.128 12.659 20.484 1 50.81 273 GLY B N 1
ATOM 4414 C CA . GLY B 1 273 ? 25.157 12.785 19.409 1 50.81 273 GLY B CA 1
ATOM 4415 C C . GLY B 1 273 ? 24.537 14.167 19.324 1 50.81 273 GLY B C 1
ATOM 4416 O O . GLY B 1 273 ? 23.862 14.491 18.344 1 50.81 273 GLY B O 1
ATOM 4417 N N . GLN B 1 274 ? 24.428 14.959 20.478 1 50.13 274 GLN B N 1
ATOM 4418 C CA . GLN B 1 274 ? 23.777 16.265 20.465 1 50.13 274 GLN B CA 1
ATOM 4419 C C . GLN B 1 274 ? 24.75 17.36 20.038 1 50.13 274 GLN B C 1
ATOM 4421 O O . GLN B 1 274 ? 24.382 18.535 19.976 1 50.13 274 GLN B O 1
ATOM 4426 N N . LYS B 1 275 ? 26.075 17.16 19.929 1 47.67 275 LYS B N 1
ATOM 4427 C CA . LYS B 1 275 ? 26.976 18.306 19.845 1 47.67 275 LYS B CA 1
ATOM 4428 C C . LYS B 1 275 ? 26.668 19.157 18.616 1 47.67 275 LYS B C 1
ATOM 4430 O O . LYS B 1 275 ? 27.334 20.165 18.37 1 47.67 275 LYS B O 1
ATOM 4435 N N . VAL B 1 276 ? 25.986 18.787 17.558 1 45.83 276 VAL B N 1
ATOM 4436 C CA . VAL B 1 276 ? 26.051 19.785 16.495 1 45.83 276 VAL B CA 1
ATOM 4437 C C . VAL B 1 276 ? 25.107 20.942 16.813 1 45.83 276 VAL B C 1
ATOM 4439 O O . VAL B 1 276 ? 23.98 20.986 16.314 1 45.83 276 VAL B O 1
ATOM 4442 N N . GLU B 1 277 ? 24.75 21.281 18.006 1 37.35 277 GLU B N 1
ATOM 4443 C CA . GLU B 1 277 ? 24.085 22.574 18.128 1 37.35 277 GLU B CA 1
ATOM 4444 C C . GLU B 1 277 ? 25.09 23.72 18.061 1 37.35 277 GLU B C 1
ATOM 4446 O O . GLU B 1 277 ? 26.168 23.643 18.654 1 37.35 277 GLU B O 1
#

Foldseek 3Di:
DVVVVVVVLLCLAQVLQDPVDPLFFDDCLQVQEDPVVLVVVLVVLLVVLVVLLVVLPPVDDFDPFFDDFACVVVPVLVVLLVVLVVLLVVVCVQSSVSSHNNLCLALLNVLSVLLNVLSPDDFDSVSLLSLLLSLLSLLVLVVCVVQPDCVPPDDPCRVVSSVVSSCSSNPVSLLVLLLRGTSSAYDDLPDCSSLSNSLSVVSCSLSVPVLVVCSVVRGCHVQSRAHDPRQPPHDNCSVVVCSPVVSVSSSVSSSVCNVVSVVSNCVVPNPVVPPPD/DVVVVVVVLLCLAQVLQDPVDPLFFDDCLQVQEDPVVLVVVLVVLLVVLVVLLVVLPPVDDFDPFFDDFACVVVPVLVVLLVVLVVLLVVVCVQSSVSSHNNLCLALLNVLSVLLNVLSPDDFDSVSLLSLLLSLLSLLVLVVCVVQPDCVPPDDPCRVVSNVVSSCSSNPVSLLVLLLRGTSSAFDDLPDCSSLSNSLSVVSCSLSVPVLVVCSVVRGCHVQSRAHDPRQPPHDNCSVVVCSPVVSVSSSVSSSVCRVVSVVSNCVVPNPVVPPPD

Solvent-accessible surface area (backbone atoms only — not comparable to full-atom values): 29412 Å² total; per-residue (Å²): 110,66,64,62,47,51,53,48,48,50,35,40,31,51,60,44,60,57,51,83,43,79,46,45,17,28,67,69,24,53,57,60,50,54,70,65,58,53,51,50,54,48,52,57,51,47,54,51,37,51,50,52,47,59,70,43,61,90,63,64,84,71,75,89,71,69,55,74,67,52,58,85,89,39,59,66,52,46,50,50,42,49,51,52,30,27,53,51,12,22,52,52,18,44,22,33,54,45,11,33,41,59,61,55,70,29,64,68,50,48,49,50,51,50,51,50,48,60,59,63,53,69,82,39,69,67,50,25,53,53,45,54,40,50,51,31,53,34,38,56,34,49,45,41,69,76,60,63,83,59,88,84,50,79,45,55,64,39,57,57,48,52,52,51,51,35,45,38,61,52,45,53,51,52,53,53,44,43,63,24,31,19,36,38,59,75,70,60,84,85,58,56,51,55,46,52,50,36,45,34,54,49,46,46,47,46,60,67,44,36,26,56,52,15,57,76,68,28,34,27,47,81,41,55,40,27,57,43,82,79,42,91,53,60,59,93,53,34,64,63,50,43,68,51,50,48,54,51,37,26,46,48,46,25,45,49,47,40,53,51,48,51,50,49,44,34,70,73,61,37,78,73,70,64,64,88,110,109,66,66,62,47,50,53,49,49,51,35,39,31,50,60,44,60,57,51,84,43,82,44,45,18,29,68,69,24,53,56,60,49,54,70,65,57,52,50,51,55,48,50,56,52,46,52,51,38,50,50,52,46,61,70,44,61,91,62,66,84,72,76,89,70,68,55,74,65,51,57,85,87,37,58,68,53,48,52,49,43,48,50,52,31,27,53,52,12,22,52,52,18,45,21,33,56,47,10,34,41,58,62,56,71,28,65,68,51,47,50,49,52,50,49,50,49,60,59,63,51,71,85,40,73,67,49,25,54,53,45,54,38,50,52,30,54,35,38,55,35,49,46,41,69,75,58,64,84,60,89,83,49,79,45,56,64,40,57,58,48,52,52,52,51,37,45,38,61,52,45,53,51,52,54,54,44,43,65,24,31,21,38,38,59,76,68,62,84,85,58,56,50,54,45,52,51,36,45,34,54,49,46,47,46,46,61,69,44,36,26,55,52,16,56,77,67,29,34,25,48,80,41,56,40,28,57,46,80,82,43,91,53,60,60,95,53,33,63,62,51,44,69,50,52,48,53,50,38,26,45,50,45,25,46,49,48,40,53,53,48,53,50,49,43,34,71,73,61,36,78,76,70,64,64,88,111

pLDDT: mean 93.05, std 9.58, range [37.18, 98.85]

Sequence (554 aa):
MRTMDMNYITDVLYGGVDFTLPGNGGKECAEFLTPKQRVVETVVYELFTILVFWKLLGKVSVPEDLPAYREGRGVGKRLLLVVHCLVFGIEIGFKFATKQVIFLLNPCHVVTAIQIYLLVEPPSKRVLCVFRIHNYLLFGALQAILLPVVNTRLLPFEVATYWIQHILIAIVVPFFLVSLQGPFVLEPVWDFTWATLTFTFFSFYMLLFLQPLGMILQVNLNNMVCPAVSDPFSGPYYRIIACCHQPLLIFLVGKIFCIVGHQFVKALYGEEGQKVEMRTMDMNYITDVLYGGVDFTLPGNGGKECAEFLTPKQRVVETVVYELFTILVFWKLLGKVSVPEDLPAYREGRGVGKRLLLVVHCLVFGIEIGFKFATKQVIFLLNPCHVVTAIQIYLLVEPPSKRVLCVFRIHNYLLFGALQAILLPVVNTRLLPFEVATYWIQHILIAIVVPFFLVSLQGPFVLEPVWDFTWATLTFTFFSFYMLLFLQPLGMILQVNLNNMVCPAVSDPFSGPYYRIIACCHQPLLIFLVGKIFCIVGHQFVKALYGEEGQKVE

Organism: Stylophora pistillata (NCBI:txid50429)

Radius of gyration: 27.21 Å; Cα contacts (8 Å, |Δi|>4): 698; chains: 2; bounding box: 58×79×53 Å

Secondary structure (DSSP, 8-state):
-HHHHHHHHHHHHHTT--TTSTTSBSHHHHTSS-HHHHHHHHHHHHHHHHHHHHHHTTT----SS---B--TT-HHHHHHHHHHHHHHHHHHHHHHHTT-GGGGGSHHHHHHHHHHHHHHSPS-HHHHHHHHHHHHHHHHHHHHHHS---TT--STTHHHHHHHHHHIIIIIHHHHHHHHBGGGPPPPTT--HHHHHHHHHHHIIIIIIIHHHHHHHTB-GGGSSS--TT-TT-STTHHHHHHHHHHHHHHHHHHHHHHHHHHHHHHHH-GGGG---/-HHHHHHHHHHHHHTT--TTSTTSBSHHHHTSS-HHHHHHHHHHHHHHHHHHHHHHTT-----SS---B--TT-HHHHHHHHHHHHHHHHHHHHHHHTT-GGGGGSHHHHHHHHHHHHHHSPS-HHHHHHHHHHHHHHHHHHHHHHS---TT--STTHHHHHHHHHHIIIIIHHHHHHHHBTT-PPPPTT--HHHHHHHHHHHIIIIIIIHHHHHHHTB-GGGSSS--TT-TT-STTHHHHHHHHHHHHHHHHHHHHHHHHHHHHHHHH-GGGG---